Protein AF-A0A1C6L0N2-F1 (afdb_monomer)

Solvent-accessible surface area (backbone atoms only — not comparable to full-atom values): 33025 Å² total; per-residue (Å²): 142,83,91,79,88,84,89,84,90,85,88,84,82,87,85,82,86,83,82,90,74,96,74,87,86,80,88,76,83,77,80,76,78,51,76,64,58,53,49,36,64,63,46,32,67,46,79,46,72,71,39,56,69,71,44,62,62,58,53,50,31,63,72,56,72,72,53,87,56,42,58,47,24,30,28,43,35,42,29,24,66,23,53,81,25,61,49,58,66,52,48,78,44,28,48,52,22,28,34,43,32,41,30,50,20,35,36,29,51,52,40,61,59,51,40,71,34,41,53,23,28,32,40,33,40,38,40,25,57,42,28,39,41,42,57,32,50,35,62,32,39,53,22,29,35,44,32,53,24,65,17,85,52,38,38,34,42,41,59,62,38,47,50,55,26,45,55,20,29,34,43,34,43,30,18,72,48,26,34,34,57,54,58,50,60,56,46,28,42,48,22,32,35,43,34,41,32,42,17,48,35,27,45,47,51,69,66,50,44,57,35,50,76,44,25,67,52,33,28,35,44,31,44,21,43,17,55,34,25,47,51,66,50,74,38,43,40,45,54,32,26,34,42,32,42,26,45,20,53,33,31,51,50,55,41,60,37,59,29,30,72,43,26,30,32,43,31,45,19,42,20,57,32,28,52,45,47,58,30,54,54,52,34,42,60,23,28,32,40,31,48,27,60,36,61,31,48,24,49,47,50,42,52,47,61,31,48,49,24,26,36,43,34,37,27,33,85,28,52,73,58,64,67,51,25,55,47,55,33,44,42,26,28,37,42,36,37,46,44,35,74,52,94,73,57,79,77,66,62,54,61,48,79,67,30,69,38,57,32,83,44,47,45,41,39,38,41,27,40,36,48,64,75,44,77,44,86,78,77,60,50,74,43,78,54,81,68,93,80,79,88,72,81,59,50,67,53,66,78,44,47,78,38,81,89,81,42,24,40,36,24,67,66,67,95,56,59,56,55,70,49,46,40,36,38,44,51,73,42,68,43,49,74,25,72,71,24,37,37,40,39,38,43,36,38,38,39,35,47,58,83,70,82,67,83,72,76,64,57,28,47,35,42,27,47,53,38,74,60,41,46,44,41,74,60,40,84,40,82,45,50,53,66,38,69,50,68,38,41,50,48,56,36,93,66,34,37,60,55,35,30,30,49,74,86,42,78,73,39,65,60,59,59,53,68,52,67,55,33,82,60,68,46,42,38,40,38,37,48,39,78,57,85,52,77,64,60,54,50,53,57,43,32,43,71,34,44,35,50,42,42,53,49,59,40,82,67,34,39,39,37,38,47,49,69,56,89,78,65,78,40,53,20,36,38,33,26,49,17,73,44,95,88,49,75,40,71,97,59,61,75,42,67,48,95,37,40,85,66,45,66,50,74,48,66,73,94,76,51,72,75,41,49,39,32,33,40,39,30,39,34,32,74,57,95,88,42,82,46,49,27,36,68,22,49,76,16,58,47,51,36,74

Mean predicted aligned error: 17.79 Å

Sequence (642 aa):
MKKKNRFLVIGLCFCLTICTLSMSGMTFAAEQPDSQTMRAAAMSNVSIANATEGSLQALVDQKLGGLPDYKGITSLTVSGTLNETDFNFVCDNMTNLEYLDLTLTGVTGDLSKMSGLTALKRMNLWPTKVSGDLKSLAGLTEMEDLNLGGINDNITGDLSDLKGMTNLKKLVLESGQITGALSDVTNFSNLQSLVMDNTKLHGELSELADLDRTNPRLTSLNLGATQVRGELNDLKWSKVKELYLSSTQIEGELTNLDGFKALERLEVGTTGLRGDFSGLSAVPTLKILGLSYTELKGDLSELSSLDNLQSLYLSGDQILGNLNGLAGLKSLKAINIISINTTGNIEELDLFENLAGEFAGLQSLMLTVTLPPITFDGAAIAVKVPTKDSPAMQGNIYGGTYNDVNKEVVWAVPKRLSGNLSYQFKETINIGDKSGVELSCSVKQPYTVKPQPSPSPLGSIITASAGEHGSISPEGTVWAAYGSDKTFQFVPEDGYKVKDVVIDGESAGAISSYTFKTITKPHTIDVTFEPEETPEDRLIAGVEATTIKASSQAKKGKMIIRWKKSWGYKVDCFQIFRSTKKNSGFGKKPFFTTKSGTKNMYTNTKQLKKGTRYYYKIRGVRVIDGQTIYTKWSNKAYRIAR

pLDDT: mean 83.87, std 17.61, range [23.64, 98.88]

Foldseek 3Di:
DDDDYDDDDDDDDDDDDDDDDDDDDDDDDPDDDDPLRVLLLVPQEEEAEADAEDEPVVRRCVRSVNDLQLQSHQYYAHAHAYDEYECLVCLVHHLNHQYEHHEHYQYEEELLSNLSNLNHQEYHPHAYQYAYELLSCLSNQNHAYYAPANNAQRYAYELLSNLSNQNHQYDADAHQRYEYEPLSVLSNQNYAEYHHANYQHEYEVVSCLVVCVSHVNHAYYAHDNYAYEYELANRQPCRHAYYHHDNYAYAEELANNLSPNRHQEDAHAQYAYEEELQNCLSPLNYQYYHHAHYRAAYALLSCLSNLNHAEYHYEQNRHPDAPQSCARNQNHAEYAYEENEDPDDLVVLCSQVPNAHRNVRHAEYEYEYEYPEEEDADFKDKDADNDDDDPDFPWDQDAWDQDPVRNITMHTDDPDQWDKGKIWGWDWQAGHPDGGHIYIYIYIHTYGYPPDPDPPQDKEWEAEEEDPFWDKPPHGTDIDGAQAKDKIFIGGHPQKFWQWKAKQNHTPGRDGMDMDGRDDYYIYIYTYMDGDDDPLNVLLVQQAAKAKAKAWDADALKIKIFMDIDPDHAFFKKFKFKDLDPPDDRDPHGPDIDRGRVDGMDMDNPDADAQGKMKMKMWGWHAGPNDIHIYDIYDIYMDGHD

Structure (mmCIF, N/CA/C/O backbone):
data_AF-A0A1C6L0N2-F1
#
_entry.id   AF-A0A1C6L0N2-F1
#
loop_
_atom_site.group_PDB
_atom_site.id
_atom_site.type_symbol
_atom_site.label_atom_id
_atom_site.label_alt_id
_atom_site.label_comp_id
_atom_site.label_asym_id
_atom_site.label_entity_id
_atom_site.label_seq_id
_atom_site.pdbx_PDB_ins_code
_atom_site.Cartn_x
_atom_site.Cartn_y
_atom_site.Cartn_z
_atom_site.occupancy
_atom_site.B_iso_or_equiv
_atom_site.auth_seq_id
_atom_site.auth_comp_id
_atom_site.auth_asym_id
_atom_site.auth_atom_id
_atom_site.pdbx_PDB_model_num
ATOM 1 N N . MET A 1 1 ? -48.529 24.225 23.847 1.00 37.56 1 MET A N 1
ATOM 2 C CA . MET A 1 1 ? -48.290 23.569 25.151 1.00 37.56 1 MET A CA 1
ATOM 3 C C . MET A 1 1 ? -46.973 22.807 25.076 1.00 37.56 1 MET A C 1
ATOM 5 O O . MET A 1 1 ? -46.895 21.815 24.371 1.00 37.56 1 MET A O 1
ATOM 9 N N . LYS A 1 2 ? -45.917 23.342 25.702 1.00 29.52 2 LYS A N 1
ATOM 10 C CA . LYS A 1 2 ? -44.567 22.753 25.773 1.00 29.52 2 LYS A CA 1
ATOM 11 C C . LYS A 1 2 ? -44.369 22.195 27.186 1.00 29.52 2 LYS A C 1
ATOM 13 O O . LYS A 1 2 ? -44.611 22.936 28.136 1.00 29.52 2 LYS A O 1
ATOM 18 N N . LYS A 1 3 ? -43.902 20.951 27.337 1.00 27.94 3 LYS A N 1
ATOM 19 C CA . LYS A 1 3 ? -43.333 20.459 28.605 1.00 27.94 3 LYS A CA 1
ATOM 20 C C . LYS A 1 3 ? -41.815 20.643 28.588 1.00 27.94 3 LYS A C 1
ATOM 22 O O . LYS A 1 3 ? -41.166 20.431 27.569 1.00 27.94 3 LYS A O 1
ATOM 27 N N . LYS A 1 4 ? -41.304 21.109 29.726 1.00 33.16 4 LYS A N 1
ATOM 28 C CA . LYS A 1 4 ? -39.951 21.592 30.015 1.00 33.16 4 LYS A CA 1
ATOM 29 C C . LYS A 1 4 ? -39.453 20.873 31.281 1.00 33.16 4 LYS A C 1
ATOM 31 O O . LYS A 1 4 ? -40.230 20.732 32.215 1.00 33.16 4 LYS A O 1
ATOM 36 N N . ASN A 1 5 ? -38.148 20.594 31.300 1.00 30.11 5 ASN A N 1
ATOM 37 C CA . ASN A 1 5 ? -37.189 20.787 32.403 1.00 30.11 5 ASN A CA 1
ATOM 38 C C . ASN A 1 5 ? -37.152 19.909 33.683 1.00 30.11 5 ASN A C 1
ATOM 40 O O . ASN A 1 5 ? -38.031 19.984 34.527 1.00 30.11 5 ASN A O 1
ATOM 44 N N . ARG A 1 6 ? -35.938 19.343 33.861 1.00 29.33 6 ARG A N 1
ATOM 45 C CA . ARG A 1 6 ? -34.933 19.504 34.952 1.00 29.33 6 ARG A CA 1
ATOM 46 C C . ARG A 1 6 ? -34.997 18.677 36.257 1.00 29.33 6 ARG A C 1
ATOM 48 O O . ARG A 1 6 ? -35.923 18.777 37.045 1.00 29.33 6 ARG A O 1
ATOM 55 N N . PHE A 1 7 ? -33.861 17.994 36.466 1.00 26.69 7 PHE A N 1
ATOM 56 C CA . PHE A 1 7 ? -33.123 17.625 37.688 1.00 26.69 7 PHE A CA 1
ATOM 57 C C . PHE A 1 7 ? -33.399 18.417 38.982 1.00 26.69 7 PHE A C 1
ATOM 59 O O . PHE A 1 7 ? -33.419 19.647 38.942 1.00 26.69 7 PHE A O 1
ATOM 66 N N . LEU A 1 8 ? -33.353 17.713 40.129 1.00 23.64 8 LEU A N 1
ATOM 67 C CA . LEU A 1 8 ? -32.609 18.137 41.329 1.00 23.64 8 LEU A CA 1
ATOM 68 C C . LEU A 1 8 ? -32.278 16.940 42.254 1.00 23.64 8 LEU A C 1
ATOM 70 O O . LEU A 1 8 ? -33.114 16.076 42.499 1.00 23.64 8 LEU A O 1
ATOM 74 N N . VAL A 1 9 ? -31.036 16.938 42.738 1.00 26.42 9 VAL A N 1
ATOM 75 C CA . VAL A 1 9 ? -30.418 16.118 43.798 1.00 26.42 9 VAL A CA 1
ATOM 76 C C . VAL A 1 9 ? -30.933 16.548 45.183 1.00 26.42 9 VAL A C 1
ATOM 78 O O . VAL A 1 9 ? -31.244 17.721 45.334 1.00 26.42 9 VAL A O 1
ATOM 81 N N . ILE A 1 10 ? -30.972 15.644 46.176 1.00 25.94 10 ILE A N 1
ATOM 82 C CA . ILE A 1 10 ? -30.568 15.832 47.597 1.00 25.94 10 ILE A CA 1
ATOM 83 C C . ILE A 1 10 ? -30.764 14.489 48.324 1.00 25.94 10 ILE A C 1
ATOM 85 O O . ILE A 1 10 ? -31.857 13.928 48.326 1.00 25.94 10 ILE A O 1
ATOM 89 N N . GLY A 1 11 ? -29.695 13.980 48.940 1.00 25.27 11 GLY A N 1
ATOM 90 C CA . GLY A 1 11 ? -29.763 12.939 49.964 1.00 25.27 11 GLY A CA 1
ATOM 91 C C . GLY A 1 11 ? -29.776 13.540 51.368 1.00 25.27 11 GLY A C 1
ATOM 92 O O . GLY A 1 11 ? -29.353 14.680 51.536 1.00 25.27 11 GLY A O 1
ATOM 93 N N . LEU A 1 12 ? -30.218 12.765 52.365 1.00 25.91 12 LEU A N 1
ATOM 94 C CA . LEU A 1 12 ? -29.641 12.739 53.717 1.00 25.91 12 LEU A CA 1
ATOM 95 C C . LEU A 1 12 ? -30.307 11.680 54.613 1.00 25.91 12 LEU A C 1
ATOM 97 O O . LEU A 1 12 ? -31.524 11.535 54.637 1.00 25.91 12 LEU A O 1
ATOM 101 N N . CYS A 1 13 ? -29.436 11.048 55.406 1.00 24.31 13 CYS A N 1
ATOM 102 C CA . CYS A 1 13 ? -29.651 10.449 56.725 1.00 24.31 13 CYS A CA 1
ATOM 103 C C . CYS A 1 13 ? -30.489 9.169 56.853 1.00 24.31 13 CYS A C 1
ATOM 105 O O . CYS A 1 13 ? -31.692 9.198 57.103 1.00 24.31 13 CYS A O 1
ATOM 107 N N . PHE A 1 14 ? -29.778 8.037 56.893 1.00 27.47 14 PHE A N 1
ATOM 108 C CA . PHE A 1 14 ? -30.188 6.895 57.706 1.00 27.47 14 PHE A CA 1
ATOM 109 C C . PHE A 1 14 ? -29.949 7.205 59.191 1.00 27.47 14 PHE A C 1
ATOM 111 O O . PHE A 1 14 ? -28.858 7.590 59.607 1.00 27.47 14 PHE A O 1
ATOM 118 N N . CYS A 1 15 ? -31.023 7.060 59.959 1.00 25.67 15 CYS A N 1
ATOM 119 C CA . CYS A 1 15 ? -31.110 7.177 61.407 1.00 25.67 15 CYS A CA 1
ATOM 120 C C . CYS A 1 15 ? -30.478 5.941 62.072 1.00 25.67 15 CYS A C 1
ATOM 122 O O . CYS A 1 15 ? -30.804 4.821 61.679 1.00 25.67 15 CYS A O 1
ATOM 124 N N . LEU A 1 16 ? -29.657 6.121 63.113 1.00 28.58 16 LEU A N 1
ATOM 125 C CA . LEU A 1 16 ? -29.402 5.067 64.099 1.00 28.58 16 LEU A CA 1
ATOM 126 C C . LEU A 1 16 ? -29.891 5.546 65.468 1.00 28.58 16 LEU A C 1
ATOM 128 O O . LEU A 1 16 ? -29.353 6.475 66.066 1.00 28.58 16 LEU A O 1
ATOM 132 N N . THR A 1 17 ? -30.963 4.910 65.920 1.00 30.59 17 THR A N 1
ATOM 133 C CA . THR A 1 17 ? -31.632 5.108 67.203 1.00 30.59 17 THR A CA 1
ATOM 134 C C . THR A 1 17 ? -30.779 4.517 68.328 1.00 30.59 17 THR A C 1
ATOM 136 O O . THR A 1 17 ? -30.486 3.324 68.309 1.00 30.59 17 THR A O 1
ATOM 139 N N . ILE A 1 18 ? -30.413 5.314 69.335 1.00 29.23 18 ILE A N 1
ATOM 140 C CA . ILE A 1 18 ? -29.842 4.808 70.592 1.00 29.23 18 ILE A CA 1
ATOM 141 C C . ILE A 1 18 ? -30.995 4.585 71.577 1.00 29.23 18 ILE A C 1
ATOM 143 O O . ILE A 1 18 ? -31.604 5.538 72.061 1.00 29.23 18 ILE A O 1
ATOM 147 N N . CYS A 1 19 ? -31.296 3.317 71.866 1.00 27.06 19 CYS A N 1
ATOM 148 C CA . CYS A 1 19 ? -32.095 2.919 73.023 1.00 27.06 19 CYS A CA 1
ATOM 149 C C . CYS A 1 19 ? -31.268 3.102 74.301 1.00 27.06 19 CYS A C 1
ATOM 151 O O . CYS A 1 19 ? -30.163 2.576 74.420 1.00 27.06 19 CYS A O 1
ATOM 153 N N . THR A 1 20 ? -31.826 3.804 75.283 1.00 31.12 20 THR A N 1
ATOM 154 C CA . THR A 1 20 ? -31.321 3.845 76.653 1.00 31.12 20 THR A CA 1
ATOM 155 C C . THR A 1 20 ? -31.782 2.599 77.411 1.00 31.12 20 THR A C 1
ATOM 157 O O . THR A 1 20 ? -32.968 2.411 77.670 1.00 31.12 20 THR A O 1
ATOM 160 N N . LEU A 1 21 ? -30.833 1.752 77.810 1.00 28.77 21 LEU A N 1
ATOM 161 C CA . LEU A 1 21 ? -31.021 0.755 78.862 1.00 28.77 21 LEU A CA 1
ATOM 162 C C . LEU A 1 21 ? -29.804 0.804 79.786 1.00 28.77 21 LEU A C 1
ATOM 164 O O . LEU A 1 21 ? -28.667 0.581 79.383 1.00 28.77 21 LEU A O 1
ATOM 168 N N . SER A 1 22 ? -30.077 1.176 81.032 1.00 35.94 22 SER A N 1
ATOM 169 C CA . SER A 1 22 ? -29.141 1.226 82.146 1.00 35.94 22 SER A CA 1
ATOM 170 C C . SER A 1 22 ? -28.747 -0.196 82.544 1.00 35.94 22 SER A C 1
ATOM 172 O O . SER A 1 22 ? -29.562 -0.897 83.141 1.00 35.94 22 SER A O 1
ATOM 174 N N . MET A 1 23 ? -27.494 -0.584 82.304 1.00 29.52 23 MET A N 1
ATOM 175 C CA . MET A 1 23 ? -26.752 -1.461 83.210 1.00 29.52 23 MET A CA 1
ATOM 176 C C . MET A 1 23 ? -25.292 -1.007 83.286 1.00 29.52 23 MET A C 1
ATOM 178 O O . MET A 1 23 ? -24.632 -0.718 82.294 1.00 29.52 23 MET A O 1
ATOM 182 N N . SER A 1 24 ? -24.841 -0.893 84.524 1.00 38.25 24 SER A N 1
ATOM 183 C CA . SER A 1 24 ? -23.523 -0.500 84.996 1.00 38.25 24 SER A CA 1
ATOM 184 C C . SER A 1 24 ? -22.379 -1.348 84.432 1.00 38.25 24 SER A C 1
ATOM 186 O O . SER A 1 24 ? -22.415 -2.570 84.538 1.00 38.25 24 SER A O 1
ATOM 188 N N . GLY A 1 25 ? -21.317 -0.668 83.990 1.00 44.09 25 GLY A N 1
ATOM 189 C CA . GLY A 1 25 ? -19.946 -1.182 84.020 1.00 44.09 25 GLY A CA 1
ATOM 190 C C . GLY A 1 25 ? -19.496 -1.985 82.802 1.00 44.09 25 GLY A C 1
ATOM 191 O O . GLY A 1 25 ? -19.427 -3.200 82.882 1.00 44.09 25 GLY A O 1
ATOM 192 N N . MET A 1 26 ? -19.130 -1.289 81.720 1.00 32.16 26 MET A N 1
ATOM 193 C CA . MET A 1 26 ? -17.993 -1.579 80.823 1.00 32.16 26 MET A CA 1
ATOM 194 C C . MET A 1 26 ? -18.047 -0.582 79.656 1.00 32.16 26 MET A C 1
ATOM 196 O O . MET A 1 26 ? -18.832 -0.727 78.724 1.00 32.16 26 MET A O 1
ATOM 200 N N . THR A 1 27 ? -17.232 0.470 79.713 1.00 28.95 27 THR A N 1
ATOM 201 C CA . THR A 1 27 ? -17.005 1.366 78.574 1.00 28.95 27 THR A CA 1
ATOM 202 C C . THR A 1 27 ? -16.087 0.675 77.568 1.00 28.95 27 THR A C 1
ATOM 204 O O . THR A 1 27 ? -14.878 0.627 77.778 1.00 28.95 27 THR A O 1
ATOM 207 N N . PHE A 1 28 ? -16.645 0.164 76.470 1.00 33.00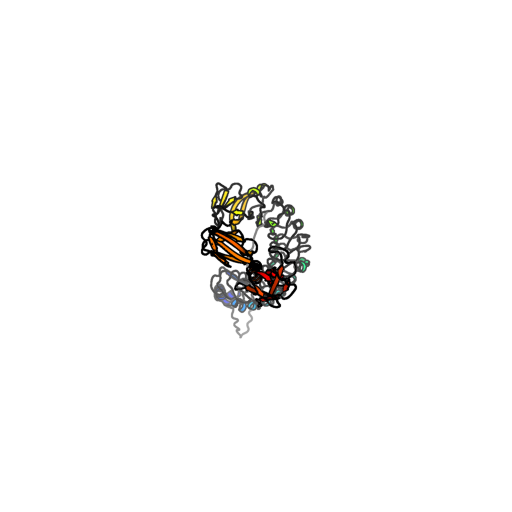 28 PHE A N 1
ATOM 208 C CA . PHE A 1 28 ? -15.897 0.025 75.220 1.00 33.00 28 PHE A CA 1
ATOM 209 C C . PHE A 1 28 ? -16.013 1.358 74.479 1.00 33.00 28 PHE A C 1
ATOM 211 O O . PHE A 1 28 ? -17.086 1.717 73.996 1.00 33.00 28 PHE A O 1
ATOM 218 N N . ALA A 1 29 ? -14.923 2.122 74.439 1.00 33.19 29 ALA A N 1
ATOM 219 C CA . ALA A 1 29 ? -14.821 3.274 73.559 1.00 33.19 29 ALA A CA 1
ATOM 220 C C . ALA A 1 29 ? -14.663 2.752 72.125 1.00 33.19 29 ALA A C 1
ATOM 222 O O . ALA A 1 29 ? -13.591 2.294 71.741 1.00 33.19 29 ALA A O 1
ATOM 223 N N . ALA A 1 30 ? -15.743 2.770 71.347 1.00 36.97 30 ALA A N 1
ATOM 224 C CA . ALA A 1 30 ? -15.627 2.744 69.898 1.00 36.97 30 ALA A CA 1
ATOM 225 C C . ALA A 1 30 ? -15.256 4.168 69.463 1.00 36.97 30 ALA A C 1
ATOM 227 O O . ALA A 1 30 ? -16.095 5.070 69.520 1.00 36.97 30 ALA A O 1
ATOM 228 N N . GLU A 1 31 ? -13.991 4.390 69.105 1.00 41.59 31 GLU A N 1
ATOM 229 C CA . GLU A 1 31 ? -13.564 5.639 68.474 1.00 41.59 31 GLU A CA 1
ATOM 230 C C . GLU A 1 31 ? -14.342 5.827 67.164 1.00 41.59 31 GLU A C 1
ATOM 232 O O . GLU A 1 31 ? -14.303 4.988 66.264 1.00 41.59 31 GLU A O 1
ATOM 237 N N . GLN A 1 32 ? -15.090 6.927 67.071 1.00 46.19 32 GLN A N 1
ATOM 238 C CA . GLN A 1 32 ? -15.618 7.410 65.798 1.00 46.19 32 GLN A CA 1
ATOM 239 C C . GLN A 1 32 ? -14.424 7.868 64.943 1.00 46.19 32 GLN A C 1
ATOM 241 O O . GLN A 1 32 ? -13.614 8.648 65.452 1.00 46.19 32 GLN A O 1
ATOM 246 N N . PRO A 1 33 ? -14.290 7.421 63.680 1.00 53.50 33 PRO A N 1
ATOM 247 C CA . PRO A 1 33 ? -13.191 7.856 62.824 1.00 53.50 33 PRO A CA 1
ATOM 248 C C . PRO A 1 33 ? -13.247 9.375 62.625 1.00 53.50 33 PRO A C 1
ATOM 250 O O . PRO A 1 33 ? -14.325 9.954 62.464 1.00 53.50 33 PRO A O 1
ATOM 253 N N . ASP A 1 34 ? -12.086 10.031 62.665 1.00 61.91 34 ASP A N 1
ATOM 254 C CA . ASP A 1 34 ? -12.009 11.487 62.554 1.00 61.91 34 ASP A CA 1
ATOM 255 C C . ASP A 1 34 ? -12.479 11.996 61.168 1.00 61.91 34 ASP A C 1
ATOM 257 O O . ASP A 1 34 ? -12.620 11.245 60.196 1.00 61.91 34 ASP A O 1
ATOM 261 N N . SER A 1 35 ? -12.736 13.305 61.050 1.00 58.03 35 SER A N 1
ATOM 262 C CA . SER A 1 35 ? -13.260 13.892 59.803 1.00 58.03 35 SER A CA 1
ATOM 263 C C . SER A 1 35 ? -12.303 13.789 58.603 1.00 58.03 35 SER A C 1
ATOM 265 O O . SER A 1 35 ? -12.752 13.893 57.461 1.00 58.03 35 SER A O 1
ATOM 267 N N . GLN A 1 36 ? -11.001 13.585 58.840 1.00 55.41 36 GLN A N 1
ATOM 268 C CA . GLN A 1 36 ? -10.015 13.346 57.786 1.00 55.41 36 GLN A CA 1
ATOM 269 C C . GLN A 1 36 ? -10.109 11.902 57.281 1.00 55.41 36 GLN A C 1
ATOM 271 O O . GLN A 1 36 ? -10.144 11.683 56.075 1.00 55.41 36 GLN A O 1
ATOM 276 N N . THR A 1 37 ? -10.282 10.941 58.182 1.00 53.31 37 THR A N 1
ATOM 277 C CA . THR A 1 37 ? -10.517 9.523 57.890 1.00 53.31 37 THR A CA 1
ATOM 278 C C . THR A 1 37 ? -11.832 9.335 57.126 1.00 53.31 37 THR A C 1
ATOM 280 O O . THR A 1 37 ? -11.879 8.614 56.133 1.00 53.31 37 THR A O 1
ATOM 283 N N . MET A 1 38 ? -12.889 10.070 57.496 1.00 54.41 38 MET A N 1
ATOM 284 C CA . MET A 1 38 ? -14.143 10.091 56.728 1.00 54.41 38 MET A CA 1
ATOM 285 C C . MET A 1 38 ? -14.017 10.782 55.360 1.00 54.41 38 MET A C 1
ATOM 287 O O . MET A 1 38 ? -14.732 10.416 54.432 1.00 54.41 38 MET A O 1
ATOM 291 N N . ARG A 1 39 ? -13.122 11.770 55.202 1.00 57.84 39 ARG A N 1
ATOM 292 C CA . ARG A 1 39 ? -12.832 12.407 53.902 1.00 57.84 39 ARG A CA 1
ATOM 293 C C . ARG A 1 39 ? -12.015 11.508 52.976 1.00 57.84 39 ARG A C 1
ATOM 295 O O . ARG A 1 39 ? -12.291 11.500 51.780 1.00 57.84 39 ARG A O 1
ATOM 302 N N . ALA A 1 40 ? -11.054 10.762 53.516 1.00 51.91 40 ALA A N 1
ATOM 303 C CA . ALA A 1 40 ? -10.266 9.789 52.765 1.00 51.91 40 ALA A CA 1
ATOM 304 C C . ALA A 1 40 ? -11.150 8.622 52.289 1.00 51.91 40 ALA A C 1
ATOM 306 O O . ALA A 1 40 ? -11.176 8.318 51.100 1.00 51.91 40 ALA A O 1
ATOM 307 N N . ALA A 1 41 ? -12.017 8.105 53.168 1.00 54.59 41 ALA A N 1
ATOM 308 C CA . ALA A 1 41 ? -13.033 7.110 52.816 1.00 54.59 41 ALA A CA 1
ATOM 309 C C . ALA A 1 41 ? -14.096 7.621 51.815 1.00 54.59 41 ALA A C 1
ATOM 311 O O . ALA A 1 41 ? -14.793 6.821 51.192 1.00 54.59 41 ALA A O 1
ATOM 312 N N . ALA A 1 42 ? -14.244 8.943 51.646 1.00 60.41 42 ALA A N 1
ATOM 313 C CA . ALA A 1 42 ? -15.212 9.550 50.728 1.00 60.41 42 ALA A CA 1
ATOM 314 C C . ALA A 1 42 ? -14.678 9.770 49.299 1.00 60.41 42 ALA A C 1
ATOM 316 O O . ALA A 1 42 ? -15.474 10.047 48.399 1.00 60.41 42 ALA A O 1
ATOM 317 N N . MET A 1 43 ? -13.364 9.667 49.058 1.00 72.38 43 MET A N 1
ATOM 318 C CA . MET A 1 43 ? -12.766 9.920 47.739 1.00 72.38 43 MET A CA 1
ATOM 319 C C . MET A 1 43 ? -12.534 8.625 46.954 1.00 72.38 43 MET A C 1
ATOM 321 O O . MET A 1 43 ? -11.404 8.229 46.695 1.00 72.38 43 MET A O 1
ATOM 325 N N . SER A 1 44 ? -13.624 7.994 46.511 1.00 84.56 44 SER A N 1
ATOM 326 C CA . SER A 1 44 ? -13.543 6.812 45.639 1.00 84.56 44 SER A CA 1
ATOM 327 C C . SER A 1 44 ? -13.021 7.134 44.232 1.00 84.56 44 SER A C 1
ATOM 329 O O . SER A 1 44 ? -12.492 6.259 43.555 1.00 84.56 44 SER A O 1
ATOM 331 N N . ASN A 1 45 ? -13.165 8.388 43.789 1.00 90.56 45 ASN A N 1
ATOM 332 C CA . ASN A 1 45 ? -12.805 8.837 42.446 1.00 90.56 45 ASN A CA 1
ATOM 333 C C . ASN A 1 45 ? -11.769 9.961 42.519 1.00 90.56 45 ASN A C 1
ATOM 335 O O . ASN A 1 45 ? -12.058 11.058 43.004 1.00 90.56 45 ASN A O 1
ATOM 339 N N . VAL A 1 46 ? -10.582 9.706 41.980 1.00 92.25 46 VAL A N 1
ATOM 340 C CA . VAL A 1 46 ? -9.453 10.634 41.955 1.00 92.25 46 VAL A CA 1
ATOM 341 C C . VAL A 1 46 ? -9.152 11.001 40.506 1.00 92.25 46 VAL A C 1
ATOM 343 O O . VAL A 1 46 ? -8.862 10.139 39.686 1.00 92.25 46 VAL A O 1
ATOM 346 N N . SER A 1 47 ? -9.220 12.294 40.179 1.00 93.12 47 SER A N 1
ATOM 347 C CA . SER A 1 47 ? -8.918 12.804 38.837 1.00 93.12 47 SER A CA 1
ATOM 348 C C . SER A 1 47 ? -7.932 13.969 38.890 1.00 93.12 47 SER A C 1
ATOM 350 O O . SER A 1 47 ? -8.125 14.946 39.633 1.00 93.12 47 SER A O 1
ATOM 352 N N . ILE A 1 48 ? -6.868 13.845 38.103 1.00 90.94 48 ILE A N 1
ATOM 353 C CA . ILE A 1 48 ? -5.741 14.766 37.994 1.00 90.94 48 ILE A CA 1
ATOM 354 C C . ILE A 1 48 ? -5.501 15.006 36.502 1.00 90.94 48 ILE A C 1
ATOM 356 O O . ILE A 1 48 ? -5.296 14.066 35.743 1.00 90.94 48 ILE A O 1
ATOM 360 N N . ALA A 1 49 ? -5.553 16.263 36.073 1.00 90.44 49 ALA A N 1
ATOM 361 C CA . ALA A 1 49 ? -5.378 16.644 34.675 1.00 90.44 49 ALA A CA 1
ATOM 362 C C . ALA A 1 49 ? -4.214 17.623 34.536 1.00 90.44 49 ALA A C 1
ATOM 364 O O . ALA A 1 49 ? -3.955 18.407 35.452 1.00 90.44 49 ALA A O 1
ATOM 365 N N . ASN A 1 50 ? -3.572 17.613 33.368 1.00 86.62 50 ASN A N 1
ATOM 366 C CA . ASN A 1 50 ? -2.408 18.441 33.043 1.00 86.62 50 ASN A CA 1
ATOM 367 C C . ASN A 1 50 ? -1.247 18.259 34.033 1.00 86.62 50 ASN A C 1
ATOM 369 O O . ASN A 1 50 ? -0.577 19.224 34.393 1.00 86.62 50 ASN A O 1
ATOM 373 N N . ALA A 1 51 ? -1.026 17.031 34.496 1.00 86.06 51 ALA A N 1
ATOM 374 C CA . ALA A 1 51 ? 0.098 16.713 35.357 1.00 86.06 51 ALA A CA 1
ATOM 375 C C . ALA A 1 51 ? 1.410 16.827 34.555 1.00 86.06 51 ALA A C 1
ATOM 377 O O . ALA A 1 51 ? 1.539 16.225 33.490 1.00 86.06 51 ALA A O 1
ATOM 378 N N . THR A 1 52 ? 2.362 17.634 35.029 1.00 83.12 52 THR A N 1
ATOM 379 C CA . THR A 1 52 ? 3.610 17.943 34.299 1.00 83.12 52 THR A CA 1
ATOM 380 C C . THR A 1 52 ? 4.865 17.407 34.978 1.00 83.12 52 THR A C 1
ATOM 382 O O . THR A 1 52 ? 5.862 17.153 34.311 1.00 83.12 52 THR A O 1
ATOM 385 N N . GLU A 1 53 ? 4.840 17.229 36.298 1.00 83.44 53 GLU A N 1
ATOM 386 C CA . GLU A 1 53 ? 5.981 16.764 37.087 1.00 83.44 53 GLU A CA 1
ATOM 387 C C . GLU A 1 53 ? 5.531 16.015 38.349 1.00 83.44 53 GLU A C 1
ATOM 389 O O . GLU A 1 53 ? 4.376 16.114 38.762 1.00 83.44 53 GLU A O 1
ATOM 394 N N . GLY A 1 54 ? 6.462 15.284 38.967 1.00 83.88 54 GLY A N 1
ATOM 395 C CA . GLY A 1 54 ? 6.217 14.482 40.167 1.00 83.88 54 GLY A CA 1
ATOM 396 C C . GLY A 1 54 ? 5.908 13.012 39.872 1.00 83.88 54 GLY A C 1
ATOM 397 O O . GLY A 1 54 ? 5.609 12.631 38.742 1.00 83.88 54 GLY A O 1
ATOM 398 N N . SER A 1 55 ? 6.015 12.172 40.905 1.00 89.06 55 SER A N 1
ATOM 399 C CA . SER A 1 55 ? 5.583 10.774 40.830 1.00 89.06 55 SER A CA 1
ATOM 400 C C . SER A 1 55 ? 4.059 10.673 40.898 1.00 89.06 55 SER A C 1
ATOM 402 O O . SER A 1 55 ? 3.397 11.556 41.452 1.00 89.06 55 SER A O 1
ATOM 404 N N . LEU A 1 56 ? 3.492 9.563 40.407 1.00 89.50 56 LEU A N 1
ATOM 405 C CA . LEU A 1 56 ? 2.057 9.285 40.572 1.00 89.50 56 LEU A CA 1
ATOM 406 C C . LEU A 1 56 ? 1.625 9.356 42.040 1.00 89.50 56 LEU A C 1
ATOM 408 O O . LEU A 1 56 ? 0.574 9.917 42.337 1.00 89.50 56 LEU A O 1
ATOM 412 N N . GLN A 1 57 ? 2.462 8.859 42.954 1.00 90.19 57 GLN A N 1
ATOM 413 C CA . GLN A 1 57 ? 2.214 8.964 44.389 1.00 90.19 57 GLN A CA 1
ATOM 414 C C . GLN A 1 57 ? 2.102 10.422 44.839 1.00 90.19 57 GLN A C 1
ATOM 416 O O . GLN A 1 57 ? 1.091 10.795 45.416 1.00 90.19 57 GLN A O 1
ATOM 421 N N . ALA A 1 58 ? 3.085 11.270 44.525 1.00 89.62 58 ALA A N 1
ATOM 422 C CA . ALA A 1 58 ? 3.074 12.665 44.967 1.00 89.62 58 ALA A CA 1
ATOM 423 C C . ALA A 1 58 ? 1.842 13.433 44.457 1.00 89.62 58 ALA A C 1
ATOM 425 O O . ALA A 1 58 ? 1.270 14.250 45.179 1.00 89.62 58 ALA A O 1
ATOM 426 N N . LEU A 1 59 ? 1.411 13.149 43.226 1.00 89.81 59 LEU A N 1
ATOM 427 C CA . LEU A 1 59 ? 0.217 13.745 42.626 1.00 89.81 59 LEU A CA 1
ATOM 428 C C . LEU A 1 59 ? -1.061 13.293 43.337 1.00 89.81 59 LEU A C 1
ATOM 430 O O . LEU A 1 59 ? -1.928 14.114 43.648 1.00 89.81 59 LEU A O 1
ATOM 434 N N . VAL A 1 60 ? -1.177 11.992 43.609 1.00 89.75 60 VAL A N 1
ATOM 435 C CA . VAL A 1 60 ? -2.313 11.425 44.341 1.00 89.75 60 VAL A CA 1
ATOM 436 C C . VAL A 1 60 ? -2.338 11.960 45.773 1.00 89.75 60 VAL A C 1
ATOM 438 O O . VAL A 1 60 ? -3.380 12.440 46.211 1.00 89.75 60 VAL A O 1
ATOM 441 N N . ASP A 1 61 ? -1.203 12.003 46.464 1.00 88.81 61 ASP A N 1
ATOM 442 C CA . ASP A 1 61 ? -1.082 12.524 47.830 1.00 88.81 61 ASP A CA 1
ATOM 443 C C . ASP A 1 61 ? -1.484 13.996 47.902 1.00 88.81 61 ASP A C 1
ATOM 445 O O . ASP A 1 61 ? -2.249 14.398 48.784 1.00 88.81 61 ASP A O 1
ATOM 449 N N . GLN A 1 62 ? -1.033 14.806 46.939 1.00 88.38 62 GLN A N 1
ATOM 450 C CA . GLN A 1 62 ? -1.441 16.204 46.824 1.00 88.38 62 GLN A CA 1
ATOM 451 C C . GLN A 1 62 ? -2.958 16.319 46.634 1.00 88.38 62 GLN A C 1
ATOM 453 O O . GLN A 1 62 ? -3.594 17.180 47.246 1.00 88.38 62 GLN A O 1
ATOM 458 N N . LYS A 1 63 ? -3.551 15.442 45.816 1.00 87.56 63 LYS A N 1
ATOM 459 C CA . LYS A 1 63 ? -4.994 15.430 45.562 1.00 87.56 63 LYS A CA 1
ATOM 460 C C . LYS A 1 63 ? -5.802 14.987 46.783 1.00 87.56 63 LYS A C 1
ATOM 462 O O . LYS A 1 63 ? -6.876 15.538 47.021 1.00 87.56 63 LYS A O 1
ATOM 467 N N . LEU A 1 64 ? -5.282 14.038 47.558 1.00 84.75 64 LEU A N 1
ATOM 468 C CA . LEU A 1 64 ? -5.891 13.530 48.789 1.00 84.75 64 LEU A CA 1
ATOM 469 C C . LEU A 1 64 ? -5.634 14.433 50.006 1.00 84.75 64 LEU A C 1
ATOM 471 O O . LEU A 1 64 ? -6.237 14.228 51.059 1.00 84.75 64 LEU A O 1
ATOM 475 N N . GLY A 1 65 ? -4.767 15.442 49.882 1.00 81.38 65 GLY A N 1
ATOM 476 C CA . GLY A 1 65 ? -4.394 16.323 50.988 1.00 81.38 65 GLY A CA 1
ATOM 477 C C . GLY A 1 65 ? -3.502 15.642 52.031 1.00 81.38 65 GLY A C 1
ATOM 478 O O . GLY A 1 65 ? -3.600 15.971 53.211 1.00 81.38 65 GLY A O 1
ATOM 479 N N . GLY A 1 66 ? -2.657 14.694 51.607 1.00 68.81 66 GLY A N 1
ATOM 480 C CA . GLY A 1 66 ? -1.700 13.983 52.463 1.00 68.81 66 GLY A CA 1
ATOM 481 C C . GLY A 1 66 ? -2.288 12.833 53.291 1.00 68.81 66 GLY A C 1
ATOM 482 O O . GLY A 1 66 ? -1.664 12.410 54.262 1.00 68.81 66 GLY A O 1
ATOM 483 N N . LEU A 1 67 ? -3.482 12.340 52.940 1.00 65.69 67 LEU A N 1
ATOM 484 C CA . LEU A 1 67 ? -4.142 11.214 53.609 1.00 65.69 67 LEU A CA 1
ATOM 485 C C . LEU A 1 67 ? -3.854 9.895 52.862 1.00 65.69 67 LEU A C 1
ATOM 487 O O . LEU A 1 67 ? -4.202 9.805 51.687 1.00 65.69 67 LEU A O 1
ATOM 491 N N . PRO A 1 68 ? -3.273 8.864 53.508 1.00 66.38 68 PRO A N 1
ATOM 492 C CA . PRO A 1 68 ? -2.774 7.666 52.823 1.00 66.38 68 PRO A CA 1
ATOM 493 C C . PRO A 1 68 ? -3.810 6.537 52.642 1.00 66.38 68 PRO A C 1
ATOM 495 O O . PRO A 1 68 ? -3.422 5.381 52.467 1.00 66.38 68 PRO A O 1
ATOM 498 N N . ASP A 1 69 ? -5.119 6.809 52.713 1.00 76.88 69 ASP A N 1
ATOM 499 C CA . ASP A 1 69 ? -6.126 5.761 52.473 1.00 76.88 69 ASP A CA 1
ATOM 500 C C . ASP A 1 69 ? -6.405 5.584 50.975 1.00 76.88 69 ASP A C 1
ATOM 502 O O . ASP A 1 69 ? -7.379 6.093 50.422 1.00 76.88 69 ASP A O 1
ATOM 506 N N . TYR A 1 70 ? -5.522 4.844 50.308 1.00 87.19 70 TYR A N 1
ATOM 507 C CA . TYR A 1 70 ? -5.663 4.505 48.891 1.00 87.19 70 TYR A CA 1
ATOM 508 C C . TYR A 1 70 ? -6.649 3.356 48.644 1.00 87.19 70 TYR A C 1
ATOM 510 O O . TYR A 1 70 ? -7.098 3.163 47.515 1.00 87.19 70 TYR A O 1
ATOM 518 N N . LYS A 1 71 ? -7.014 2.589 49.684 1.00 82.88 71 LYS A N 1
ATOM 519 C CA . LYS A 1 71 ? -7.844 1.380 49.541 1.00 82.88 71 LYS A CA 1
ATOM 520 C C . LYS A 1 71 ? -9.293 1.695 49.183 1.00 82.88 71 LYS A C 1
ATOM 522 O O . LYS A 1 71 ? -9.971 0.837 48.619 1.00 82.88 71 LYS A O 1
ATOM 527 N N . GLY A 1 72 ? -9.767 2.896 49.513 1.00 85.50 72 GLY A N 1
ATOM 528 C CA . GLY A 1 72 ? -11.093 3.381 49.131 1.00 85.50 72 GLY A CA 1
ATOM 529 C C . GLY A 1 72 ? -11.210 3.816 47.666 1.00 85.50 72 GLY A C 1
ATOM 530 O O . GLY A 1 72 ? -12.326 4.017 47.189 1.00 85.50 72 GLY A O 1
ATOM 531 N N . ILE A 1 73 ? -10.091 3.961 46.945 1.00 91.44 73 ILE A N 1
ATOM 532 C CA . ILE A 1 73 ? -10.080 4.445 45.561 1.00 91.44 73 ILE A CA 1
ATOM 533 C C . ILE A 1 73 ? -10.534 3.327 44.619 1.00 91.44 73 ILE A C 1
ATOM 535 O O . ILE A 1 73 ? -9.917 2.266 44.539 1.00 91.44 73 ILE A O 1
ATOM 539 N N . THR A 1 74 ? -11.596 3.597 43.864 1.00 94.62 74 THR A N 1
ATOM 540 C CA . THR A 1 74 ? -12.142 2.713 42.825 1.00 94.62 74 THR A CA 1
ATOM 541 C C . THR A 1 74 ? -11.973 3.293 41.421 1.00 94.62 74 THR A C 1
ATOM 543 O O . THR A 1 74 ? -12.075 2.564 40.436 1.00 94.62 74 THR A O 1
ATOM 546 N N . SER A 1 75 ? -11.661 4.585 41.298 1.00 96.19 75 SER A N 1
ATOM 547 C CA . SER A 1 75 ? -11.349 5.230 40.026 1.00 96.19 75 SER A CA 1
ATOM 548 C C . SER A 1 75 ? -10.167 6.182 40.160 1.00 96.19 75 SER A C 1
ATOM 550 O O . SER A 1 75 ? -10.187 7.092 40.990 1.00 96.19 75 SER A O 1
ATOM 552 N N . LEU A 1 76 ? -9.165 5.996 39.302 1.00 95.81 76 LEU A N 1
ATOM 553 C CA . LEU A 1 76 ? -8.016 6.880 39.164 1.00 95.81 76 LEU A CA 1
ATOM 554 C C . LEU A 1 76 ? -7.883 7.327 37.707 1.00 95.81 76 LEU A C 1
ATOM 556 O O . LEU A 1 76 ? -7.763 6.505 36.801 1.00 95.81 76 LEU A O 1
ATOM 560 N N . THR A 1 77 ? -7.854 8.639 37.499 1.00 95.44 77 THR A N 1
ATOM 561 C CA . THR A 1 77 ? -7.538 9.266 36.215 1.00 95.44 77 THR A CA 1
ATOM 562 C C . THR A 1 77 ? -6.397 10.252 36.395 1.00 95.44 77 THR A C 1
ATOM 564 O O . THR A 1 77 ? -6.520 11.205 37.167 1.00 95.44 77 THR A O 1
ATOM 567 N N . VAL A 1 78 ? -5.311 10.057 35.656 1.00 93.50 78 VAL A N 1
ATOM 568 C CA . VAL A 1 78 ? -4.172 10.972 35.600 1.00 93.50 78 VAL A CA 1
ATOM 569 C C . VAL A 1 78 ? -3.821 11.218 34.139 1.00 93.50 78 VAL A C 1
ATOM 571 O O . VAL A 1 78 ? -3.514 10.278 33.419 1.00 93.50 78 VAL A O 1
ATOM 574 N N . SER A 1 79 ? -3.842 12.477 33.706 1.00 91.31 79 SER A N 1
ATOM 575 C CA . SER A 1 79 ? -3.425 12.859 32.354 1.00 91.31 79 SER A CA 1
ATOM 576 C C . SER A 1 79 ? -2.498 14.068 32.349 1.00 91.31 79 SER A C 1
ATOM 578 O O . SER A 1 79 ? -2.562 14.926 33.234 1.00 91.31 79 SER A O 1
ATOM 580 N N . GLY A 1 80 ? -1.638 14.153 31.334 1.00 85.19 80 GLY A N 1
ATOM 581 C CA . GLY A 1 80 ? -0.677 15.243 31.147 1.00 85.19 80 GLY A CA 1
ATOM 582 C C . GLY A 1 80 ? 0.739 14.740 30.883 1.00 85.19 80 GLY A C 1
ATOM 583 O O . GLY A 1 80 ? 1.023 13.560 31.031 1.00 85.19 80 GLY A O 1
ATOM 584 N N . THR A 1 81 ? 1.642 15.643 30.508 1.00 82.56 81 THR A N 1
ATOM 585 C CA . THR A 1 81 ? 3.005 15.337 30.044 1.00 82.56 81 THR A CA 1
ATOM 586 C C . THR A 1 81 ? 3.968 15.000 31.185 1.00 82.56 81 THR A C 1
ATOM 588 O O . THR A 1 81 ? 5.007 15.643 31.336 1.00 82.56 81 THR A O 1
ATOM 591 N N . LEU A 1 82 ? 3.617 14.024 32.020 1.00 80.69 82 LEU A N 1
ATOM 592 C CA . LEU A 1 82 ? 4.474 13.582 33.112 1.00 80.69 82 LEU A CA 1
ATOM 593 C C . LEU A 1 82 ? 5.803 13.038 32.589 1.00 80.69 82 LEU A C 1
ATOM 595 O O . LEU A 1 82 ? 5.837 12.280 31.618 1.00 80.69 82 LEU A O 1
ATOM 599 N N . ASN A 1 83 ? 6.883 13.388 33.289 1.00 78.25 83 ASN A N 1
ATOM 600 C CA . ASN A 1 83 ? 8.165 12.698 33.163 1.00 78.25 83 ASN A CA 1
ATOM 601 C C . ASN A 1 83 ? 8.011 11.217 33.556 1.00 78.25 83 ASN A C 1
ATOM 603 O O . ASN A 1 83 ? 7.010 10.827 34.157 1.00 78.25 83 ASN A O 1
ATOM 607 N N . GLU A 1 84 ? 9.000 10.387 33.221 1.00 80.94 84 GLU A N 1
ATOM 608 C CA . GLU A 1 84 ? 8.935 8.950 33.508 1.00 80.94 84 GLU A CA 1
ATOM 609 C C . GLU A 1 84 ? 8.702 8.672 35.002 1.00 80.94 84 GLU A C 1
ATOM 611 O O . GLU A 1 84 ? 9.525 9.012 35.851 1.00 80.94 84 GLU A O 1
ATOM 616 N N . THR A 1 85 ? 7.563 8.050 35.307 1.00 84.81 85 THR A N 1
ATOM 617 C CA . THR A 1 85 ? 7.162 7.596 36.645 1.00 84.81 85 THR A CA 1
ATOM 618 C C . THR A 1 85 ? 6.587 6.197 36.512 1.00 84.81 85 THR A C 1
ATOM 620 O O . THR A 1 85 ? 5.820 5.937 35.588 1.00 84.81 85 THR A O 1
ATOM 623 N N . ASP A 1 86 ? 6.921 5.288 37.422 1.00 87.00 86 ASP A N 1
ATOM 624 C CA . ASP A 1 86 ? 6.300 3.965 37.400 1.00 87.00 86 ASP A CA 1
ATOM 625 C C . ASP A 1 86 ? 4.875 3.995 37.984 1.00 87.00 86 ASP A C 1
ATOM 627 O O . ASP A 1 86 ? 4.524 4.903 38.747 1.00 87.00 86 ASP A O 1
ATOM 631 N N . PHE A 1 87 ? 4.048 3.012 37.609 1.00 91.88 87 PHE A N 1
ATOM 632 C CA . PHE A 1 87 ? 2.703 2.816 38.168 1.00 91.88 87 PHE A CA 1
ATOM 633 C C . PHE A 1 87 ? 2.636 1.793 39.311 1.00 91.88 87 PHE A C 1
ATOM 635 O O . PHE A 1 87 ? 1.537 1.479 39.770 1.00 91.88 87 PHE A O 1
ATOM 642 N N . ASN A 1 88 ? 3.771 1.297 39.823 1.00 91.88 88 ASN A N 1
ATOM 643 C CA . ASN A 1 88 ? 3.780 0.249 40.854 1.00 91.88 88 ASN A CA 1
ATOM 644 C C . ASN A 1 88 ? 3.013 0.690 42.102 1.00 91.88 88 ASN A C 1
ATOM 646 O O . ASN A 1 88 ? 2.218 -0.074 42.637 1.00 91.88 88 ASN A O 1
ATOM 650 N N . PHE A 1 89 ? 3.175 1.957 42.500 1.00 90.88 89 PHE A N 1
ATOM 651 C CA . PHE A 1 89 ? 2.433 2.549 43.614 1.00 90.88 89 PHE A CA 1
ATOM 652 C C . PHE A 1 89 ? 0.912 2.352 43.492 1.00 90.88 89 PHE A C 1
ATOM 654 O O . PHE A 1 89 ? 0.261 2.028 44.487 1.00 90.88 89 PHE A O 1
ATOM 661 N N . VAL A 1 90 ? 0.351 2.520 42.288 1.00 92.44 90 VAL A N 1
ATOM 662 C CA . VAL A 1 90 ? -1.085 2.327 42.034 1.00 92.44 90 VAL A CA 1
ATOM 663 C C . VAL A 1 90 ? -1.451 0.863 42.265 1.00 92.44 90 VAL A C 1
ATOM 665 O O . VAL A 1 90 ? -2.367 0.575 43.033 1.00 92.44 90 VAL A O 1
ATOM 668 N N . CYS A 1 91 ? -0.701 -0.062 41.662 1.00 92.06 91 CYS A N 1
ATOM 669 C CA . CYS A 1 91 ? -0.940 -1.500 41.787 1.00 92.06 91 CYS A CA 1
ATOM 670 C C . CYS A 1 91 ? -0.812 -2.020 43.224 1.00 92.06 91 CYS A C 1
ATOM 672 O O . CYS A 1 91 ? -1.614 -2.851 43.644 1.00 92.06 91 CYS A O 1
ATOM 674 N N . ASP A 1 92 ? 0.159 -1.512 43.981 1.00 91.38 92 ASP A N 1
ATOM 675 C CA . ASP A 1 92 ? 0.457 -1.985 45.333 1.00 91.38 92 ASP A CA 1
ATOM 676 C C . ASP A 1 92 ? -0.565 -1.492 46.375 1.00 91.38 92 ASP A C 1
ATOM 678 O O . ASP A 1 92 ? -0.746 -2.128 47.415 1.00 91.38 92 ASP A O 1
ATOM 682 N N . ASN A 1 93 ? -1.241 -0.363 46.119 1.00 90.88 93 ASN A N 1
ATOM 683 C CA . ASN A 1 93 ? -2.056 0.321 47.131 1.00 90.88 93 ASN A CA 1
ATOM 684 C C . ASN A 1 93 ? -3.549 0.441 46.785 1.00 90.88 93 ASN A C 1
ATOM 686 O O . ASN A 1 93 ? -4.369 0.550 47.698 1.00 90.88 93 ASN A O 1
ATOM 690 N N . MET A 1 94 ? -3.923 0.406 45.502 1.00 92.38 94 MET A N 1
ATOM 691 C CA . MET A 1 94 ? -5.299 0.628 45.029 1.00 92.38 94 MET A CA 1
ATOM 692 C C . MET A 1 94 ? -5.931 -0.675 44.526 1.00 92.38 94 MET A C 1
ATOM 694 O O . MET A 1 94 ? -6.396 -0.770 43.397 1.00 92.38 94 MET A O 1
ATOM 698 N N . THR A 1 95 ? -5.954 -1.721 45.351 1.00 91.38 95 THR A N 1
ATOM 699 C CA . THR A 1 95 ? -6.393 -3.061 44.913 1.00 91.38 95 THR A CA 1
ATOM 700 C C . THR A 1 95 ? -7.892 -3.177 44.593 1.00 91.38 95 THR A C 1
ATOM 702 O O . THR A 1 95 ? -8.300 -4.143 43.955 1.00 91.38 95 THR A O 1
ATOM 705 N N . ASN A 1 96 ? -8.712 -2.198 44.995 1.00 92.25 96 ASN A N 1
ATOM 706 C CA . ASN A 1 96 ? -10.151 -2.125 44.692 1.00 92.25 96 ASN A CA 1
ATOM 707 C C . ASN A 1 96 ? -10.464 -1.310 43.422 1.00 92.25 96 ASN A C 1
ATOM 709 O O . ASN A 1 96 ? -11.616 -0.935 43.194 1.00 92.25 96 ASN A O 1
ATOM 713 N N . LEU A 1 97 ? -9.448 -0.984 42.620 1.00 96.25 97 LEU A N 1
ATOM 714 C CA . LEU A 1 97 ? -9.609 -0.143 41.444 1.00 96.25 97 LEU A CA 1
ATOM 715 C C . LEU A 1 97 ? -10.488 -0.826 40.388 1.00 96.25 97 LEU A C 1
ATOM 717 O O . LEU A 1 97 ? -10.206 -1.937 39.950 1.00 96.25 97 LEU A O 1
ATOM 721 N N . GLU A 1 98 ? -11.533 -0.128 39.949 1.00 97.75 98 GLU A N 1
ATOM 722 C CA . GLU A 1 98 ? -12.403 -0.530 38.841 1.00 97.75 98 GLU A CA 1
ATOM 723 C C . GLU A 1 98 ? -12.072 0.232 37.548 1.00 97.75 98 GLU A C 1
ATOM 725 O O . GLU A 1 98 ? -12.280 -0.287 36.450 1.00 97.75 98 GLU A O 1
ATOM 730 N N . TYR A 1 99 ? -11.549 1.458 37.664 1.00 98.06 99 TYR A N 1
ATOM 731 C CA . TYR A 1 99 ? -11.243 2.334 36.532 1.00 98.06 99 TYR A CA 1
ATOM 732 C C . TYR A 1 99 ? -9.845 2.936 36.669 1.00 98.06 99 TYR A C 1
ATOM 734 O O . TYR A 1 99 ? -9.589 3.697 37.604 1.00 98.06 99 TYR A O 1
ATOM 742 N N . LEU A 1 100 ? -8.975 2.651 35.703 1.00 97.38 100 LEU A N 1
ATOM 743 C CA . LEU A 1 100 ? -7.643 3.238 35.597 1.00 97.38 100 LEU A CA 1
ATOM 744 C C . LEU A 1 100 ? -7.482 3.940 34.251 1.00 97.38 100 LEU A C 1
ATOM 746 O O . LEU A 1 100 ? -7.582 3.309 33.203 1.00 97.38 100 LEU A O 1
ATOM 750 N N . ASP A 1 101 ? -7.186 5.231 34.273 1.00 96.25 101 ASP A N 1
ATOM 751 C CA . ASP A 1 101 ? -6.824 5.992 33.080 1.00 96.25 101 ASP A CA 1
ATOM 752 C C . ASP A 1 101 ? -5.536 6.774 33.358 1.00 96.25 101 ASP A C 1
ATOM 754 O O . ASP A 1 101 ? -5.508 7.636 34.235 1.00 96.25 101 ASP A O 1
ATOM 758 N N . LEU A 1 102 ? -4.465 6.438 32.639 1.00 93.50 102 LEU A N 1
ATOM 759 C CA . LEU A 1 102 ? -3.154 7.091 32.725 1.00 93.50 102 LEU A CA 1
ATOM 760 C C . LEU A 1 102 ? -2.780 7.751 31.389 1.00 93.50 102 LEU A C 1
ATOM 762 O O . LEU A 1 102 ? -1.607 7.788 31.007 1.00 93.50 102 LEU A O 1
ATOM 766 N N . THR A 1 103 ? -3.781 8.208 30.634 1.00 88.38 103 THR A N 1
ATOM 767 C CA . THR A 1 103 ? -3.605 8.672 29.255 1.00 88.38 103 THR A CA 1
ATOM 768 C C . THR A 1 103 ? -2.635 9.837 29.108 1.00 88.38 103 THR A C 1
ATOM 770 O O . THR A 1 103 ? -2.614 10.774 29.907 1.00 88.38 103 THR A O 1
ATOM 773 N N . LEU A 1 104 ? -1.880 9.822 28.006 1.00 80.69 104 LEU A N 1
ATOM 774 C CA . LEU A 1 104 ? -0.951 10.891 27.614 1.00 80.69 104 LEU A CA 1
ATOM 775 C C . LEU A 1 104 ? 0.147 11.179 28.650 1.00 80.69 104 LEU A C 1
ATOM 777 O O . LEU A 1 104 ? 0.664 12.294 28.669 1.00 80.69 104 LEU A O 1
ATOM 781 N N . THR A 1 105 ? 0.515 10.198 29.480 1.00 86.81 105 THR A N 1
ATOM 782 C CA . THR A 1 105 ? 1.560 10.325 30.510 1.00 86.81 105 THR A CA 1
ATOM 783 C C . THR A 1 105 ? 2.851 9.597 30.126 1.00 86.81 105 THR A C 1
ATOM 785 O O . THR A 1 105 ? 2.852 8.655 29.337 1.00 86.81 105 THR A O 1
ATOM 788 N N . GLY A 1 106 ? 3.983 9.982 30.725 1.00 86.81 106 GLY A N 1
ATOM 789 C CA . GLY A 1 106 ? 5.253 9.258 30.595 1.00 86.81 106 GLY A CA 1
ATOM 790 C C . GLY A 1 106 ? 5.346 7.979 31.432 1.00 86.81 106 GLY A C 1
ATOM 791 O O . GLY A 1 106 ? 6.459 7.524 31.688 1.00 86.81 106 GLY A O 1
ATOM 792 N N . VAL A 1 107 ? 4.223 7.424 31.901 1.00 90.19 107 VAL A N 1
ATOM 793 C CA . VAL A 1 107 ? 4.216 6.308 32.854 1.00 90.19 107 VAL A CA 1
ATOM 794 C C . VAL A 1 107 ? 4.926 5.072 32.291 1.00 90.19 107 VAL A C 1
ATOM 796 O O . VAL A 1 107 ? 4.678 4.673 31.153 1.00 90.19 107 VAL A O 1
ATOM 799 N N . THR A 1 108 ? 5.789 4.459 33.103 1.00 92.38 108 THR A N 1
ATOM 800 C CA . THR A 1 108 ? 6.527 3.216 32.817 1.00 92.38 108 THR A CA 1
ATOM 801 C C . THR A 1 108 ? 6.105 2.099 33.780 1.00 92.38 108 THR A C 1
ATOM 803 O O . THR A 1 108 ? 5.331 2.320 34.710 1.00 92.38 108 THR A O 1
ATOM 806 N N . GLY A 1 109 ? 6.612 0.884 33.581 1.00 91.88 109 GLY A N 1
ATOM 807 C CA . GLY A 1 109 ? 6.340 -0.271 34.443 1.00 91.88 109 GLY A CA 1
ATOM 808 C C . GLY A 1 109 ? 5.891 -1.480 33.634 1.00 91.88 109 GLY A C 1
ATOM 809 O O . GLY A 1 109 ? 5.720 -1.381 32.423 1.00 91.88 109 GLY A O 1
ATOM 810 N N . ASP A 1 110 ? 5.710 -2.614 34.303 1.00 94.94 110 ASP A N 1
ATOM 811 C CA . ASP A 1 110 ? 5.421 -3.893 33.651 1.00 94.94 110 ASP A CA 1
ATOM 812 C C . ASP A 1 110 ? 3.996 -4.387 33.949 1.00 94.94 110 ASP A C 1
ATOM 814 O O . ASP A 1 110 ? 3.583 -4.396 35.112 1.00 94.94 110 ASP A O 1
ATOM 818 N N . LEU A 1 111 ? 3.254 -4.832 32.924 1.00 95.38 111 LEU A N 1
ATOM 819 C CA . LEU A 1 111 ? 1.872 -5.329 33.043 1.00 95.38 111 LEU A CA 1
ATOM 820 C C . LEU A 1 111 ? 1.696 -6.420 34.113 1.00 95.38 111 LEU A C 1
ATOM 822 O O . LEU A 1 111 ? 0.618 -6.520 34.699 1.00 95.38 111 LEU A O 1
ATOM 826 N N . SER A 1 112 ? 2.733 -7.206 34.430 1.00 96.06 112 SER A N 1
ATOM 827 C CA . SER A 1 112 ? 2.704 -8.210 35.512 1.00 96.06 112 SER A CA 1
ATOM 828 C C . SER A 1 112 ? 2.276 -7.638 36.864 1.00 96.06 112 SER A C 1
ATOM 830 O O . SER A 1 112 ? 1.653 -8.337 37.669 1.00 96.06 112 SER A O 1
ATOM 832 N N . LYS A 1 113 ? 2.533 -6.349 37.100 1.00 95.81 113 LYS A N 1
ATOM 833 C CA . LYS A 1 113 ? 2.147 -5.629 38.318 1.00 95.81 113 LYS A CA 1
ATOM 834 C C . LYS A 1 113 ? 0.644 -5.413 38.436 1.00 95.81 113 LYS A C 1
ATOM 836 O O . LYS A 1 113 ? 0.131 -5.307 39.544 1.00 95.81 113 LYS A O 1
ATOM 841 N N . MET A 1 114 ? -0.076 -5.420 37.318 1.00 93.81 114 MET A N 1
ATOM 842 C CA . MET A 1 114 ? -1.525 -5.220 37.285 1.00 93.81 114 MET A CA 1
ATOM 843 C C . MET A 1 114 ? -2.314 -6.497 37.590 1.00 93.81 114 MET A C 1
ATOM 845 O O . MET A 1 114 ? -3.516 -6.415 37.822 1.00 93.81 114 MET A O 1
ATOM 849 N N . SER A 1 115 ? -1.663 -7.665 37.641 1.00 92.88 115 SER A N 1
ATOM 850 C CA . SER A 1 115 ? -2.320 -8.971 37.827 1.00 92.88 115 SER A CA 1
ATOM 851 C C . SER A 1 115 ? -3.193 -9.075 39.089 1.00 92.88 115 SER A C 1
ATOM 853 O O . SER A 1 115 ? -4.151 -9.847 39.108 1.00 92.88 115 SER A O 1
ATOM 855 N N . GLY A 1 116 ? -2.896 -8.288 40.130 1.00 91.75 116 GLY A N 1
ATOM 856 C CA . GLY A 1 116 ? -3.668 -8.236 41.377 1.00 91.75 116 GLY A CA 1
ATOM 857 C C . GLY A 1 116 ? -4.901 -7.323 41.351 1.00 91.75 116 GLY A C 1
ATOM 858 O O . GLY A 1 116 ? -5.698 -7.367 42.285 1.00 91.75 116 GLY A O 1
ATOM 859 N N . LEU A 1 117 ? -5.087 -6.507 40.309 1.00 95.69 117 LEU A N 1
ATOM 860 C CA . LEU A 1 117 ? -6.178 -5.530 40.205 1.00 95.69 117 LEU A CA 1
ATOM 861 C C . LEU A 1 117 ? -7.455 -6.156 39.620 1.00 95.69 117 LEU A C 1
ATOM 863 O O . LEU A 1 117 ? -8.046 -5.643 38.674 1.00 95.69 117 LEU A O 1
ATOM 867 N N . THR A 1 118 ? -7.892 -7.287 40.173 1.00 96.00 118 THR A N 1
ATOM 868 C CA . THR A 1 118 ? -8.947 -8.142 39.594 1.00 96.00 118 THR A CA 1
ATOM 869 C C . THR A 1 118 ? -10.335 -7.496 39.528 1.00 96.00 118 THR A C 1
ATOM 871 O O . THR A 1 118 ? -11.216 -8.030 38.862 1.00 96.00 118 THR A O 1
ATOM 874 N N . ALA A 1 119 ? -10.546 -6.366 40.210 1.00 96.81 119 ALA A N 1
ATOM 875 C CA . ALA A 1 119 ? -11.776 -5.574 40.135 1.00 96.81 119 ALA A CA 1
ATOM 876 C C . ALA A 1 119 ? -11.826 -4.628 38.917 1.00 96.81 119 ALA A C 1
ATOM 878 O O . ALA A 1 119 ? -12.861 -3.998 38.685 1.00 96.81 119 ALA A O 1
ATOM 879 N N . LEU A 1 120 ? -10.735 -4.516 38.144 1.00 98.06 120 LEU A N 1
ATOM 880 C CA . LEU A 1 120 ? -10.654 -3.609 37.002 1.00 98.06 120 LEU A CA 1
ATOM 881 C C . LEU A 1 120 ? -11.684 -3.953 35.928 1.00 98.06 120 LEU A C 1
ATOM 883 O O . LEU A 1 120 ? -11.718 -5.056 35.388 1.00 98.06 120 LEU A O 1
ATOM 887 N N . LYS A 1 121 ? -12.465 -2.934 35.574 1.00 98.62 121 LYS A N 1
ATOM 888 C CA . LYS A 1 121 ? -13.453 -2.944 34.495 1.00 98.62 121 LYS A CA 1
ATOM 889 C C . LYS A 1 121 ? -12.996 -2.107 33.316 1.00 98.62 121 LYS A C 1
ATOM 891 O O . LYS A 1 121 ? -13.378 -2.397 32.187 1.00 98.62 121 LYS A O 1
ATOM 896 N N . ARG A 1 122 ? -12.227 -1.039 33.547 1.00 98.69 122 ARG A N 1
ATOM 897 C CA . ARG A 1 122 ? -11.672 -0.230 32.456 1.00 98.69 122 ARG A CA 1
ATOM 898 C C . ARG A 1 122 ? -10.241 0.166 32.725 1.00 98.69 122 ARG A C 1
ATOM 900 O O . ARG A 1 122 ? -9.922 0.635 33.817 1.00 98.69 122 ARG A O 1
ATOM 907 N N . MET A 1 123 ? -9.420 0.035 31.697 1.00 97.56 123 MET A N 1
ATOM 908 C CA . MET A 1 123 ? -8.019 0.400 31.744 1.00 97.56 123 MET A CA 1
ATOM 909 C C . MET A 1 123 ? -7.606 1.095 30.453 1.00 97.56 123 MET A C 1
ATOM 911 O O . MET A 1 123 ? -7.746 0.534 29.369 1.00 97.56 123 MET A O 1
ATOM 915 N N . ASN A 1 124 ? -7.077 2.308 30.579 1.00 96.19 124 ASN A N 1
ATOM 916 C CA . ASN A 1 124 ? -6.610 3.108 29.460 1.00 96.19 124 ASN A CA 1
ATOM 917 C C . ASN A 1 124 ? -5.191 3.618 29.715 1.00 96.19 124 ASN A C 1
ATOM 919 O O . ASN A 1 124 ? -4.972 4.467 30.580 1.00 96.19 124 ASN A O 1
ATOM 923 N N . LEU A 1 125 ? -4.237 3.093 28.949 1.00 93.19 125 LEU A N 1
ATOM 924 C CA . LEU A 1 125 ? -2.811 3.410 29.054 1.00 93.19 125 LEU A CA 1
ATOM 925 C C . LEU A 1 125 ? -2.278 4.070 27.769 1.00 93.19 125 LEU A C 1
ATOM 927 O O . LEU A 1 125 ? -1.078 4.027 27.506 1.00 93.19 125 LEU A O 1
ATOM 931 N N . TRP A 1 126 ? -3.153 4.667 26.953 1.00 88.00 126 TRP A N 1
ATOM 932 C CA . TRP A 1 126 ? -2.778 5.297 25.682 1.00 88.00 126 TRP A CA 1
ATOM 933 C C . TRP A 1 126 ? -2.451 6.796 25.824 1.00 88.00 126 TRP A C 1
ATOM 935 O O . TRP A 1 126 ? -3.244 7.547 26.390 1.00 88.00 126 TRP A O 1
ATOM 945 N N . PRO A 1 127 ? -1.377 7.306 25.203 1.00 89.62 127 PRO A N 1
ATOM 946 C CA . PRO A 1 127 ? -0.078 6.669 25.030 1.00 89.62 127 PRO A CA 1
ATOM 947 C C . PRO A 1 127 ? 0.715 6.712 26.350 1.00 89.62 127 PRO A C 1
ATOM 949 O O . PRO A 1 127 ? 0.741 7.741 27.029 1.00 89.62 127 PRO A O 1
ATOM 952 N N . THR A 1 128 ? 1.381 5.607 26.691 1.00 91.06 128 THR A N 1
ATOM 953 C CA . THR A 1 128 ? 2.324 5.488 27.821 1.00 91.06 128 THR A CA 1
ATOM 954 C C . THR A 1 128 ? 3.560 4.683 27.397 1.00 91.06 128 THR A C 1
ATOM 956 O O . THR A 1 128 ? 3.699 4.293 26.238 1.00 91.06 128 THR A O 1
ATOM 959 N N . LYS A 1 129 ? 4.488 4.443 28.329 1.00 91.69 129 LYS A N 1
ATOM 960 C CA . LYS A 1 129 ? 5.702 3.631 28.142 1.00 91.69 129 LYS A CA 1
ATOM 961 C C . LYS A 1 129 ? 5.651 2.315 28.929 1.00 91.69 129 LYS A C 1
ATOM 963 O O . LYS A 1 129 ? 6.696 1.730 29.209 1.00 91.69 129 LYS A O 1
ATOM 968 N N . VAL A 1 130 ? 4.459 1.871 29.320 1.00 92.50 130 VAL A N 1
ATOM 969 C CA . VAL A 1 130 ? 4.259 0.578 29.987 1.00 92.50 130 VAL A CA 1
ATOM 970 C C . VAL A 1 130 ? 4.737 -0.553 29.074 1.00 92.50 130 VAL A C 1
ATOM 972 O O . VAL A 1 130 ? 4.617 -0.466 27.861 1.00 92.50 130 VAL A O 1
ATOM 975 N N . SER A 1 131 ? 5.322 -1.602 29.633 1.00 94.44 131 SER A N 1
ATOM 976 C CA . SER A 1 131 ? 5.780 -2.778 28.894 1.00 94.44 131 SER A CA 1
ATOM 977 C C . SER A 1 131 ? 5.162 -4.051 29.454 1.00 94.44 131 SER A C 1
ATOM 979 O O . SER A 1 131 ? 4.521 -4.036 30.504 1.00 94.44 131 SER A O 1
ATOM 981 N N . GLY A 1 132 ? 5.393 -5.171 28.781 1.00 95.44 132 GLY A N 1
ATOM 982 C CA . GLY A 1 132 ? 5.103 -6.495 29.319 1.00 95.44 132 GLY A CA 1
ATOM 983 C C . GLY A 1 132 ? 4.149 -7.292 28.446 1.00 95.44 132 GLY A C 1
ATOM 984 O O . GLY A 1 132 ? 3.800 -6.898 27.335 1.00 95.44 132 GLY A O 1
ATOM 985 N N . ASP A 1 133 ? 3.750 -8.444 28.966 1.00 97.12 133 ASP A N 1
ATOM 986 C CA . ASP A 1 133 ? 3.035 -9.456 28.196 1.00 97.12 133 ASP A CA 1
ATOM 987 C C . ASP A 1 133 ? 1.537 -9.493 28.535 1.00 97.12 133 ASP A C 1
ATOM 989 O O . ASP A 1 133 ? 1.178 -9.460 29.720 1.00 97.12 133 ASP A O 1
ATOM 993 N N . LEU A 1 134 ? 0.671 -9.607 27.518 1.00 97.31 134 LEU A N 1
ATOM 994 C CA . LEU A 1 134 ? -0.790 -9.711 27.656 1.00 97.31 134 LEU A CA 1
ATOM 995 C C . LEU A 1 134 ? -1.225 -10.822 28.618 1.00 97.31 134 LEU A C 1
ATOM 997 O O . LEU A 1 134 ? -2.201 -10.645 29.351 1.00 97.31 134 LEU A O 1
ATOM 1001 N N . LYS A 1 135 ? -0.476 -11.926 28.704 1.00 97.69 135 LYS A N 1
ATOM 1002 C CA . LYS A 1 135 ? -0.731 -13.018 29.653 1.00 97.69 135 LYS A CA 1
ATOM 1003 C C . LYS A 1 135 ? -0.783 -12.564 31.106 1.00 97.69 135 LYS A C 1
ATOM 1005 O O . LYS A 1 135 ? -1.489 -13.161 31.919 1.00 97.69 135 LYS A O 1
ATOM 1010 N N . SER A 1 136 ? -0.082 -11.484 31.437 1.00 97.44 136 SER A N 1
ATOM 1011 C CA . SER A 1 136 ? -0.118 -10.864 32.764 1.00 97.44 136 SER A CA 1
ATOM 1012 C C . SER A 1 136 ? -1.510 -10.372 33.161 1.00 97.44 136 SER A C 1
ATOM 1014 O O . SER A 1 136 ? -1.814 -10.274 34.349 1.00 97.44 136 SER A O 1
ATOM 1016 N N . LEU A 1 137 ? -2.360 -10.076 32.175 1.00 97.50 137 LEU A N 1
ATOM 1017 C CA . LEU A 1 137 ? -3.706 -9.546 32.364 1.00 97.50 137 LEU A CA 1
ATOM 1018 C C . LEU A 1 137 ? -4.787 -10.634 32.343 1.00 97.50 137 LEU A C 1
ATOM 1020 O O . LEU A 1 137 ? -5.956 -10.322 32.554 1.00 97.50 137 LEU A O 1
ATOM 1024 N N . ALA A 1 138 ? -4.431 -11.907 32.138 1.00 96.69 138 ALA A N 1
ATOM 1025 C CA . ALA A 1 138 ? -5.391 -13.005 31.978 1.00 96.69 138 ALA A CA 1
ATOM 1026 C C . ALA A 1 138 ? -6.375 -13.161 33.159 1.00 96.69 138 ALA A C 1
ATOM 1028 O O . ALA A 1 138 ? -7.476 -13.682 32.985 1.00 96.69 138 ALA A O 1
ATOM 1029 N N . GLY A 1 139 ? -5.989 -12.708 34.360 1.00 96.44 139 GLY A N 1
ATOM 1030 C CA . GLY A 1 139 ? -6.822 -12.732 35.567 1.00 96.44 139 GLY A CA 1
ATOM 1031 C C . GLY A 1 139 ? -7.819 -11.574 35.708 1.00 96.44 139 GLY A C 1
ATOM 1032 O O . GLY A 1 139 ? -8.640 -11.607 36.621 1.00 96.44 139 GLY A O 1
ATOM 1033 N N . LEU A 1 140 ? -7.779 -10.557 34.838 1.00 97.62 140 LEU A N 1
ATOM 1034 C CA . LEU A 1 140 ? -8.652 -9.377 34.914 1.00 97.62 140 LEU A CA 1
ATOM 1035 C C . LEU A 1 140 ? -9.998 -9.634 34.214 1.00 97.62 140 LEU A C 1
ATOM 1037 O O . LEU A 1 140 ? -10.346 -8.995 33.224 1.00 97.62 140 LEU A O 1
ATOM 1041 N N . THR A 1 141 ? -10.755 -10.614 34.702 1.00 97.00 141 THR A N 1
ATOM 1042 C CA . THR A 1 141 ? -11.963 -11.139 34.033 1.00 97.00 141 THR A CA 1
ATOM 1043 C C . THR A 1 141 ? -13.165 -10.187 34.043 1.00 97.00 141 THR A C 1
ATOM 1045 O O . THR A 1 141 ? -14.099 -10.363 33.261 1.00 97.00 141 THR A O 1
ATOM 1048 N N . GLU A 1 142 ? -13.146 -9.159 34.894 1.00 98.06 142 GLU A N 1
ATOM 1049 C CA . GLU A 1 142 ? -14.182 -8.115 34.965 1.00 98.06 142 GLU A CA 1
ATOM 1050 C C . GLU A 1 142 ? -14.014 -7.018 33.896 1.00 98.06 142 GLU A C 1
ATOM 1052 O O . GLU A 1 142 ? -14.845 -6.113 33.801 1.00 98.06 142 GLU A O 1
ATOM 1057 N N . MET A 1 143 ? -12.964 -7.098 33.069 1.00 98.44 143 MET A N 1
ATOM 1058 C CA . MET A 1 143 ? -12.638 -6.080 32.074 1.00 98.44 143 MET A CA 1
ATOM 1059 C C . MET A 1 143 ? -13.756 -5.895 31.034 1.00 98.44 143 MET A C 1
ATOM 1061 O O . MET A 1 143 ? -14.215 -6.839 30.390 1.00 98.44 143 MET A O 1
ATOM 1065 N N . GLU A 1 144 ? -14.152 -4.640 30.832 1.00 98.62 144 GLU A N 1
ATOM 1066 C CA . GLU A 1 144 ? -15.124 -4.183 29.839 1.00 98.62 144 GLU A CA 1
ATOM 1067 C C . GLU A 1 144 ? -14.486 -3.303 28.749 1.00 98.62 144 GLU A C 1
ATOM 1069 O O . GLU A 1 144 ? -14.931 -3.340 27.602 1.00 98.62 144 GLU A O 1
ATOM 1074 N N . ASP A 1 145 ? -13.483 -2.488 29.088 1.00 98.75 145 ASP A N 1
ATOM 1075 C CA . ASP A 1 145 ? -12.790 -1.583 28.157 1.00 98.75 145 ASP A CA 1
ATOM 1076 C C . ASP A 1 145 ? -11.283 -1.624 28.416 1.00 98.75 145 ASP A C 1
ATOM 1078 O O . ASP A 1 145 ? -10.816 -1.181 29.467 1.00 98.75 145 ASP A O 1
ATOM 1082 N N . LEU A 1 146 ? -10.534 -2.172 27.464 1.00 98.12 146 LEU A N 1
ATOM 1083 C CA . LEU A 1 146 ? -9.084 -2.274 27.536 1.00 98.12 146 LEU A CA 1
ATOM 1084 C C . LEU A 1 146 ? -8.454 -1.503 26.380 1.00 98.12 146 LEU A C 1
ATOM 1086 O O . LEU A 1 146 ? -8.629 -1.870 25.218 1.00 98.12 146 LEU A O 1
ATOM 1090 N N . ASN A 1 147 ? -7.682 -0.469 26.707 1.00 97.12 147 ASN A N 1
ATOM 1091 C CA . ASN A 1 147 ? -6.901 0.292 25.745 1.00 97.12 147 ASN A CA 1
ATOM 1092 C C . ASN A 1 147 ? -5.413 0.290 26.106 1.00 97.12 147 ASN A C 1
ATOM 1094 O O . ASN A 1 147 ? -4.985 0.967 27.046 1.00 97.12 147 ASN A O 1
ATOM 1098 N N . LEU A 1 148 ? -4.645 -0.458 25.313 1.00 94.44 148 LEU A N 1
ATOM 1099 C CA . LEU A 1 148 ? -3.186 -0.558 25.359 1.00 94.44 148 LEU A CA 1
ATOM 1100 C C . LEU A 1 148 ? -2.544 -0.097 24.037 1.00 94.44 148 LEU A C 1
ATOM 1102 O O . LEU A 1 148 ? -1.431 -0.510 23.718 1.00 94.44 148 LEU A O 1
ATOM 1106 N N . GLY A 1 149 ? -3.250 0.707 23.234 1.00 90.19 149 GLY A N 1
ATOM 1107 C CA . GLY A 1 149 ? -2.710 1.208 21.970 1.00 90.19 149 GLY A CA 1
ATOM 1108 C C . GLY A 1 149 ? -1.596 2.242 22.163 1.00 90.19 149 GLY A C 1
ATOM 1109 O O . GLY A 1 149 ? -1.450 2.813 23.247 1.00 90.19 149 GLY A O 1
ATOM 1110 N N . GLY A 1 150 ? -0.867 2.579 21.096 1.00 82.94 150 GLY A N 1
ATOM 1111 C CA . GLY A 1 150 ? 0.126 3.661 21.105 1.00 82.94 150 GLY A CA 1
ATOM 1112 C C . GLY A 1 150 ? 1.300 3.481 22.080 1.00 82.94 150 GLY A C 1
ATOM 1113 O O . GLY A 1 150 ? 1.985 4.457 22.389 1.00 82.94 150 GLY A O 1
ATOM 1114 N N . ILE A 1 151 ? 1.544 2.263 22.579 1.00 77.06 151 ILE A N 1
ATOM 1115 C CA . ILE A 1 151 ? 2.610 1.944 23.544 1.00 77.06 151 ILE A CA 1
ATOM 1116 C C . ILE A 1 151 ? 3.865 1.394 22.822 1.00 77.06 151 ILE A C 1
ATOM 1118 O O . ILE A 1 151 ? 4.384 0.342 23.183 1.00 77.06 151 ILE A O 1
ATOM 1122 N N . ASN A 1 152 ? 4.344 2.098 21.783 1.00 71.31 152 ASN A N 1
ATOM 1123 C CA . ASN A 1 152 ? 5.638 1.923 21.079 1.00 71.31 152 ASN A CA 1
ATOM 1124 C C . ASN A 1 152 ? 6.228 0.489 21.035 1.00 71.31 152 ASN A C 1
ATOM 1126 O O . ASN A 1 152 ? 7.391 0.299 21.385 1.00 71.31 152 ASN A O 1
ATOM 1130 N N . ASP A 1 153 ? 5.456 -0.521 20.626 1.00 83.19 153 ASP A N 1
ATOM 1131 C CA . ASP A 1 153 ? 5.889 -1.930 20.551 1.00 83.19 153 ASP A CA 1
ATOM 1132 C C . ASP A 1 153 ? 6.374 -2.570 21.876 1.00 83.19 153 ASP A C 1
ATOM 1134 O O . ASP A 1 153 ? 6.982 -3.642 21.869 1.00 83.19 153 ASP A O 1
ATOM 1138 N N . ASN A 1 154 ? 6.087 -1.955 23.028 1.00 89.75 154 ASN A N 1
ATOM 1139 C CA . ASN A 1 154 ? 6.509 -2.440 24.348 1.00 89.75 154 ASN A CA 1
ATOM 1140 C C . ASN A 1 154 ? 5.613 -3.561 24.906 1.00 89.75 154 ASN A C 1
ATOM 1142 O O . ASN A 1 154 ? 5.991 -4.220 25.881 1.00 89.75 154 ASN A O 1
ATOM 1146 N N . ILE A 1 155 ? 4.423 -3.753 24.327 1.00 94.44 155 ILE A N 1
ATOM 1147 C CA . ILE A 1 155 ? 3.474 -4.803 24.717 1.00 94.44 155 ILE A CA 1
ATOM 1148 C C . ILE A 1 155 ? 3.624 -6.009 23.792 1.00 94.44 155 ILE A C 1
ATOM 1150 O O . ILE A 1 155 ? 3.535 -5.870 22.570 1.00 94.44 155 ILE A O 1
ATOM 1154 N N . THR A 1 156 ? 3.807 -7.187 24.385 1.00 96.06 156 THR A N 1
ATOM 1155 C CA . THR A 1 156 ? 3.898 -8.489 23.705 1.00 96.06 156 THR A CA 1
ATOM 1156 C C . THR A 1 156 ? 2.744 -9.400 24.111 1.00 96.06 156 THR A C 1
ATOM 1158 O O . THR A 1 156 ? 1.967 -9.070 25.004 1.00 96.06 156 THR A O 1
ATOM 1161 N N . GLY A 1 157 ? 2.650 -10.571 23.485 1.00 96.81 157 GLY A N 1
ATOM 1162 C CA . GLY A 1 157 ? 1.721 -11.632 23.876 1.00 96.81 157 GLY A CA 1
ATOM 1163 C C . GLY A 1 157 ? 0.778 -12.020 22.747 1.00 96.81 157 GLY A C 1
ATOM 1164 O O . GLY A 1 157 ? 0.925 -11.574 21.601 1.00 96.81 157 GLY A O 1
ATOM 1165 N N . ASP A 1 158 ? -0.184 -12.871 23.071 1.00 98.25 158 ASP A N 1
ATOM 1166 C CA . ASP A 1 158 ? -1.154 -13.401 22.121 1.00 98.25 158 ASP A CA 1
ATOM 1167 C C . ASP A 1 158 ? -2.577 -12.954 22.490 1.00 98.25 158 ASP A C 1
ATOM 1169 O O . ASP A 1 158 ? -2.932 -12.882 23.666 1.00 98.25 158 ASP A O 1
ATOM 1173 N N . LEU A 1 159 ? -3.423 -12.650 21.500 1.00 98.19 159 LEU A N 1
ATOM 1174 C CA . LEU A 1 159 ? -4.823 -12.273 21.739 1.00 98.19 159 LEU A CA 1
ATOM 1175 C C . LEU A 1 159 ? -5.573 -13.320 22.589 1.00 98.19 159 LEU A C 1
ATOM 1177 O O . LEU A 1 159 ? -6.410 -12.963 23.424 1.00 98.19 159 LEU A O 1
ATOM 1181 N N . SER A 1 160 ? -5.251 -14.605 22.421 1.00 98.12 160 SER A N 1
ATOM 1182 C CA . SER A 1 160 ? -5.849 -15.708 23.177 1.00 98.12 160 SER A CA 1
ATOM 1183 C C . SER A 1 160 ? -5.518 -15.683 24.675 1.00 98.12 160 SER A C 1
ATOM 1185 O O . SER A 1 160 ? -6.270 -16.257 25.473 1.00 98.12 160 SER A O 1
ATOM 1187 N N . ASP A 1 161 ? -4.466 -14.972 25.099 1.00 98.31 161 ASP A N 1
ATOM 1188 C CA . ASP A 1 161 ? -4.149 -14.776 26.517 1.00 98.31 161 ASP A CA 1
ATOM 1189 C C . ASP A 1 161 ? -5.260 -14.005 27.249 1.00 98.31 161 ASP A C 1
ATOM 1191 O O . ASP A 1 161 ? -5.470 -14.187 28.451 1.00 98.31 161 ASP A O 1
ATOM 1195 N N . LEU A 1 162 ? -6.032 -13.194 26.517 1.00 98.00 162 LEU A N 1
ATOM 1196 C CA . LEU A 1 162 ? -7.132 -12.393 27.053 1.00 98.00 162 LEU A CA 1
ATOM 1197 C C . LEU A 1 162 ? -8.486 -13.119 27.039 1.00 98.00 162 LEU A C 1
ATOM 1199 O O . LEU A 1 162 ? -9.485 -12.539 27.457 1.00 98.00 162 LEU A O 1
ATOM 1203 N N . LYS A 1 163 ? -8.559 -14.390 26.618 1.00 97.50 163 LYS A N 1
ATOM 1204 C CA . LYS A 1 163 ? -9.826 -15.140 26.436 1.00 97.50 163 LYS A CA 1
ATOM 1205 C C . LYS A 1 163 ? -10.767 -15.171 27.651 1.00 97.50 163 LYS A C 1
ATOM 1207 O O . LYS A 1 163 ? -11.953 -15.441 27.496 1.00 97.50 163 LYS A O 1
ATOM 1212 N N . GLY A 1 164 ? -10.249 -14.937 28.861 1.00 97.00 164 GLY A N 1
ATOM 1213 C CA . GLY A 1 164 ? -11.042 -14.855 30.094 1.00 97.00 164 GLY A CA 1
ATOM 1214 C C . GLY A 1 164 ? -11.869 -13.568 30.230 1.00 97.00 164 GLY A C 1
ATOM 1215 O O . GLY A 1 164 ? -12.791 -13.526 31.040 1.00 97.00 164 GLY A O 1
ATOM 1216 N N . MET A 1 165 ? -11.581 -12.530 29.439 1.00 97.44 165 MET A N 1
ATOM 1217 C CA . MET A 1 165 ? -12.267 -11.232 29.462 1.00 97.44 165 MET A CA 1
ATOM 1218 C C . MET A 1 165 ? -13.586 -11.277 28.676 1.00 97.44 165 MET A C 1
ATOM 1220 O O . MET A 1 165 ? -13.802 -10.541 27.717 1.00 97.44 165 MET A O 1
ATOM 1224 N N . THR A 1 166 ? -14.512 -12.154 29.058 1.00 95.44 166 THR A N 1
ATOM 1225 C CA . THR A 1 166 ? -15.767 -12.367 28.310 1.00 95.44 166 THR A CA 1
ATOM 1226 C C . THR A 1 166 ? -16.741 -11.179 28.374 1.00 95.44 166 THR A C 1
ATOM 1228 O O . THR A 1 166 ? -17.699 -11.113 27.599 1.00 95.44 166 THR A O 1
ATOM 1231 N N . ASN A 1 167 ? -16.509 -10.234 29.291 1.00 97.06 167 ASN A N 1
ATOM 1232 C CA . ASN A 1 167 ? -17.291 -9.002 29.460 1.00 97.06 167 ASN A CA 1
ATOM 1233 C C . ASN A 1 167 ? -16.810 -7.843 28.572 1.00 97.06 167 ASN A C 1
ATOM 1235 O O . ASN A 1 167 ? -17.431 -6.776 28.569 1.00 97.06 167 ASN A O 1
ATOM 1239 N N . LEU A 1 168 ? -15.737 -8.055 27.806 1.00 98.38 168 LEU A N 1
ATOM 1240 C CA . LEU A 1 168 ? -15.090 -7.022 27.014 1.00 98.38 168 LEU A CA 1
ATOM 1241 C C . LEU A 1 168 ? -16.041 -6.463 25.949 1.00 98.38 168 LEU A C 1
ATOM 1243 O O . LEU A 1 168 ? -16.598 -7.189 25.125 1.00 98.38 168 LEU A O 1
ATOM 1247 N N . LYS A 1 169 ? -16.229 -5.144 25.986 1.00 98.69 169 LYS A N 1
ATOM 1248 C CA . LYS A 1 169 ? -17.038 -4.348 25.052 1.00 98.69 169 LYS A CA 1
ATOM 1249 C C . LYS A 1 169 ? -16.143 -3.604 24.071 1.00 98.69 169 LYS A C 1
ATOM 1251 O O . LYS A 1 169 ? -16.529 -3.424 22.918 1.00 98.69 169 LYS A O 1
ATOM 1256 N N . LYS A 1 170 ? -14.963 -3.177 24.516 1.00 98.81 170 LYS A N 1
ATOM 1257 C CA . LYS A 1 170 ? -13.984 -2.479 23.690 1.00 98.81 170 LYS A CA 1
ATOM 1258 C C . LYS A 1 170 ? -12.588 -3.023 23.960 1.00 98.81 170 LYS A C 1
ATOM 1260 O O . LYS A 1 170 ? -12.188 -3.148 25.115 1.00 98.81 170 LYS A O 1
ATOM 1265 N N . LEU A 1 171 ? -11.874 -3.326 22.884 1.00 98.56 171 LEU A N 1
ATOM 1266 C CA . LEU A 1 171 ? -10.479 -3.740 22.922 1.00 98.56 171 LEU A CA 1
ATOM 1267 C C . LEU A 1 171 ? -9.688 -2.913 21.918 1.00 98.56 171 LEU A C 1
ATOM 1269 O O . LEU A 1 171 ? -10.045 -2.878 20.741 1.00 98.56 171 LEU A O 1
ATOM 1273 N N . VAL A 1 172 ? -8.635 -2.258 22.394 1.00 98.06 172 VAL A N 1
ATOM 1274 C CA . VAL A 1 172 ? -7.678 -1.523 21.570 1.00 98.06 172 VAL A CA 1
ATOM 1275 C C . VAL A 1 172 ? -6.278 -2.023 21.893 1.00 98.06 172 VAL A C 1
ATOM 1277 O O . VAL A 1 172 ? -5.774 -1.792 22.995 1.00 98.06 172 VAL A O 1
ATOM 1280 N N . LEU A 1 173 ? -5.668 -2.702 20.927 1.00 96.00 173 LEU A N 1
ATOM 1281 C CA . LEU A 1 173 ? -4.296 -3.186 20.959 1.00 96.00 173 LEU A CA 1
ATOM 1282 C C . LEU A 1 173 ? -3.587 -2.706 19.689 1.00 96.00 173 LEU A C 1
ATOM 1284 O O . LEU A 1 173 ? -4.039 -2.985 18.586 1.00 96.00 173 LEU A O 1
ATOM 1288 N N . GLU A 1 174 ? -2.470 -2.006 19.854 1.00 91.12 174 GLU A N 1
ATOM 1289 C CA . GLU A 1 174 ? -1.666 -1.471 18.750 1.00 91.12 174 GLU A CA 1
ATOM 1290 C C . GLU A 1 174 ? -0.191 -1.680 19.121 1.00 91.12 174 GLU A C 1
ATOM 1292 O O . GLU A 1 174 ? 0.359 -0.969 19.965 1.00 91.12 174 GLU A O 1
ATOM 1297 N N . SER A 1 175 ? 0.417 -2.742 18.589 1.00 87.12 175 SER A N 1
ATOM 1298 C CA . SER A 1 175 ? 1.823 -3.108 18.817 1.00 87.12 175 SER A CA 1
ATOM 1299 C C . SER A 1 175 ? 2.249 -4.174 17.815 1.00 87.12 175 SER A C 1
ATOM 1301 O O . SER A 1 175 ? 1.654 -5.256 17.747 1.00 87.12 175 SER A O 1
ATOM 1303 N N . GLY A 1 176 ? 3.367 -3.936 17.129 1.00 87.81 176 GLY A N 1
ATOM 1304 C CA . GLY A 1 176 ? 3.961 -4.873 16.180 1.00 87.81 176 GLY A CA 1
ATOM 1305 C C . GLY A 1 176 ? 4.482 -6.166 16.821 1.00 87.81 176 GLY A C 1
ATOM 1306 O O . GLY A 1 176 ? 4.989 -7.041 16.115 1.00 87.81 176 GLY A O 1
ATOM 1307 N N . GLN A 1 177 ? 4.393 -6.321 18.146 1.00 94.00 177 GLN A N 1
ATOM 1308 C CA . GLN A 1 177 ? 4.772 -7.545 18.861 1.00 94.00 177 GLN A CA 1
ATOM 1309 C C . GLN A 1 177 ? 3.584 -8.394 19.325 1.00 94.00 177 GLN A C 1
ATOM 1311 O O . GLN A 1 177 ? 3.804 -9.531 19.742 1.00 94.00 177 GLN A O 1
ATOM 1316 N N . ILE A 1 178 ? 2.351 -7.893 19.225 1.00 96.44 178 ILE A N 1
ATOM 1317 C CA . ILE A 1 178 ? 1.152 -8.663 19.576 1.00 96.44 178 ILE A CA 1
ATOM 1318 C C . ILE A 1 178 ? 0.824 -9.637 18.444 1.00 96.44 178 ILE A C 1
ATOM 1320 O O . ILE A 1 178 ? 0.782 -9.252 17.276 1.00 96.44 178 ILE A O 1
ATOM 1324 N N . THR A 1 179 ? 0.594 -10.897 18.802 1.00 97.56 179 THR A N 1
ATOM 1325 C CA . THR A 1 179 ? 0.213 -12.000 17.903 1.00 97.56 179 THR A CA 1
ATOM 1326 C C . THR A 1 179 ? -1.202 -12.502 18.224 1.00 97.56 179 THR A C 1
ATOM 1328 O O . THR A 1 179 ? -1.858 -11.978 19.124 1.00 97.56 179 THR A O 1
ATOM 1331 N N . GLY A 1 180 ? -1.703 -13.479 17.472 1.00 97.88 180 GLY A N 1
ATOM 1332 C CA . GLY A 1 180 ? -3.001 -14.114 17.722 1.00 97.88 180 GLY A CA 1
ATOM 1333 C C . GLY A 1 180 ? -3.666 -14.594 16.441 1.00 97.88 180 GLY A C 1
ATOM 1334 O O . GLY A 1 180 ? -3.355 -14.087 15.356 1.00 97.88 180 GLY A O 1
ATOM 1335 N N . ALA A 1 181 ? -4.583 -15.551 16.570 1.00 98.56 181 ALA A N 1
ATOM 1336 C CA . ALA A 1 181 ? -5.419 -15.992 15.463 1.00 98.56 181 ALA A CA 1
ATOM 1337 C C . ALA A 1 181 ? -6.682 -15.124 15.371 1.00 98.56 181 ALA A C 1
ATOM 1339 O O . ALA A 1 181 ? -7.275 -14.750 16.385 1.00 98.56 181 ALA A O 1
ATOM 1340 N N . LEU A 1 182 ? -7.144 -14.830 14.156 1.00 98.31 182 LEU A N 1
ATOM 1341 C CA . LEU A 1 182 ? -8.368 -14.062 13.938 1.00 98.31 182 LEU A CA 1
ATOM 1342 C C . LEU A 1 182 ? -9.587 -14.751 14.575 1.00 98.31 182 LEU A C 1
ATOM 1344 O O . LEU A 1 182 ? -10.445 -14.077 15.149 1.00 98.31 182 LEU A O 1
ATOM 1348 N N . SER A 1 183 ? -9.628 -16.087 14.574 1.00 97.81 183 SER A N 1
ATOM 1349 C CA . SER A 1 183 ? -10.649 -16.870 15.277 1.00 97.81 183 SER A CA 1
ATOM 1350 C C . SER A 1 183 ? -10.778 -16.555 16.775 1.00 97.81 183 SER A C 1
ATOM 1352 O O . SER A 1 183 ? -11.859 -16.735 17.342 1.00 97.81 183 SER A O 1
ATOM 1354 N N . ASP A 1 184 ? -9.727 -16.054 17.437 1.00 97.94 184 ASP A N 1
ATOM 1355 C CA . ASP A 1 184 ? -9.763 -15.739 18.873 1.00 97.94 184 ASP A CA 1
ATOM 1356 C C . ASP A 1 184 ? -10.689 -14.564 19.209 1.00 97.94 184 ASP A C 1
ATOM 1358 O O . ASP A 1 184 ? -11.123 -14.431 20.355 1.00 97.94 184 ASP A O 1
ATOM 1362 N N . VAL A 1 185 ? -11.085 -13.758 18.217 1.00 97.19 185 VAL A N 1
ATOM 1363 C CA . VAL A 1 185 ? -12.107 -12.707 18.374 1.00 97.19 185 VAL A CA 1
ATOM 1364 C C . VAL A 1 185 ? -13.440 -13.285 18.872 1.00 97.19 185 VAL A C 1
ATOM 1366 O O . VAL A 1 185 ? -14.194 -12.619 19.591 1.00 97.19 185 VAL A O 1
ATOM 1369 N N . THR A 1 186 ? -13.717 -14.555 18.562 1.00 95.31 186 THR A N 1
ATOM 1370 C CA . THR A 1 186 ? -14.938 -15.250 18.995 1.00 95.31 186 THR A CA 1
ATOM 1371 C C . THR A 1 186 ? -14.998 -15.498 20.507 1.00 95.31 186 THR A C 1
ATOM 1373 O O . THR A 1 186 ? -16.087 -15.723 21.039 1.00 95.31 186 THR A O 1
ATOM 1376 N N . ASN A 1 187 ? -13.876 -15.375 21.230 1.00 95.69 187 ASN A N 1
ATOM 1377 C CA . ASN A 1 187 ? -13.851 -15.447 22.695 1.00 95.69 187 ASN A CA 1
ATOM 1378 C C . ASN A 1 187 ? -14.577 -14.251 23.352 1.00 95.69 187 ASN A C 1
ATOM 1380 O O . ASN A 1 187 ? -15.063 -14.353 24.480 1.00 95.69 187 ASN A O 1
ATOM 1384 N N . PHE A 1 188 ? -14.705 -13.120 22.647 1.00 96.62 188 PHE A N 1
ATOM 1385 C CA . PHE A 1 188 ? -15.214 -11.854 23.188 1.00 96.62 188 PHE A CA 1
ATOM 1386 C C . PHE A 1 188 ? -16.660 -11.570 22.750 1.00 96.62 188 PHE A C 1
ATOM 1388 O O . PHE A 1 188 ? -16.949 -10.609 22.038 1.00 96.62 188 PHE A O 1
ATOM 1395 N N . SER A 1 189 ? -17.610 -12.400 23.181 1.00 94.81 189 SER A N 1
ATOM 1396 C CA . SER A 1 189 ? -19.008 -12.345 22.699 1.00 94.81 189 SER A CA 1
ATOM 1397 C C . SER A 1 189 ? -19.759 -11.013 22.918 1.00 94.81 189 SER A C 1
ATOM 1399 O O . SER A 1 189 ? -20.747 -10.738 22.232 1.00 94.81 189 SER A O 1
ATOM 1401 N N . ASN A 1 190 ? -19.297 -10.157 23.839 1.00 96.88 190 ASN A N 1
ATOM 1402 C CA . ASN A 1 190 ? -19.895 -8.846 24.133 1.00 96.88 190 ASN A CA 1
ATOM 1403 C C . ASN A 1 190 ? -19.244 -7.667 23.393 1.00 96.88 190 ASN A C 1
ATOM 1405 O O . ASN A 1 190 ? -19.663 -6.519 23.595 1.00 96.88 190 ASN A O 1
ATOM 1409 N N . LEU A 1 191 ? -18.256 -7.942 22.540 1.00 98.19 191 LEU A N 1
ATOM 1410 C CA . LEU A 1 191 ? -17.450 -6.925 21.883 1.00 98.19 191 LEU A CA 1
ATOM 1411 C C . LEU A 1 191 ? -18.301 -6.046 20.961 1.00 98.19 191 LEU A C 1
ATOM 1413 O O . LEU A 1 191 ? -19.141 -6.526 20.202 1.00 98.19 191 LEU A O 1
ATOM 1417 N N . GLN A 1 192 ? -18.079 -4.739 21.054 1.00 98.56 192 GLN A N 1
ATOM 1418 C CA . GLN A 1 192 ? -18.749 -3.692 20.279 1.00 98.56 192 GLN A CA 1
ATOM 1419 C C . GLN A 1 192 ? -17.779 -2.998 19.326 1.00 98.56 192 GLN A C 1
ATOM 1421 O O . GLN A 1 192 ? -18.174 -2.603 18.225 1.00 98.56 192 GLN A O 1
ATOM 1426 N N . SER A 1 193 ? -16.519 -2.877 19.751 1.00 98.75 193 SER A N 1
ATOM 1427 C CA . SER A 1 193 ? -15.423 -2.293 18.988 1.00 98.75 193 SER A CA 1
ATOM 1428 C C . SER A 1 193 ? -14.138 -3.083 19.232 1.00 98.75 193 SER A C 1
ATOM 1430 O O . SER A 1 193 ? -13.756 -3.308 20.383 1.00 98.75 193 SER A O 1
ATOM 1432 N N . LEU A 1 194 ? -13.496 -3.496 18.141 1.00 98.56 194 LEU A N 1
ATOM 1433 C CA . LEU A 1 194 ? -12.180 -4.124 18.135 1.00 98.56 194 LEU A CA 1
ATOM 1434 C C . LEU A 1 194 ? -11.224 -3.282 17.299 1.00 98.56 194 LEU A C 1
ATOM 1436 O O . LEU A 1 194 ? -11.504 -3.017 16.130 1.00 98.56 194 LEU A O 1
ATOM 1440 N N . VAL A 1 195 ? -10.099 -2.906 17.890 1.00 98.44 195 VAL A N 1
ATOM 1441 C CA . VAL A 1 195 ? -8.999 -2.224 17.216 1.00 98.44 195 VAL A CA 1
ATOM 1442 C C . VAL A 1 195 ? -7.732 -3.026 17.483 1.00 98.44 195 VAL A C 1
ATOM 1444 O O . VAL A 1 195 ? -7.305 -3.143 18.628 1.00 98.44 195 VAL A O 1
ATOM 1447 N N . MET A 1 196 ? -7.201 -3.636 16.429 1.00 97.06 196 MET A N 1
ATOM 1448 C CA . MET A 1 196 ? -6.017 -4.503 16.436 1.00 97.06 196 MET A CA 1
ATOM 1449 C C . MET A 1 196 ? -5.012 -4.051 15.370 1.00 97.06 196 MET A C 1
ATOM 1451 O O . MET A 1 196 ? -4.258 -4.878 14.846 1.00 97.06 196 MET A O 1
ATOM 1455 N N . ASP A 1 197 ? -5.061 -2.782 14.958 1.00 95.69 197 ASP A N 1
ATOM 1456 C CA . ASP A 1 1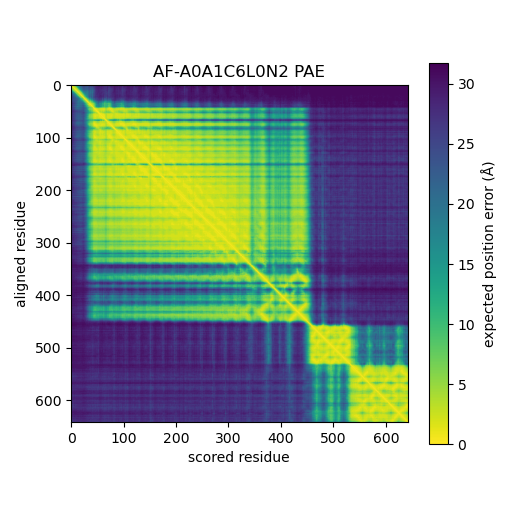97 ? -4.227 -2.311 13.866 1.00 95.69 197 ASP A CA 1
ATOM 1457 C C . ASP A 1 197 ? -2.744 -2.307 14.234 1.00 95.69 197 ASP A C 1
ATOM 1459 O O . ASP A 1 197 ? -2.365 -2.194 15.399 1.00 95.69 197 ASP A O 1
ATOM 1463 N N . ASN A 1 198 ? -1.898 -2.484 13.219 1.00 95.06 198 ASN A N 1
ATOM 1464 C CA . ASN A 1 198 ? -0.447 -2.559 13.385 1.00 95.06 198 ASN A CA 1
ATOM 1465 C C . ASN A 1 198 ? -0.011 -3.673 14.366 1.00 95.06 198 ASN A C 1
ATOM 1467 O O . ASN A 1 198 ? 0.878 -3.485 15.197 1.00 95.06 198 ASN A O 1
ATOM 1471 N N . THR A 1 199 ? -0.647 -4.847 14.276 1.00 97.00 199 THR A N 1
ATOM 1472 C CA . THR A 1 199 ? -0.289 -6.064 15.029 1.00 97.00 199 THR A CA 1
ATOM 1473 C C . THR A 1 199 ? 0.068 -7.220 14.089 1.00 97.00 199 THR A C 1
ATOM 1475 O O . THR A 1 199 ? -0.104 -7.148 12.874 1.00 97.00 199 THR A O 1
ATOM 1478 N N . LYS A 1 200 ? 0.549 -8.340 14.637 1.00 97.19 200 LYS A N 1
ATOM 1479 C CA . LYS A 1 200 ? 0.785 -9.597 13.902 1.00 97.19 200 LYS A CA 1
ATOM 1480 C C . LYS A 1 200 ? -0.420 -10.546 13.973 1.00 97.19 200 LYS A C 1
ATOM 1482 O O . LYS A 1 200 ? -0.245 -11.766 13.905 1.00 97.19 200 LYS A O 1
ATOM 1487 N N . LEU A 1 201 ? -1.632 -10.009 14.139 1.00 98.38 201 LEU A N 1
ATOM 1488 C CA . LEU A 1 201 ? -2.859 -10.794 14.016 1.00 98.38 201 LEU A CA 1
ATOM 1489 C C . LEU A 1 201 ? -2.906 -11.431 12.620 1.00 98.38 201 LEU A C 1
ATOM 1491 O O . LEU A 1 201 ? -2.681 -10.750 11.618 1.00 98.38 201 LEU A O 1
ATOM 1495 N N . HIS A 1 202 ? -3.166 -12.732 12.559 1.00 98.50 202 HIS A N 1
ATOM 1496 C CA . HIS A 1 202 ? -3.192 -13.513 11.323 1.00 98.50 202 HIS A CA 1
ATOM 1497 C C . HIS A 1 202 ? -4.437 -14.400 11.278 1.00 98.50 202 HIS A C 1
ATOM 1499 O O . HIS A 1 202 ? -5.077 -14.631 12.299 1.00 98.50 202 HIS A O 1
ATOM 1505 N N . GLY A 1 203 ? -4.776 -14.909 10.097 1.00 98.44 203 GLY A N 1
ATOM 1506 C CA . GLY A 1 203 ? -5.950 -15.758 9.887 1.00 98.44 203 GLY A CA 1
ATOM 1507 C C . GLY A 1 203 ? -6.769 -15.312 8.683 1.00 98.44 203 GLY A C 1
ATOM 1508 O O . GLY A 1 203 ? -6.500 -14.271 8.078 1.00 98.44 203 GLY A O 1
ATOM 1509 N N . GLU A 1 204 ? -7.751 -16.127 8.326 1.00 98.31 204 GLU A N 1
ATOM 1510 C CA . GLU A 1 204 ? -8.655 -15.895 7.198 1.00 98.31 204 GLU A CA 1
ATOM 1511 C C . GLU A 1 204 ? -9.933 -15.189 7.652 1.00 98.31 204 GLU A C 1
ATOM 1513 O O . GLU A 1 204 ? -10.536 -15.601 8.642 1.00 98.31 204 GLU A O 1
ATOM 1518 N N . LEU A 1 205 ? -10.452 -14.224 6.882 1.00 98.12 205 LEU A N 1
ATOM 1519 C CA . LEU A 1 205 ? -11.762 -13.616 7.186 1.00 98.12 205 LEU A CA 1
ATOM 1520 C C . LEU A 1 205 ? -12.896 -14.645 7.326 1.00 98.12 205 LEU A C 1
ATOM 1522 O O . LEU A 1 205 ? -13.833 -14.436 8.100 1.00 98.12 205 LEU A O 1
ATOM 1526 N N . SER A 1 206 ? -12.799 -15.772 6.613 1.00 96.75 206 SER A N 1
ATOM 1527 C CA . SER A 1 206 ? -13.769 -16.871 6.681 1.00 96.75 206 SER A CA 1
ATOM 1528 C C . SER A 1 206 ? -13.850 -17.543 8.059 1.00 96.75 206 SER A C 1
ATOM 1530 O O . SER A 1 206 ? -14.892 -18.106 8.396 1.00 96.75 206 SER A O 1
ATOM 1532 N N . GLU A 1 207 ? -12.822 -17.418 8.906 1.00 97.44 207 GLU A N 1
ATOM 1533 C CA . GLU A 1 207 ? -12.869 -17.852 10.312 1.00 97.44 207 GLU A CA 1
ATOM 1534 C C . GLU A 1 207 ? -13.933 -17.084 11.112 1.00 97.44 207 GLU A C 1
ATOM 1536 O O . GLU A 1 207 ? -14.463 -17.594 12.099 1.00 97.44 207 GLU A O 1
ATOM 1541 N N . LEU A 1 208 ? -14.294 -15.880 10.655 1.00 96.62 208 LEU A N 1
ATOM 1542 C CA . LEU A 1 208 ? -15.355 -15.046 11.213 1.00 96.62 208 LEU A CA 1
ATOM 1543 C C . LEU A 1 208 ? -16.628 -15.057 10.351 1.00 96.62 208 LEU A C 1
ATOM 1545 O O . LEU A 1 208 ? -17.436 -14.136 10.440 1.00 96.62 208 LEU A O 1
ATOM 1549 N N . ALA A 1 209 ? -16.876 -16.082 9.529 1.00 95.12 209 ALA A N 1
ATOM 1550 C CA . ALA A 1 209 ? -18.099 -16.152 8.713 1.00 95.12 209 ALA A CA 1
ATOM 1551 C C . ALA A 1 209 ? -19.400 -16.064 9.550 1.00 95.12 209 ALA A C 1
ATOM 1553 O O . ALA A 1 209 ? -20.401 -15.507 9.099 1.00 95.12 209 ALA A O 1
ATOM 1554 N N . ASP A 1 210 ? -19.355 -16.550 10.795 1.00 94.56 210 ASP A N 1
ATOM 1555 C CA . ASP A 1 210 ? -20.453 -16.568 11.772 1.00 94.56 210 ASP A CA 1
ATOM 1556 C C . ASP A 1 210 ? -20.446 -15.361 12.741 1.00 94.56 210 ASP A C 1
ATOM 1558 O O . ASP A 1 210 ? -21.065 -15.422 13.809 1.00 94.56 210 ASP A O 1
ATOM 1562 N N . LEU A 1 211 ? -19.760 -14.261 12.404 1.00 95.94 211 LEU A N 1
ATOM 1563 C CA . LEU A 1 211 ? -19.518 -13.127 13.313 1.00 95.94 211 LEU A CA 1
ATOM 1564 C C . LEU A 1 211 ? -20.788 -12.567 13.968 1.00 95.94 211 LEU A C 1
ATOM 1566 O O . LEU A 1 211 ? -20.794 -12.275 15.160 1.00 95.94 211 LEU A O 1
ATOM 1570 N N . ASP A 1 212 ? -21.890 -12.471 13.225 1.00 95.62 212 ASP A N 1
ATOM 1571 C CA . ASP A 1 212 ? -23.174 -11.994 13.754 1.00 95.62 212 ASP A CA 1
ATOM 1572 C C . ASP A 1 212 ? -23.733 -12.892 14.875 1.00 95.62 212 ASP A C 1
ATOM 1574 O O . ASP A 1 212 ? -24.503 -12.429 15.719 1.00 95.62 212 ASP A O 1
ATOM 1578 N N . ARG A 1 213 ? -23.364 -14.180 14.891 1.00 95.81 213 ARG A N 1
ATOM 1579 C CA . ARG A 1 213 ? -23.742 -15.142 15.932 1.00 95.81 213 ARG A CA 1
ATOM 1580 C C . ARG A 1 213 ? -22.764 -15.110 17.103 1.00 95.81 213 ARG A C 1
ATOM 1582 O O . ARG A 1 213 ? -23.208 -15.198 18.246 1.00 95.81 213 ARG A O 1
ATOM 1589 N N . THR A 1 214 ? -21.459 -15.030 16.838 1.00 95.62 214 THR A N 1
ATOM 1590 C CA . THR A 1 214 ? -20.421 -15.077 17.884 1.00 95.62 214 THR A CA 1
ATOM 1591 C C . THR A 1 214 ? -20.250 -13.739 18.599 1.00 95.62 214 THR A C 1
ATOM 1593 O O . THR A 1 214 ? -20.064 -13.717 19.812 1.00 95.62 214 THR A O 1
ATOM 1596 N N . ASN A 1 215 ? -20.375 -12.624 17.876 1.00 96.38 215 ASN A N 1
ATOM 1597 C CA . ASN A 1 215 ? -20.179 -11.259 18.362 1.00 96.38 215 ASN A CA 1
ATOM 1598 C C . ASN A 1 215 ? -21.338 -10.352 17.881 1.00 96.38 215 ASN A C 1
ATOM 1600 O O . ASN A 1 215 ? -21.121 -9.388 17.145 1.00 96.38 215 ASN A O 1
ATOM 1604 N N . PRO A 1 216 ? -22.589 -10.598 18.324 1.00 96.56 216 PRO A N 1
ATOM 1605 C CA . PRO A 1 216 ? -23.802 -9.940 17.805 1.00 96.56 216 PRO A CA 1
ATOM 1606 C C . PRO A 1 216 ? -23.877 -8.422 18.042 1.00 96.56 216 PRO A C 1
ATOM 1608 O O . PRO A 1 216 ? -24.825 -7.765 17.606 1.00 96.56 216 PRO A O 1
ATOM 1611 N N . ARG A 1 217 ? -22.925 -7.864 18.796 1.00 97.56 217 ARG A N 1
ATOM 1612 C CA . ARG A 1 217 ? -22.843 -6.443 19.147 1.00 97.56 217 ARG A CA 1
ATOM 1613 C C . ARG A 1 217 ? -21.697 -5.718 18.441 1.00 97.56 217 ARG A C 1
ATOM 1615 O O . ARG A 1 217 ? -21.594 -4.506 18.618 1.00 97.56 217 ARG A O 1
ATOM 1622 N N . LEU A 1 218 ? -20.867 -6.420 17.665 1.00 98.44 218 LEU A N 1
ATOM 1623 C CA . LEU A 1 218 ? -19.683 -5.842 17.040 1.00 98.44 218 LEU A CA 1
ATOM 1624 C C . LEU A 1 218 ? -20.093 -4.928 15.885 1.00 98.44 218 LEU A C 1
ATOM 1626 O O . LEU A 1 218 ? -20.736 -5.352 14.928 1.00 98.44 218 LEU A O 1
ATOM 1630 N N . THR A 1 219 ? -19.731 -3.652 16.000 1.00 98.69 219 THR A N 1
ATOM 1631 C CA . THR A 1 219 ? -20.100 -2.613 15.024 1.00 98.69 219 THR A CA 1
ATOM 1632 C C . THR A 1 219 ? -18.895 -1.938 14.386 1.00 98.69 219 THR A C 1
ATOM 1634 O O . THR A 1 219 ? -19.025 -1.405 13.288 1.00 98.69 219 THR A O 1
ATOM 1637 N N . SER A 1 220 ? -17.733 -1.975 15.035 1.00 98.75 220 SER A N 1
ATOM 1638 C CA . SER A 1 220 ? -16.488 -1.410 14.518 1.00 98.75 220 SER A CA 1
ATOM 1639 C C . SER A 1 220 ? -15.379 -2.451 14.624 1.00 98.75 220 SER A C 1
ATOM 1641 O O . SER A 1 220 ? -15.136 -2.989 15.709 1.00 98.75 220 SER A O 1
ATOM 1643 N N . LEU A 1 221 ? -14.755 -2.759 13.490 1.00 98.62 221 LEU A N 1
ATOM 1644 C CA . LEU A 1 221 ? -13.696 -3.751 13.357 1.00 98.62 221 LEU A CA 1
ATOM 1645 C C . LEU A 1 221 ? -12.531 -3.130 12.582 1.00 98.62 221 LEU A C 1
ATOM 1647 O O . LEU A 1 221 ? -12.628 -2.910 11.374 1.00 98.62 221 LEU A O 1
ATOM 1651 N N . ASN A 1 222 ? -11.439 -2.837 13.284 1.00 98.69 222 ASN A N 1
ATOM 1652 C CA . ASN A 1 222 ? -10.203 -2.345 12.690 1.00 98.69 222 ASN A CA 1
ATOM 1653 C C . ASN A 1 222 ? -9.095 -3.394 12.816 1.00 98.69 222 ASN A C 1
ATOM 1655 O O . ASN A 1 222 ? -8.622 -3.673 13.916 1.00 98.69 222 ASN A O 1
ATOM 1659 N N . LEU A 1 223 ? -8.701 -3.954 11.672 1.00 98.38 223 LEU A N 1
ATOM 1660 C CA . LEU A 1 223 ? -7.633 -4.941 11.513 1.00 98.38 223 LEU A CA 1
ATOM 1661 C C . LEU A 1 223 ? -6.553 -4.429 10.541 1.00 98.38 223 LEU A C 1
ATOM 1663 O O . LEU A 1 223 ? -5.843 -5.231 9.934 1.00 98.38 223 LEU A O 1
ATOM 1667 N N . GLY A 1 224 ? -6.463 -3.113 10.324 1.00 98.06 224 GLY A N 1
ATOM 1668 C CA . GLY A 1 224 ? -5.514 -2.530 9.377 1.00 98.06 224 GLY A CA 1
ATOM 1669 C C . GLY A 1 224 ? -4.057 -2.828 9.745 1.00 98.06 224 GLY A C 1
ATOM 1670 O O . GLY A 1 224 ? -3.722 -2.983 10.912 1.00 98.06 224 GLY A O 1
ATOM 1671 N N . ALA A 1 225 ? -3.164 -2.910 8.760 1.00 97.56 225 ALA A N 1
ATOM 1672 C CA . ALA A 1 225 ? -1.745 -3.213 8.989 1.00 97.56 225 ALA A CA 1
ATOM 1673 C C . ALA A 1 225 ? -1.500 -4.512 9.796 1.00 97.56 225 ALA A C 1
ATOM 1675 O O . ALA A 1 225 ? -0.567 -4.585 10.594 1.00 97.56 225 ALA A O 1
ATOM 1676 N N . THR A 1 226 ? -2.338 -5.534 9.590 1.00 98.38 226 THR A N 1
ATOM 1677 C CA . THR A 1 226 ? -2.166 -6.887 10.150 1.00 98.38 226 THR A CA 1
ATOM 1678 C C . THR A 1 226 ? -1.825 -7.913 9.062 1.00 98.38 226 THR A C 1
ATOM 1680 O O . THR A 1 226 ? -1.694 -7.580 7.884 1.00 98.38 226 THR A O 1
ATOM 1683 N N . GLN A 1 227 ? -1.676 -9.185 9.442 1.00 98.25 227 GLN A N 1
ATOM 1684 C CA . GLN A 1 227 ? -1.428 -10.311 8.530 1.00 98.25 227 GLN A CA 1
ATOM 1685 C C . GLN A 1 227 ? -2.715 -11.076 8.177 1.00 98.25 227 GLN A C 1
ATOM 1687 O O . GLN A 1 227 ? -2.657 -12.214 7.712 1.00 98.25 227 GLN A O 1
ATOM 1692 N N . VAL A 1 228 ? -3.879 -10.475 8.433 1.00 98.56 228 VAL A N 1
ATOM 1693 C CA . VAL A 1 228 ? -5.182 -11.036 8.073 1.00 98.56 228 VAL A CA 1
ATOM 1694 C C . VAL A 1 228 ? -5.324 -11.091 6.552 1.00 98.56 228 VAL A C 1
ATOM 1696 O O . VAL A 1 228 ? -4.915 -10.163 5.849 1.00 98.56 228 VAL A O 1
ATOM 1699 N N . ARG A 1 229 ? -5.894 -12.189 6.052 1.00 98.50 229 ARG A N 1
ATOM 1700 C CA . ARG A 1 229 ? -6.027 -12.492 4.623 1.00 98.50 229 ARG A CA 1
ATOM 1701 C C . ARG A 1 229 ? -7.404 -13.072 4.283 1.00 98.50 229 ARG A C 1
ATOM 1703 O O . ARG A 1 229 ? -8.269 -13.197 5.155 1.00 98.50 229 ARG A O 1
ATOM 1710 N N . GLY A 1 230 ? -7.596 -13.395 3.010 1.00 97.75 230 GLY A N 1
ATOM 1711 C CA . GLY A 1 230 ? -8.837 -13.944 2.472 1.00 97.75 230 GLY A CA 1
ATOM 1712 C C . GLY A 1 230 ? -9.665 -12.897 1.731 1.00 97.75 230 GLY A C 1
ATOM 1713 O O . GLY A 1 230 ? -9.182 -11.810 1.413 1.00 97.75 230 GLY A O 1
ATOM 1714 N N . GLU A 1 231 ? -10.919 -13.239 1.449 1.00 97.56 231 GLU A N 1
ATOM 1715 C CA . GLU A 1 231 ? -11.812 -12.444 0.602 1.00 97.56 231 GLU A CA 1
ATOM 1716 C C . GLU A 1 231 ? -12.998 -11.881 1.395 1.00 97.56 231 GLU A C 1
ATOM 1718 O O . GLU A 1 231 ? -13.414 -12.444 2.410 1.00 97.56 231 GLU A O 1
ATOM 1723 N N . LEU A 1 232 ? -13.571 -10.776 0.907 1.00 96.12 232 LEU A N 1
ATOM 1724 C CA . LEU A 1 232 ? -14.791 -10.183 1.472 1.00 96.12 232 LEU A CA 1
ATOM 1725 C C . LEU A 1 232 ? -16.081 -10.890 1.023 1.00 96.12 232 LEU A C 1
ATOM 1727 O O . LEU A 1 232 ? -17.133 -10.694 1.635 1.00 96.12 232 LEU A O 1
ATOM 1731 N N . ASN A 1 233 ? -15.999 -11.679 -0.048 1.00 89.94 233 ASN A N 1
ATOM 1732 C CA . ASN A 1 233 ? -17.136 -12.322 -0.696 1.00 89.94 233 ASN A CA 1
ATOM 1733 C C . ASN A 1 233 ? -17.902 -13.230 0.282 1.00 89.94 233 ASN A C 1
ATOM 1735 O O . ASN A 1 233 ? -17.308 -13.953 1.081 1.00 89.94 233 ASN A O 1
ATOM 1739 N N . ASP A 1 234 ? -19.235 -13.194 0.209 1.00 89.75 234 ASP A N 1
ATOM 1740 C CA . ASP A 1 234 ? -20.160 -14.065 0.953 1.00 89.75 234 ASP A CA 1
ATOM 1741 C C . ASP A 1 234 ? -20.131 -13.941 2.498 1.00 89.75 234 ASP A C 1
ATOM 1743 O O . ASP A 1 234 ? -20.852 -14.668 3.197 1.00 89.75 234 ASP A O 1
ATOM 1747 N N . LEU A 1 235 ? -19.360 -12.998 3.060 1.00 95.94 235 LEU A N 1
ATOM 1748 C CA . LEU A 1 235 ? -19.330 -12.722 4.501 1.00 95.94 235 LEU A CA 1
ATOM 1749 C C . LEU A 1 235 ? -20.643 -12.091 4.980 1.00 95.94 235 LEU A C 1
ATOM 1751 O O . LEU A 1 235 ? -21.181 -11.169 4.372 1.00 95.94 235 LEU A O 1
ATOM 1755 N N . LYS A 1 236 ? -21.152 -12.555 6.128 1.00 95.12 236 LYS A N 1
ATOM 1756 C CA . LYS A 1 236 ? -22.462 -12.157 6.679 1.00 95.12 236 LYS A CA 1
ATOM 1757 C C . LYS A 1 236 ? -22.332 -11.305 7.933 1.00 95.12 236 LYS A C 1
ATOM 1759 O O . LYS A 1 236 ? -22.829 -11.663 8.997 1.00 95.12 236 LYS A O 1
ATOM 1764 N N . TRP A 1 237 ? -21.648 -10.175 7.812 1.00 97.25 237 TRP A N 1
ATOM 1765 C CA . TRP A 1 237 ? -21.399 -9.261 8.928 1.00 97.25 237 TRP A CA 1
ATOM 1766 C C . TRP A 1 237 ? -22.443 -8.140 8.967 1.00 97.25 237 TRP A C 1
ATOM 1768 O O . TRP A 1 237 ? -22.133 -6.963 8.770 1.00 97.25 237 TRP A O 1
ATOM 1778 N N . SER A 1 238 ? -23.711 -8.489 9.206 1.00 97.44 238 SER A N 1
ATOM 1779 C CA . SER A 1 238 ? -24.830 -7.545 9.057 1.00 97.44 238 SER A CA 1
ATOM 1780 C C . SER A 1 238 ? -24.856 -6.437 10.112 1.00 97.44 238 SER A C 1
ATOM 1782 O O . SER A 1 238 ? -25.595 -5.462 9.951 1.00 97.44 238 SER A O 1
ATOM 1784 N N . LYS A 1 239 ? -24.091 -6.582 11.203 1.00 98.31 239 LYS A N 1
ATOM 1785 C CA . LYS A 1 239 ? -23.986 -5.586 12.285 1.00 98.31 239 LYS A CA 1
ATOM 1786 C C . LYS A 1 239 ? -22.804 -4.633 12.148 1.00 98.31 239 LYS A C 1
ATOM 1788 O O . LYS A 1 239 ? -22.842 -3.560 12.755 1.00 98.31 239 LYS A O 1
ATOM 1793 N N . VAL A 1 240 ? -21.794 -4.991 11.355 1.00 98.62 240 VAL A N 1
ATOM 1794 C CA . VAL A 1 240 ? -20.585 -4.181 11.187 1.00 98.62 240 VAL A CA 1
ATOM 1795 C C . VAL A 1 240 ? -20.922 -2.913 10.405 1.00 98.62 240 VAL A C 1
ATOM 1797 O O . VAL A 1 240 ? -21.487 -2.961 9.315 1.00 98.62 240 VAL A O 1
ATOM 1800 N N . LYS A 1 241 ? -20.576 -1.769 10.995 1.00 98.81 241 LYS A N 1
ATOM 1801 C CA . LYS A 1 241 ? -20.753 -0.433 10.422 1.00 98.81 241 LYS A CA 1
ATOM 1802 C C . LYS A 1 241 ? -19.453 0.147 9.905 1.00 98.81 241 LYS A C 1
ATOM 1804 O O . LYS A 1 241 ? -19.461 0.847 8.899 1.00 98.81 241 LYS A O 1
ATOM 1809 N N . GLU A 1 242 ? -18.359 -0.122 10.601 1.00 98.88 242 GLU A N 1
ATOM 1810 C CA . GLU A 1 242 ? -17.038 0.371 10.243 1.00 98.88 242 GLU A CA 1
ATOM 1811 C C . GLU A 1 242 ? -16.078 -0.804 10.119 1.00 98.88 242 GLU A C 1
ATOM 1813 O O . GLU A 1 242 ? -15.882 -1.551 11.081 1.00 98.88 242 GLU A O 1
ATOM 1818 N N . LEU A 1 243 ? -15.499 -0.952 8.931 1.00 98.81 243 LEU A N 1
ATOM 1819 C CA . LEU A 1 243 ? -14.541 -1.998 8.618 1.00 98.81 243 LEU A CA 1
ATOM 1820 C C . LEU A 1 243 ? -13.263 -1.373 8.061 1.00 98.81 243 LEU A C 1
ATOM 1822 O O . LEU A 1 243 ? -13.285 -0.727 7.011 1.00 98.81 243 LEU A O 1
ATOM 1826 N N . TYR A 1 244 ? -12.159 -1.584 8.772 1.00 98.81 244 TYR A N 1
ATOM 1827 C CA . TYR A 1 244 ? -10.834 -1.125 8.375 1.00 98.81 244 TYR A CA 1
ATOM 1828 C C . TYR A 1 244 ? -9.929 -2.341 8.178 1.00 98.81 244 TYR A C 1
ATOM 1830 O O . TYR A 1 244 ? -9.647 -3.083 9.117 1.00 98.81 244 TYR A O 1
ATOM 1838 N N . LEU A 1 245 ? -9.495 -2.542 6.940 1.00 98.62 245 LEU A N 1
ATOM 1839 C CA . LEU A 1 245 ? -8.651 -3.642 6.477 1.00 98.62 245 LEU A CA 1
ATOM 1840 C C . LEU A 1 245 ? -7.479 -3.123 5.632 1.00 98.62 245 LEU A C 1
ATOM 1842 O O . LEU A 1 245 ? -6.821 -3.900 4.948 1.00 98.62 245 LEU A O 1
ATOM 1846 N N . SER A 1 246 ? -7.218 -1.815 5.629 1.00 98.25 246 SER A N 1
ATOM 1847 C CA . SER A 1 246 ? -6.123 -1.255 4.841 1.00 98.25 246 SER A CA 1
ATOM 1848 C C . SER A 1 246 ? -4.769 -1.853 5.244 1.00 98.25 246 SER A C 1
ATOM 1850 O O . SER A 1 246 ? -4.525 -2.088 6.426 1.00 98.25 246 SER A O 1
ATOM 1852 N N . SER A 1 247 ? -3.866 -2.058 4.284 1.00 98.12 247 SER A N 1
ATOM 1853 C CA . SER A 1 247 ? -2.530 -2.638 4.502 1.00 98.12 247 SER A CA 1
ATOM 1854 C C . SER A 1 247 ? -2.553 -4.057 5.090 1.00 98.12 247 SER A C 1
ATOM 1856 O O . SER A 1 247 ? -1.728 -4.395 5.935 1.00 98.12 247 SER A O 1
ATOM 1858 N N . THR A 1 248 ? -3.505 -4.883 4.664 1.00 98.62 248 THR A N 1
ATOM 1859 C CA . THR A 1 248 ? -3.602 -6.311 5.016 1.00 98.62 248 THR A CA 1
ATOM 1860 C C . THR A 1 248 ? -3.338 -7.190 3.788 1.00 98.62 248 THR A C 1
ATOM 1862 O O . THR A 1 248 ? -3.026 -6.692 2.707 1.00 98.62 248 THR A O 1
ATOM 1865 N N . GLN A 1 249 ? -3.467 -8.510 3.932 1.00 98.25 249 GLN A N 1
ATOM 1866 C CA . GLN A 1 249 ? -3.328 -9.484 2.843 1.00 98.25 249 GLN A CA 1
ATOM 1867 C C . GLN A 1 249 ? -4.688 -9.869 2.234 1.00 98.25 249 GLN A C 1
ATOM 1869 O O . GLN A 1 249 ? -4.848 -10.973 1.717 1.00 98.25 249 GLN A O 1
ATOM 1874 N N . ILE A 1 250 ? -5.686 -8.987 2.334 1.00 98.06 250 ILE A N 1
ATOM 1875 C CA . ILE A 1 250 ? -6.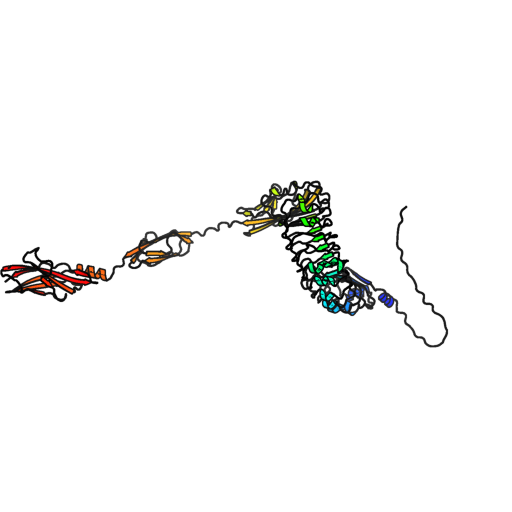991 -9.191 1.699 1.00 98.06 250 ILE A CA 1
ATOM 1876 C C . ILE A 1 250 ? -6.833 -9.184 0.180 1.00 98.06 250 ILE A C 1
ATOM 1878 O O . ILE A 1 250 ? -6.118 -8.353 -0.380 1.00 98.06 250 ILE A O 1
ATOM 1882 N N . GLU A 1 251 ? -7.509 -10.116 -0.475 1.00 97.56 251 GLU A N 1
ATOM 1883 C CA . GLU A 1 251 ? -7.476 -10.310 -1.920 1.00 97.56 251 GLU A CA 1
ATOM 1884 C C . GLU A 1 251 ? -8.876 -10.618 -2.467 1.00 97.56 251 GLU A C 1
ATOM 1886 O O . GLU A 1 251 ? -9.877 -10.539 -1.751 1.00 97.56 251 GLU A O 1
ATOM 1891 N N . GLY A 1 252 ? -8.951 -10.944 -3.757 1.00 96.50 252 GLY A N 1
ATOM 1892 C CA . GLY A 1 252 ? -10.207 -11.270 -4.427 1.00 96.50 252 GLY A CA 1
ATOM 1893 C C . GLY A 1 252 ? -10.857 -10.058 -5.084 1.00 96.50 252 GLY A C 1
ATOM 1894 O O . GLY A 1 252 ? -10.222 -9.026 -5.296 1.00 96.50 252 GLY A O 1
ATOM 1895 N N . GLU A 1 253 ? -12.119 -10.216 -5.458 1.00 96.31 253 GLU A N 1
ATOM 1896 C CA . GLU A 1 253 ? -12.921 -9.181 -6.116 1.00 96.31 253 GLU A CA 1
ATOM 1897 C C . GLU A 1 253 ? -13.972 -8.616 -5.158 1.00 96.31 253 GLU A C 1
ATOM 1899 O O . GLU A 1 253 ? -14.309 -9.242 -4.155 1.00 96.31 253 GLU A O 1
ATOM 1904 N N . LEU A 1 254 ? -14.507 -7.432 -5.461 1.00 94.62 254 LEU A N 1
ATOM 1905 C CA . LEU A 1 254 ? -15.646 -6.874 -4.734 1.00 94.62 254 LEU A CA 1
ATOM 1906 C C . LEU A 1 254 ? -16.944 -7.454 -5.303 1.00 94.62 254 LEU A C 1
ATOM 1908 O O . LEU A 1 254 ? -17.607 -6.814 -6.112 1.00 94.62 254 LEU A O 1
ATOM 1912 N N . THR A 1 255 ? -17.318 -8.663 -4.881 1.00 94.50 255 THR A N 1
ATOM 1913 C CA . THR A 1 255 ? -18.568 -9.327 -5.295 1.00 94.50 255 THR A CA 1
ATOM 1914 C C . THR A 1 255 ? -19.371 -9.801 -4.082 1.00 94.50 255 THR A C 1
ATOM 1916 O O . THR A 1 255 ? -18.855 -9.861 -2.973 1.00 94.50 255 THR A O 1
ATOM 1919 N N . ASN A 1 256 ? -20.668 -10.085 -4.253 1.00 93.44 256 ASN A N 1
ATOM 1920 C CA . ASN A 1 256 ? -21.528 -10.644 -3.193 1.00 93.44 256 ASN A CA 1
ATOM 1921 C C . ASN A 1 256 ? -21.392 -9.957 -1.814 1.00 93.44 256 ASN A C 1
ATOM 1923 O O . ASN A 1 256 ? -21.311 -10.608 -0.773 1.00 93.44 256 ASN A O 1
ATOM 1927 N N . LEU A 1 257 ? -21.364 -8.620 -1.794 1.00 96.69 257 LEU A N 1
ATOM 1928 C CA . LEU A 1 257 ? -21.229 -7.835 -0.559 1.00 96.69 257 LEU A CA 1
ATOM 1929 C C . LEU A 1 257 ? -22.567 -7.639 0.172 1.00 96.69 257 LEU A C 1
ATOM 1931 O O . LEU A 1 257 ? -22.687 -6.815 1.079 1.00 96.69 257 LEU A O 1
ATOM 1935 N N . ASP A 1 258 ? -23.609 -8.380 -0.201 1.00 95.00 258 ASP A N 1
ATOM 1936 C CA . ASP A 1 258 ? -24.948 -8.187 0.332 1.00 95.00 258 ASP A CA 1
ATOM 1937 C C . ASP A 1 258 ? -25.056 -8.591 1.810 1.00 95.00 258 ASP A C 1
ATOM 1939 O O . ASP A 1 258 ? -25.979 -8.145 2.482 1.00 95.00 258 ASP A O 1
ATOM 1943 N N . GLY A 1 259 ? -24.116 -9.344 2.381 1.00 96.25 259 GLY A N 1
ATOM 1944 C CA . GLY A 1 259 ? -24.095 -9.610 3.823 1.00 96.25 259 GLY A CA 1
ATOM 1945 C C . GLY A 1 259 ? -23.835 -8.374 4.704 1.00 96.25 259 GLY A C 1
ATOM 1946 O O . GLY A 1 259 ? -24.251 -8.352 5.865 1.00 96.25 259 GLY A O 1
ATOM 1947 N N . PHE A 1 260 ? -23.244 -7.306 4.159 1.00 97.81 260 PHE A N 1
ATOM 1948 C CA . PHE A 1 260 ? -22.833 -6.091 4.877 1.00 97.81 260 PHE A CA 1
ATOM 1949 C C . PHE A 1 260 ? -23.956 -5.042 5.007 1.00 97.81 260 PHE A C 1
ATOM 1951 O O . PHE A 1 260 ? -23.836 -3.892 4.587 1.00 97.81 260 PHE A O 1
ATOM 1958 N N . LYS A 1 261 ? -25.085 -5.424 5.614 1.00 96.69 261 LYS A N 1
ATOM 1959 C CA . LYS A 1 261 ? -26.325 -4.613 5.622 1.00 96.69 261 LYS A CA 1
ATOM 1960 C C . LYS A 1 261 ? -26.254 -3.269 6.363 1.00 96.69 261 LYS A C 1
ATOM 1962 O O . LYS A 1 261 ? -27.132 -2.434 6.154 1.00 96.69 261 LYS A O 1
ATOM 1967 N N . ALA A 1 262 ? -25.284 -3.079 7.254 1.00 98.12 262 ALA A N 1
ATOM 1968 C CA . ALA A 1 262 ? -25.146 -1.870 8.069 1.00 98.12 262 ALA A CA 1
ATOM 1969 C C . ALA A 1 262 ? -23.865 -1.078 7.768 1.00 98.12 262 ALA A C 1
ATOM 1971 O O . ALA A 1 262 ? -23.565 -0.138 8.500 1.00 98.12 262 ALA A O 1
ATOM 1972 N N . LEU A 1 263 ? -23.111 -1.452 6.729 1.00 98.62 263 LEU A N 1
ATOM 1973 C CA . LEU A 1 263 ? -21.774 -0.924 6.483 1.00 98.62 263 LEU A CA 1
ATOM 1974 C C . LEU A 1 263 ? -21.831 0.543 6.040 1.00 98.62 263 LEU A C 1
ATOM 1976 O O . LEU A 1 263 ? -22.372 0.878 4.989 1.00 98.62 263 LEU A O 1
ATOM 1980 N N . GLU A 1 264 ? -21.270 1.423 6.861 1.00 98.69 264 GLU A N 1
ATOM 1981 C CA . GLU A 1 264 ? -21.206 2.869 6.638 1.00 98.69 264 GLU A CA 1
ATOM 1982 C C . GLU A 1 264 ? -19.787 3.319 6.255 1.00 98.69 264 GLU A C 1
ATOM 1984 O O . GLU A 1 264 ? -19.631 4.337 5.579 1.00 98.69 264 GLU A O 1
ATOM 1989 N N . ARG A 1 265 ? -18.752 2.573 6.656 1.00 98.81 265 ARG A N 1
ATOM 1990 C CA . ARG A 1 265 ? -17.357 2.832 6.292 1.00 98.81 265 ARG A CA 1
ATOM 1991 C C . ARG A 1 265 ? -16.643 1.547 5.896 1.00 98.81 265 ARG A C 1
ATOM 1993 O O . ARG A 1 265 ? -16.634 0.594 6.674 1.00 98.81 265 ARG A O 1
ATOM 2000 N N . LEU A 1 266 ? -15.972 1.591 4.749 1.00 98.69 266 LEU A N 1
ATOM 2001 C CA . LEU A 1 266 ? -15.067 0.551 4.275 1.00 98.69 266 LEU A CA 1
ATOM 2002 C C . LEU A 1 266 ? -13.722 1.167 3.881 1.00 98.69 266 LEU A C 1
ATOM 2004 O O . LEU A 1 266 ? -13.672 2.010 2.990 1.00 98.69 266 LEU A O 1
ATOM 2008 N N . GLU A 1 267 ? -12.644 0.737 4.528 1.00 98.56 267 GLU A N 1
ATOM 2009 C CA . GLU A 1 267 ? -11.267 1.147 4.223 1.00 98.56 267 GLU A CA 1
ATOM 2010 C C . GLU A 1 267 ? -10.449 -0.115 3.924 1.00 98.56 267 GLU A C 1
ATOM 2012 O O . GLU A 1 267 ? -10.170 -0.898 4.828 1.00 98.56 267 GLU A O 1
ATOM 2017 N N . VAL A 1 268 ? -10.101 -0.345 2.659 1.00 97.62 268 VAL A N 1
ATOM 2018 C CA . VAL A 1 268 ? -9.411 -1.559 2.170 1.00 97.62 268 VAL A CA 1
ATOM 2019 C C . VAL A 1 268 ? -8.205 -1.206 1.293 1.00 97.62 268 VAL A C 1
ATOM 2021 O O . VAL A 1 268 ? -7.804 -1.974 0.421 1.00 97.62 268 VAL A O 1
ATOM 2024 N N . GLY A 1 269 ? -7.637 -0.014 1.484 1.00 95.62 269 GLY A N 1
ATOM 2025 C CA . GLY A 1 269 ? -6.508 0.455 0.685 1.00 95.62 269 GLY A CA 1
ATOM 2026 C C . GLY A 1 269 ? -5.230 -0.352 0.930 1.00 95.62 269 GLY A C 1
ATOM 2027 O O . GLY A 1 269 ? -5.058 -0.929 1.997 1.00 95.62 269 GLY A O 1
ATOM 2028 N N . THR A 1 270 ? -4.303 -0.380 -0.026 1.00 96.38 270 THR A N 1
ATOM 2029 C CA . THR A 1 270 ? -3.063 -1.180 0.075 1.00 96.38 270 THR A CA 1
ATOM 2030 C C . THR A 1 270 ? -3.363 -2.669 0.325 1.00 96.38 270 THR A C 1
ATOM 2032 O O . THR A 1 270 ? -2.870 -3.263 1.281 1.00 96.38 270 THR A O 1
ATOM 2035 N N . THR A 1 271 ? -4.219 -3.265 -0.505 1.00 97.81 271 THR A N 1
ATOM 2036 C CA . THR A 1 271 ? -4.579 -4.696 -0.468 1.00 97.81 271 THR A CA 1
ATOM 2037 C C . THR A 1 271 ? -4.517 -5.297 -1.876 1.00 97.81 271 THR A C 1
ATOM 2039 O O . THR A 1 271 ? -4.427 -4.566 -2.863 1.00 97.81 271 THR A O 1
ATOM 2042 N N . GLY A 1 272 ? -4.584 -6.626 -1.984 1.00 96.94 272 GLY A N 1
ATOM 2043 C CA . GLY A 1 272 ? -4.602 -7.369 -3.251 1.00 96.94 272 GLY A CA 1
ATOM 2044 C C . GLY A 1 272 ? -5.984 -7.456 -3.913 1.00 96.94 272 GLY A C 1
ATOM 2045 O O . GLY A 1 272 ? -6.223 -8.366 -4.709 1.00 96.94 272 GLY A O 1
ATOM 2046 N N . LEU A 1 273 ? -6.922 -6.568 -3.556 1.00 96.94 273 LEU A N 1
ATOM 2047 C CA . LEU A 1 273 ? -8.239 -6.508 -4.192 1.00 96.94 273 LEU A CA 1
ATOM 2048 C C . LEU A 1 273 ? -8.104 -6.131 -5.670 1.00 96.94 273 LEU A C 1
ATOM 2050 O O . LEU A 1 273 ? -7.445 -5.147 -5.997 1.00 96.94 273 LEU A O 1
ATOM 2054 N N . ARG A 1 274 ? -8.772 -6.887 -6.541 1.00 95.75 274 ARG A N 1
ATOM 2055 C CA . ARG A 1 274 ? -8.768 -6.768 -8.009 1.00 95.75 274 ARG A CA 1
ATOM 2056 C C . ARG A 1 274 ? -10.204 -6.746 -8.548 1.00 95.75 274 ARG A C 1
ATOM 2058 O O . ARG A 1 274 ? -11.151 -6.867 -7.780 1.00 95.75 274 ARG A O 1
ATOM 2065 N N . GLY A 1 275 ? -10.373 -6.619 -9.863 1.00 94.81 275 GLY A N 1
ATOM 2066 C CA . GLY A 1 275 ? -11.701 -6.531 -10.490 1.00 94.81 275 GLY A CA 1
ATOM 2067 C C . GLY A 1 275 ? -12.216 -5.093 -10.540 1.00 94.81 275 GLY A C 1
ATOM 2068 O O . GLY A 1 275 ? -11.404 -4.175 -10.613 1.00 94.81 275 GLY A O 1
ATOM 2069 N N . ASP A 1 276 ? -13.531 -4.895 -10.513 1.00 93.88 276 ASP A N 1
ATOM 2070 C CA . ASP A 1 276 ? -14.185 -3.587 -10.669 1.00 93.88 276 ASP A CA 1
ATOM 2071 C C . ASP A 1 276 ? -14.941 -3.135 -9.396 1.00 93.88 276 ASP A C 1
ATOM 2073 O O . ASP A 1 276 ? -14.772 -3.703 -8.313 1.00 93.88 276 ASP A O 1
ATOM 2077 N N . PHE A 1 277 ? -15.730 -2.062 -9.490 1.00 93.00 277 PHE A N 1
ATOM 2078 C CA . PHE A 1 277 ? -16.474 -1.483 -8.368 1.00 93.00 277 PHE A CA 1
ATOM 2079 C C . PHE A 1 277 ? -17.928 -1.977 -8.287 1.00 93.00 277 PHE A C 1
ATOM 2081 O O . PHE A 1 277 ? -18.650 -1.600 -7.359 1.00 93.00 277 PHE A O 1
ATOM 2088 N N . SER A 1 278 ? -18.380 -2.813 -9.226 1.00 93.81 278 SER A N 1
ATOM 2089 C CA . SER A 1 278 ? -19.797 -3.132 -9.440 1.00 93.81 278 SER A CA 1
ATOM 2090 C C . SER A 1 278 ? -20.485 -3.758 -8.222 1.00 93.81 278 SER A C 1
ATOM 2092 O O . SER A 1 278 ? -21.647 -3.442 -7.929 1.00 93.81 278 SER A O 1
ATOM 2094 N N . GLY A 1 279 ? -19.782 -4.586 -7.442 1.00 95.44 279 GLY A N 1
ATOM 2095 C CA . GLY A 1 279 ? -20.350 -5.203 -6.242 1.00 95.44 279 GLY A CA 1
ATOM 2096 C C . GLY A 1 279 ? -20.594 -4.237 -5.083 1.00 95.44 279 GLY A C 1
ATOM 2097 O O . GLY A 1 279 ? -21.356 -4.571 -4.174 1.00 95.44 279 GLY A O 1
ATOM 2098 N N . LEU A 1 280 ? -20.050 -3.014 -5.120 1.00 96.00 280 LEU A N 1
ATOM 2099 C CA . LEU A 1 280 ? -20.362 -1.983 -4.122 1.00 96.00 280 LEU A CA 1
ATOM 2100 C C . LEU A 1 280 ? -21.828 -1.537 -4.186 1.00 96.00 280 LEU A C 1
ATOM 2102 O O . LEU A 1 280 ? -22.363 -1.054 -3.189 1.00 96.00 280 LEU A O 1
ATOM 2106 N N . SER A 1 281 ? -22.522 -1.781 -5.301 1.00 94.62 281 SER A N 1
ATOM 2107 C CA . SER A 1 281 ? -23.971 -1.566 -5.403 1.00 94.62 281 SER A CA 1
ATOM 2108 C C . SER A 1 281 ? -24.789 -2.348 -4.364 1.00 94.62 281 SER A C 1
ATOM 2110 O O . SER A 1 281 ? -25.898 -1.938 -4.014 1.00 94.62 281 SER A O 1
ATOM 2112 N N . ALA A 1 282 ? -24.235 -3.429 -3.801 1.00 96.44 282 ALA A N 1
ATOM 2113 C CA . ALA A 1 282 ? -24.860 -4.205 -2.733 1.00 96.44 282 ALA A CA 1
ATOM 2114 C C . ALA A 1 282 ? -24.813 -3.524 -1.346 1.00 96.44 282 ALA A C 1
ATOM 2116 O O . ALA A 1 282 ? -25.529 -3.954 -0.437 1.00 96.44 282 ALA A O 1
ATOM 2117 N N . VAL A 1 283 ? -24.018 -2.456 -1.179 1.00 96.81 283 VAL A N 1
ATOM 2118 C CA . VAL A 1 283 ? -23.817 -1.723 0.088 1.00 96.81 283 VAL A CA 1
ATOM 2119 C C . VAL A 1 283 ? -24.110 -0.213 -0.045 1.00 96.81 283 VAL A C 1
ATOM 2121 O O . VAL A 1 283 ? -23.259 0.629 0.248 1.00 96.81 283 VAL A O 1
ATOM 2124 N N . PRO A 1 284 ? -25.348 0.188 -0.409 1.00 95.19 284 PRO A N 1
ATOM 2125 C CA . PRO A 1 284 ? -25.720 1.598 -0.618 1.00 95.19 284 PRO A CA 1
ATOM 2126 C C . PRO A 1 284 ? -25.725 2.448 0.670 1.00 95.19 284 PRO A C 1
ATOM 2128 O O . PRO A 1 284 ? -25.965 3.658 0.641 1.00 95.19 284 PRO A O 1
ATOM 2131 N N . THR A 1 285 ? -25.490 1.823 1.826 1.00 97.06 285 THR A N 1
ATOM 2132 C CA . THR A 1 285 ? -25.362 2.476 3.135 1.00 97.06 285 THR A CA 1
ATOM 2133 C C . THR A 1 285 ? -24.019 3.176 3.331 1.00 97.06 285 THR A C 1
ATOM 2135 O O . THR A 1 285 ? -23.893 3.966 4.271 1.00 97.06 285 THR A O 1
ATOM 2138 N N . LEU A 1 286 ? -23.032 2.910 2.464 1.00 98.00 286 LEU A N 1
ATOM 2139 C CA . LEU A 1 286 ? -21.696 3.484 2.565 1.00 98.00 286 LEU A CA 1
ATOM 2140 C C . LEU A 1 286 ? -21.733 5.014 2.572 1.00 98.00 286 LEU A C 1
ATOM 2142 O O . LEU A 1 286 ? -22.331 5.665 1.719 1.00 98.00 286 LEU A O 1
ATOM 2146 N N . LYS A 1 287 ? -21.027 5.578 3.549 1.00 97.00 287 LYS A N 1
ATOM 2147 C CA . LYS A 1 287 ? -20.735 7.005 3.697 1.00 97.00 287 LYS A CA 1
ATOM 2148 C C . LYS A 1 287 ? -19.269 7.288 3.421 1.00 97.00 287 LYS A C 1
ATOM 2150 O O . LYS A 1 287 ? -18.946 8.384 2.973 1.00 97.00 287 LYS A O 1
ATOM 2155 N N . ILE A 1 288 ? -18.381 6.342 3.714 1.00 97.56 288 ILE A N 1
ATOM 2156 C CA . ILE A 1 288 ? -16.944 6.512 3.525 1.00 97.56 288 ILE A CA 1
ATOM 2157 C C . ILE A 1 288 ? -16.364 5.265 2.872 1.00 97.56 288 ILE A C 1
ATOM 2159 O O . ILE A 1 288 ? -16.566 4.155 3.362 1.00 97.56 288 ILE A O 1
ATOM 2163 N N . LEU A 1 289 ? -15.654 5.467 1.768 1.00 97.81 289 LEU A N 1
ATOM 2164 C CA . LEU A 1 289 ? -15.054 4.401 0.983 1.00 97.81 289 LEU A CA 1
ATOM 2165 C C . LEU A 1 289 ? -13.599 4.746 0.677 1.00 97.81 289 LEU A C 1
ATOM 2167 O O . LEU A 1 289 ? -13.328 5.738 0.000 1.00 97.81 289 LEU A O 1
ATOM 2171 N N . GLY A 1 290 ? -12.677 3.925 1.167 1.00 96.81 290 GLY A N 1
ATOM 2172 C CA . GLY A 1 290 ? -11.257 4.023 0.875 1.00 96.81 290 GLY A CA 1
ATOM 2173 C C . GLY A 1 290 ? -10.748 2.778 0.172 1.00 96.81 290 GLY A C 1
ATOM 2174 O O . GLY A 1 290 ? -10.716 1.695 0.751 1.00 96.81 290 GLY A O 1
ATOM 2175 N N . LEU A 1 291 ? -10.342 2.951 -1.081 1.00 95.31 291 LEU A N 1
ATOM 2176 C CA . LEU A 1 291 ? -9.843 1.888 -1.946 1.00 95.31 291 LEU A CA 1
ATOM 2177 C C . LEU A 1 291 ? -8.416 2.156 -2.430 1.00 95.31 291 LEU A C 1
ATOM 2179 O O . LEU A 1 291 ? -7.899 1.333 -3.161 1.00 95.31 291 LEU A O 1
ATOM 2183 N N . SER A 1 292 ? -7.766 3.274 -2.087 1.00 93.06 292 SER A N 1
ATOM 2184 C CA . SER A 1 292 ? -6.458 3.646 -2.656 1.00 93.06 292 SER A CA 1
ATOM 2185 C C . SER A 1 292 ? -5.412 2.523 -2.594 1.00 93.06 292 SER A C 1
ATOM 2187 O O . SER A 1 292 ? -5.278 1.856 -1.573 1.00 93.06 292 SER A O 1
ATOM 2189 N N . TYR A 1 293 ? -4.599 2.386 -3.643 1.00 92.56 293 TYR A N 1
ATOM 2190 C CA . TYR A 1 293 ? -3.508 1.406 -3.730 1.00 92.56 293 TYR A CA 1
ATOM 2191 C C . TYR A 1 293 ? -3.957 -0.066 -3.697 1.00 92.56 293 TYR A C 1
ATOM 2193 O O . TYR A 1 293 ? -3.282 -0.898 -3.098 1.00 92.56 293 TYR A O 1
ATOM 2201 N N . THR A 1 294 ? -5.077 -0.401 -4.338 1.00 95.06 294 THR A N 1
ATOM 2202 C CA . THR A 1 294 ? -5.398 -1.798 -4.691 1.00 95.06 294 THR A CA 1
ATOM 2203 C C . THR A 1 294 ? -5.199 -2.047 -6.185 1.00 95.06 294 THR A C 1
ATOM 2205 O O . THR A 1 294 ? -4.855 -1.134 -6.938 1.00 95.06 294 THR A O 1
ATOM 2208 N N . GLU A 1 295 ? -5.439 -3.278 -6.629 1.00 94.31 295 GLU A N 1
ATOM 2209 C CA . GLU A 1 295 ? -5.405 -3.690 -8.036 1.00 94.31 295 GLU A CA 1
ATOM 2210 C C . GLU A 1 295 ? -6.768 -3.548 -8.743 1.00 94.31 295 GLU A C 1
ATOM 2212 O O . GLU A 1 295 ? -6.919 -3.983 -9.888 1.00 94.31 295 GLU A O 1
ATOM 2217 N N . LEU A 1 296 ? -7.765 -2.950 -8.076 1.00 92.56 296 LEU A N 1
ATOM 2218 C CA . LEU A 1 296 ? -9.079 -2.658 -8.653 1.00 92.56 296 LEU A CA 1
ATOM 2219 C C . LEU A 1 296 ? -8.941 -1.748 -9.872 1.00 92.56 296 LEU A C 1
ATOM 2221 O O . LEU A 1 296 ? -8.164 -0.799 -9.858 1.00 92.56 296 LEU A O 1
ATOM 2225 N N . LYS A 1 297 ? -9.724 -2.025 -10.908 1.00 90.12 297 LYS A N 1
ATOM 2226 C CA . LYS A 1 297 ? -9.834 -1.261 -12.146 1.00 90.12 297 LYS A CA 1
ATOM 2227 C C . LYS A 1 297 ? -11.293 -1.270 -12.586 1.00 90.12 297 LYS A C 1
ATOM 2229 O O . LYS A 1 297 ? -11.776 -2.287 -13.071 1.00 90.12 297 LYS A O 1
ATOM 2234 N N . GLY A 1 298 ? -11.976 -0.141 -12.443 1.00 84.75 298 GLY A N 1
ATOM 2235 C CA . GLY A 1 298 ? -13.397 -0.027 -12.780 1.00 84.75 298 GLY A CA 1
ATOM 2236 C C . GLY A 1 298 ? -13.779 1.353 -13.299 1.00 84.75 298 GLY A C 1
ATOM 2237 O O . GLY A 1 298 ? -12.981 2.299 -13.264 1.00 84.75 298 GLY A O 1
ATOM 2238 N N . ASP A 1 299 ? -15.007 1.468 -13.798 1.00 85.19 299 ASP A N 1
ATOM 2239 C CA . ASP A 1 299 ? -15.606 2.750 -14.169 1.00 85.19 299 ASP A CA 1
ATOM 2240 C C . ASP A 1 299 ? -16.279 3.381 -12.938 1.00 85.19 299 ASP A C 1
ATOM 2242 O O . ASP A 1 299 ? -17.041 2.733 -12.226 1.00 85.19 299 ASP A O 1
ATOM 2246 N N . LEU A 1 300 ? -16.037 4.670 -12.674 1.00 84.94 300 LEU A N 1
ATOM 2247 C CA . LEU A 1 300 ? -16.632 5.356 -11.519 1.00 84.94 300 LEU A CA 1
ATOM 2248 C C . LEU A 1 300 ? -18.166 5.425 -11.574 1.00 84.94 300 LEU A C 1
ATOM 2250 O O . LEU A 1 300 ? -18.792 5.621 -10.536 1.00 84.94 300 LEU A O 1
ATOM 2254 N N . SER A 1 301 ? -18.781 5.247 -12.747 1.00 84.38 301 SER A N 1
ATOM 2255 C CA . SER A 1 301 ? -20.240 5.172 -12.894 1.00 84.38 301 SER A CA 1
ATOM 2256 C C . SER A 1 301 ? -20.848 3.967 -12.171 1.00 84.38 301 SER A C 1
ATOM 2258 O O . SER A 1 301 ? -22.018 4.009 -11.784 1.00 84.38 301 SER A O 1
ATOM 2260 N N . GLU A 1 302 ? -20.057 2.932 -11.887 1.00 90.94 302 GLU A N 1
ATOM 2261 C CA . GLU A 1 302 ? -20.453 1.789 -11.057 1.00 90.94 302 GLU A CA 1
ATOM 2262 C C . GLU A 1 302 ? -20.711 2.190 -9.594 1.00 90.94 302 GLU A C 1
ATOM 2264 O O . GLU A 1 302 ? -21.443 1.505 -8.883 1.00 90.94 302 GLU A O 1
ATOM 2269 N N . LEU A 1 303 ? -20.181 3.336 -9.145 1.00 90.75 303 LEU A N 1
ATOM 2270 C CA . LEU A 1 303 ? -20.436 3.876 -7.807 1.00 90.75 303 LEU A CA 1
ATOM 2271 C C . LEU A 1 303 ? -21.762 4.642 -7.717 1.00 90.75 303 LEU A C 1
ATOM 2273 O O . LEU A 1 303 ? -22.153 5.031 -6.619 1.00 90.75 303 LEU A O 1
ATOM 2277 N N . SER A 1 304 ? -22.463 4.862 -8.834 1.00 86.88 304 SER A N 1
ATOM 2278 C CA . SER A 1 304 ? -23.646 5.736 -8.917 1.00 86.88 304 SER A CA 1
ATOM 2279 C C . SER A 1 304 ? -24.791 5.371 -7.966 1.00 86.88 304 SER A C 1
ATOM 2281 O O . SER A 1 304 ? -25.594 6.236 -7.635 1.00 86.88 304 SER A O 1
ATOM 2283 N N . SER A 1 305 ? -24.863 4.128 -7.482 1.00 89.31 305 SER A N 1
ATOM 2284 C CA . SER A 1 305 ? -25.859 3.691 -6.493 1.00 89.31 305 SER A CA 1
ATOM 2285 C C . SER A 1 305 ? -25.545 4.097 -5.045 1.00 89.31 305 SER A C 1
ATOM 2287 O O . SER A 1 305 ? -26.353 3.848 -4.149 1.00 89.31 305 SER A O 1
ATOM 2289 N N . LEU A 1 306 ? -24.367 4.663 -4.768 1.00 92.94 306 LEU A N 1
ATOM 2290 C CA . LEU A 1 306 ? -23.915 5.014 -3.418 1.00 92.94 306 LEU A CA 1
ATOM 2291 C C . LEU A 1 306 ? -24.356 6.434 -3.013 1.00 92.94 306 LEU A C 1
ATOM 2293 O O . LEU A 1 306 ? -23.537 7.274 -2.646 1.00 92.94 306 LEU A O 1
ATOM 2297 N N . ASP A 1 307 ? -25.662 6.708 -3.026 1.00 88.56 307 ASP A N 1
ATOM 2298 C CA . ASP A 1 307 ? -26.238 8.046 -2.776 1.00 88.56 307 ASP A CA 1
ATOM 2299 C C . ASP A 1 307 ? -25.848 8.670 -1.421 1.00 88.56 307 ASP A C 1
ATOM 2301 O O . ASP A 1 307 ? -25.893 9.893 -1.252 1.00 88.56 307 ASP A O 1
ATOM 2305 N N . ASN A 1 308 ? -25.481 7.841 -0.438 1.00 92.38 308 ASN A N 1
ATOM 2306 C CA . ASN A 1 308 ? -25.069 8.261 0.904 1.00 92.38 308 ASN A CA 1
ATOM 2307 C C . ASN A 1 308 ? -23.568 8.554 1.024 1.00 92.38 308 ASN A C 1
ATOM 2309 O O . ASN A 1 308 ? -23.134 8.995 2.096 1.00 92.38 308 ASN A O 1
ATOM 2313 N N . LEU A 1 309 ? -22.787 8.311 -0.033 1.00 94.19 309 LEU A N 1
ATOM 2314 C CA . LEU A 1 309 ? -21.337 8.433 -0.006 1.00 94.19 309 LEU A CA 1
ATOM 2315 C C . LEU A 1 309 ? -20.934 9.895 0.198 1.00 94.19 309 LEU A C 1
ATOM 2317 O O . LEU A 1 309 ? -21.354 10.781 -0.536 1.00 94.19 309 LEU A O 1
ATOM 2321 N N . GLN A 1 310 ? -20.125 10.139 1.224 1.00 92.31 310 GLN A N 1
ATOM 2322 C CA . GLN A 1 310 ? -19.658 11.457 1.657 1.00 92.31 310 GLN A CA 1
ATOM 2323 C C . GLN A 1 310 ? -18.161 11.635 1.426 1.00 92.31 310 GLN A C 1
ATOM 2325 O O . GLN A 1 310 ? -17.740 12.739 1.082 1.00 92.31 310 GLN A O 1
ATOM 2330 N N . SER A 1 311 ? -17.376 10.571 1.597 1.00 92.06 311 SER A N 1
ATOM 2331 C CA . SER A 1 311 ? -15.930 10.600 1.385 1.00 92.06 311 SER A CA 1
ATOM 2332 C C . SER A 1 311 ? -15.479 9.427 0.528 1.00 92.06 311 SER A C 1
ATOM 2334 O O . SER A 1 311 ? -15.822 8.281 0.822 1.00 92.06 311 SER A O 1
ATOM 2336 N N . LEU A 1 312 ? -14.683 9.724 -0.497 1.00 92.25 312 LEU A N 1
ATOM 2337 C CA . LEU A 1 312 ? -14.117 8.737 -1.412 1.00 92.25 312 LEU A CA 1
ATOM 2338 C C . LEU A 1 312 ? -12.598 8.908 -1.505 1.00 92.25 312 LEU A C 1
ATOM 2340 O O . LEU A 1 312 ? -12.120 9.993 -1.845 1.00 92.25 312 LEU A O 1
ATOM 2344 N N . TYR A 1 313 ? -11.855 7.837 -1.223 1.00 91.50 313 TYR A N 1
ATOM 2345 C CA . TYR A 1 313 ? -10.400 7.771 -1.354 1.00 91.50 313 TYR A CA 1
ATOM 2346 C C . TYR A 1 313 ? -10.027 6.717 -2.397 1.00 91.50 313 TYR A C 1
ATOM 2348 O O . TYR A 1 313 ? -10.342 5.539 -2.239 1.00 91.50 313 TYR A O 1
ATOM 2356 N N . LEU A 1 314 ? -9.359 7.141 -3.465 1.00 88.81 314 LEU A N 1
ATOM 2357 C CA . LEU A 1 314 ? -8.949 6.296 -4.588 1.00 88.81 314 LEU A CA 1
ATOM 2358 C C . LEU A 1 314 ? -7.485 6.548 -4.935 1.00 88.81 314 LEU A C 1
ATOM 2360 O O . LEU A 1 314 ? -6.893 7.540 -4.506 1.00 88.81 314 LEU A O 1
ATOM 2364 N N . SER A 1 315 ? -6.883 5.654 -5.709 1.00 85.19 315 SER A N 1
ATOM 2365 C CA . SER A 1 315 ? -5.660 5.943 -6.457 1.00 85.19 315 SER A CA 1
ATOM 2366 C C . SER A 1 315 ? -5.954 6.000 -7.952 1.00 85.19 315 SER A C 1
ATOM 2368 O O . SER A 1 315 ? -6.821 5.277 -8.435 1.00 85.19 315 SER A O 1
ATOM 2370 N N . GLY A 1 316 ? -5.245 6.846 -8.700 1.00 72.31 316 GLY A N 1
ATOM 2371 C CA . GLY A 1 316 ? -5.554 7.076 -10.115 1.00 72.31 316 GLY A CA 1
ATOM 2372 C C . GLY A 1 316 ? -5.348 5.852 -11.007 1.00 72.31 316 GLY A C 1
ATOM 2373 O O . GLY A 1 316 ? -6.062 5.714 -11.993 1.00 72.31 316 GLY A O 1
ATOM 2374 N N . ASP A 1 317 ? -4.477 4.916 -10.622 1.00 77.75 317 ASP A N 1
ATOM 2375 C CA . ASP A 1 317 ? -4.271 3.656 -11.355 1.00 77.75 317 ASP A CA 1
ATOM 2376 C C . ASP A 1 317 ? -5.502 2.718 -11.332 1.00 77.75 317 ASP A C 1
ATOM 2378 O O . ASP A 1 317 ? -5.521 1.716 -12.049 1.00 77.75 317 ASP A O 1
ATOM 2382 N N . GLN A 1 318 ? -6.530 3.041 -10.534 1.00 81.69 318 GLN A N 1
ATOM 2383 C CA . GLN A 1 318 ? -7.749 2.237 -10.373 1.00 81.69 318 GLN A CA 1
ATOM 2384 C C . GLN A 1 318 ? -8.921 2.676 -11.253 1.00 81.69 318 GLN A C 1
ATOM 2386 O O . GLN A 1 318 ? -9.963 2.022 -11.287 1.00 81.69 318 GLN A O 1
ATOM 2391 N N . ILE A 1 319 ? -8.789 3.811 -11.936 1.00 79.06 319 ILE A N 1
ATOM 2392 C CA . ILE A 1 319 ? -9.886 4.436 -12.673 1.00 79.06 319 ILE A CA 1
ATOM 2393 C C . ILE A 1 319 ? -9.721 4.086 -14.161 1.00 79.06 319 ILE A C 1
ATOM 2395 O O . ILE A 1 319 ? -8.755 4.514 -14.787 1.00 79.06 319 ILE A O 1
ATOM 2399 N N . LEU A 1 320 ? -10.652 3.316 -14.742 1.00 69.75 320 LEU A N 1
ATOM 2400 C CA . LEU A 1 320 ? -10.653 2.966 -16.179 1.00 69.75 320 LEU A CA 1
ATOM 2401 C C . LEU A 1 320 ? -11.346 4.011 -17.075 1.00 69.75 320 LEU A C 1
ATOM 2403 O O . LEU A 1 320 ? -11.344 3.872 -18.298 1.00 69.75 320 LEU A O 1
ATOM 2407 N N . GLY A 1 321 ? -11.929 5.052 -16.478 1.00 64.38 321 GLY A N 1
ATOM 2408 C CA . GLY A 1 321 ? -12.655 6.122 -17.162 1.00 64.38 321 GLY A CA 1
ATOM 2409 C C . GLY A 1 321 ? -12.212 7.522 -16.729 1.00 64.38 321 GLY A C 1
ATOM 2410 O O . GLY A 1 321 ? -11.083 7.740 -16.299 1.00 64.38 321 GLY A O 1
ATOM 2411 N N . ASN A 1 322 ? -13.117 8.491 -16.845 1.00 69.31 322 ASN A N 1
ATOM 2412 C CA . ASN A 1 322 ? -12.923 9.843 -16.317 1.00 69.31 322 ASN A CA 1
ATOM 2413 C C . ASN A 1 322 ? -13.718 10.031 -15.012 1.00 69.31 322 ASN A C 1
ATOM 2415 O O . ASN A 1 322 ? -14.378 9.117 -14.519 1.00 69.31 322 ASN A O 1
ATOM 2419 N N . LEU A 1 323 ? -13.677 11.237 -14.445 1.00 74.38 323 LEU A N 1
ATOM 2420 C CA . LEU A 1 323 ? -14.378 11.545 -13.198 1.00 74.38 323 LEU A CA 1
ATOM 2421 C C . LEU A 1 323 ? -15.906 11.668 -13.358 1.00 74.38 323 LEU A C 1
ATOM 2423 O O . LEU A 1 323 ? -16.604 11.759 -12.350 1.00 74.38 323 LEU A O 1
ATOM 2427 N N . ASN A 1 324 ? -16.454 11.643 -14.581 1.00 70.94 324 ASN A N 1
ATOM 2428 C CA . ASN A 1 324 ? -17.882 11.880 -14.836 1.00 70.94 324 ASN A CA 1
ATOM 2429 C C . ASN A 1 324 ? -18.791 10.832 -14.201 1.00 70.94 324 ASN A C 1
ATOM 2431 O O . ASN A 1 324 ? -19.937 11.148 -13.906 1.00 70.94 324 ASN A O 1
ATOM 2435 N N . GLY A 1 325 ? -18.291 9.627 -13.922 1.00 72.56 325 GLY A N 1
ATOM 2436 C CA . GLY A 1 325 ? -19.037 8.613 -13.173 1.00 72.56 325 GLY A CA 1
ATOM 2437 C C . GLY A 1 325 ? -19.428 9.039 -11.750 1.00 72.56 325 GLY A C 1
ATOM 2438 O O . GLY A 1 325 ? -20.347 8.474 -11.168 1.00 72.56 325 GLY A O 1
ATOM 2439 N N . LEU A 1 326 ? -18.786 10.079 -11.207 1.00 76.94 326 LEU A N 1
ATOM 2440 C CA . LEU A 1 326 ? -19.134 10.677 -9.915 1.00 76.94 326 LEU A CA 1
ATOM 2441 C C . LEU A 1 326 ? -20.356 11.607 -10.000 1.00 76.94 326 LEU A C 1
ATOM 2443 O O . LEU A 1 326 ? -20.900 12.001 -8.963 1.00 76.94 326 LEU A O 1
ATOM 2447 N N . ALA A 1 327 ? -20.783 11.982 -11.212 1.00 70.31 327 ALA A N 1
ATOM 2448 C CA . ALA A 1 327 ? -21.959 12.811 -11.430 1.00 70.31 327 ALA A CA 1
ATOM 2449 C C . ALA A 1 327 ? -23.211 12.065 -10.947 1.00 70.31 327 ALA A C 1
ATOM 2451 O O . ALA A 1 327 ? -23.655 11.097 -11.558 1.00 70.31 327 ALA A O 1
ATOM 2452 N N . GLY A 1 328 ? -23.778 12.521 -9.828 1.00 70.56 328 GLY A N 1
ATOM 2453 C CA . GLY A 1 328 ? -24.949 11.899 -9.199 1.00 70.56 328 GLY A CA 1
ATOM 2454 C C . GLY A 1 328 ? -24.754 11.521 -7.732 1.00 70.56 328 GLY A C 1
ATOM 2455 O O . GLY A 1 328 ? -25.745 11.325 -7.037 1.00 70.56 328 GLY A O 1
ATOM 2456 N N . LEU A 1 329 ? -23.520 11.514 -7.217 1.00 83.06 329 LEU A N 1
ATOM 2457 C CA . LEU A 1 329 ? -23.240 11.280 -5.795 1.00 83.06 329 LEU A CA 1
ATOM 2458 C C . LEU A 1 329 ? -23.551 12.527 -4.949 1.00 83.06 329 LEU A C 1
ATOM 2460 O O . LEU A 1 329 ? -22.663 13.254 -4.505 1.00 83.06 329 LEU A O 1
ATOM 2464 N N . LYS A 1 330 ? -24.841 12.791 -4.718 1.00 80.81 330 LYS A N 1
ATOM 2465 C CA . LYS A 1 330 ? -25.348 14.050 -4.129 1.00 80.81 330 LYS A CA 1
ATOM 2466 C C . LYS A 1 330 ? -24.849 14.335 -2.711 1.00 80.81 330 LYS A C 1
ATOM 2468 O O . LYS A 1 330 ? -24.791 15.496 -2.301 1.00 80.81 330 LYS A O 1
ATOM 2473 N N . SER A 1 331 ? -24.509 13.291 -1.954 1.00 87.06 331 SER A N 1
ATOM 2474 C CA . SER A 1 331 ? -24.005 13.413 -0.580 1.00 87.06 331 SER A CA 1
ATOM 2475 C C . SER A 1 331 ? -22.494 13.626 -0.494 1.00 87.06 331 SER A C 1
ATOM 2477 O O . SER A 1 331 ? -21.990 13.830 0.613 1.00 87.06 331 SER A O 1
ATOM 2479 N N . LEU A 1 332 ? -21.777 13.586 -1.622 1.00 86.31 332 LEU A N 1
ATOM 2480 C CA . LEU A 1 332 ? -20.319 13.600 -1.655 1.00 86.31 332 LEU A CA 1
ATOM 2481 C C . LEU A 1 332 ? -19.789 14.957 -1.186 1.00 86.31 332 LEU A C 1
ATOM 2483 O O . LEU A 1 332 ? -20.189 16.006 -1.687 1.00 86.31 332 LEU A O 1
ATOM 2487 N N . LYS A 1 333 ? -18.905 14.932 -0.187 1.00 85.88 333 LYS A N 1
ATOM 2488 C CA . LYS A 1 333 ? -18.324 16.115 0.467 1.00 85.88 333 LYS A CA 1
ATOM 2489 C C . LYS A 1 333 ? -16.831 16.245 0.227 1.00 85.88 333 LYS A C 1
ATOM 2491 O O . LYS A 1 333 ? -16.338 17.365 0.110 1.00 85.88 333 LYS A O 1
ATOM 2496 N N . ALA A 1 334 ? -16.129 15.118 0.186 1.00 83.00 334 ALA A N 1
ATOM 2497 C CA . ALA A 1 334 ? -14.684 15.072 0.056 1.00 83.00 334 ALA A CA 1
ATOM 2498 C C . ALA A 1 334 ? -14.262 13.958 -0.901 1.00 83.00 334 ALA A C 1
ATOM 2500 O O . ALA A 1 334 ? -14.730 12.822 -0.802 1.00 83.00 334 ALA A O 1
ATOM 2501 N N . ILE A 1 335 ? -13.339 14.283 -1.800 1.00 83.88 335 ILE A N 1
ATOM 2502 C CA . ILE A 1 335 ? -12.740 13.322 -2.725 1.00 83.88 335 ILE A CA 1
ATOM 2503 C C . ILE A 1 335 ? -11.226 13.444 -2.616 1.00 83.88 335 ILE A C 1
ATOM 2505 O O . ILE A 1 335 ? -10.675 14.544 -2.679 1.00 83.88 335 ILE A O 1
ATOM 2509 N N . ASN A 1 336 ? -10.552 12.310 -2.465 1.00 83.94 336 ASN A N 1
ATOM 2510 C CA . ASN A 1 336 ? -9.102 12.229 -2.493 1.00 83.94 336 ASN A CA 1
ATOM 2511 C C . ASN A 1 336 ? -8.670 11.187 -3.525 1.00 83.94 336 ASN A C 1
ATOM 2513 O O . ASN A 1 336 ? -8.928 9.998 -3.352 1.00 83.94 336 ASN A O 1
ATOM 2517 N N . ILE A 1 337 ? -8.011 11.635 -4.590 1.00 81.81 337 ILE A N 1
ATOM 2518 C CA . ILE A 1 337 ? -7.453 10.753 -5.614 1.00 81.81 337 ILE A CA 1
ATOM 2519 C C . ILE A 1 337 ? -5.939 10.883 -5.578 1.00 81.81 337 ILE A C 1
ATOM 2521 O O . ILE A 1 337 ? -5.358 11.925 -5.902 1.00 81.81 337 ILE A O 1
ATOM 2525 N N . ILE A 1 338 ? -5.286 9.794 -5.193 1.00 78.50 338 ILE A N 1
ATOM 2526 C CA . ILE A 1 338 ? -3.838 9.744 -5.090 1.00 78.50 338 ILE A CA 1
ATOM 2527 C C . ILE A 1 338 ? -3.245 9.250 -6.407 1.00 78.50 338 ILE A C 1
ATOM 2529 O O . ILE A 1 338 ? -3.507 8.136 -6.839 1.00 78.50 338 ILE A O 1
ATOM 2533 N N . SER A 1 339 ? -2.382 10.063 -7.010 1.00 71.06 339 SER A N 1
ATOM 2534 C CA . SER A 1 339 ? -1.623 9.741 -8.220 1.00 71.06 339 SER A CA 1
ATOM 2535 C C . SER A 1 339 ? -2.509 9.448 -9.430 1.00 71.06 339 SER A C 1
ATOM 2537 O O . SER A 1 339 ? -2.730 8.295 -9.776 1.00 71.06 339 SER A O 1
ATOM 2539 N N . ILE A 1 340 ? -2.965 10.493 -10.117 1.00 69.00 340 ILE A N 1
ATOM 2540 C CA . ILE A 1 340 ? -3.438 10.382 -11.498 1.00 69.00 340 ILE A CA 1
ATOM 2541 C C . ILE A 1 340 ? -2.225 10.372 -12.435 1.00 69.00 340 ILE A C 1
ATOM 2543 O O . ILE A 1 340 ? -1.366 11.259 -12.364 1.00 69.00 340 ILE A O 1
ATOM 2547 N N . ASN A 1 341 ? -2.124 9.347 -13.277 1.00 60.69 341 ASN A N 1
ATOM 2548 C CA . ASN A 1 341 ? -1.096 9.260 -14.306 1.00 60.69 341 ASN A CA 1
ATOM 2549 C C . ASN A 1 341 ? -1.680 9.801 -15.613 1.00 60.69 341 ASN A C 1
ATOM 2551 O O . ASN A 1 341 ? -2.435 9.120 -16.301 1.00 60.69 341 ASN A O 1
ATOM 2555 N N . THR A 1 342 ? -1.394 11.060 -15.931 1.00 55.50 342 THR A N 1
ATOM 2556 C CA . THR A 1 342 ? -1.894 11.690 -17.159 1.00 55.50 342 THR A CA 1
ATOM 2557 C C . THR A 1 342 ? -1.098 11.161 -18.351 1.00 55.50 342 THR A C 1
ATOM 2559 O O . THR A 1 342 ? 0.121 11.342 -18.395 1.00 55.50 342 THR A O 1
ATOM 2562 N N . THR A 1 343 ? -1.753 10.518 -19.321 1.00 47.50 343 THR A N 1
ATOM 2563 C CA . THR A 1 343 ? -1.094 9.827 -20.448 1.00 47.50 343 THR A CA 1
ATOM 2564 C C . THR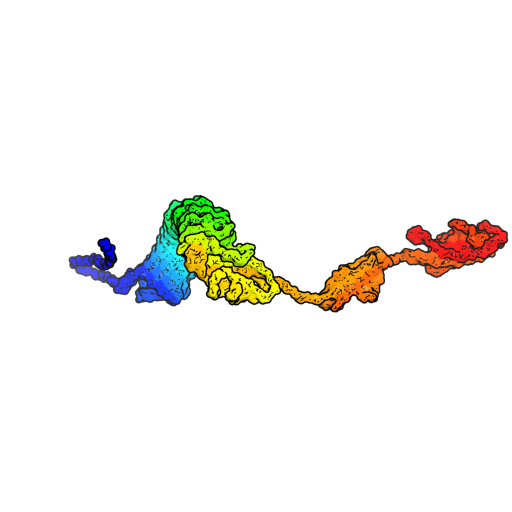 A 1 343 ? -0.508 10.741 -21.524 1.00 47.50 343 THR A C 1
ATOM 2566 O O . THR A 1 343 ? 0.116 10.244 -22.459 1.00 47.50 343 THR A O 1
ATOM 2569 N N . GLY A 1 344 ? -0.599 12.060 -21.365 1.00 44.16 344 GLY A N 1
ATOM 2570 C CA . GLY A 1 344 ? 0.230 12.993 -22.118 1.00 44.16 344 GLY A CA 1
ATOM 2571 C C . GLY A 1 344 ? -0.531 14.110 -22.803 1.00 44.16 344 GLY A C 1
ATOM 2572 O O . GLY A 1 344 ? -0.505 14.193 -24.018 1.00 44.16 344 GLY A O 1
ATOM 2573 N N . ASN A 1 345 ? -1.074 15.045 -22.032 1.00 39.91 345 ASN A N 1
ATOM 2574 C CA . ASN A 1 345 ? -0.953 16.474 -22.311 1.00 39.91 345 ASN A CA 1
ATOM 2575 C C . ASN A 1 345 ? -1.301 17.239 -21.027 1.00 39.91 345 ASN A C 1
ATOM 2577 O O . ASN A 1 345 ? -2.212 16.846 -20.305 1.00 39.91 345 ASN A O 1
ATOM 2581 N N . ILE A 1 346 ? -0.609 18.343 -20.733 1.00 39.97 346 ILE A N 1
ATOM 2582 C CA . ILE A 1 346 ? -0.958 19.197 -19.578 1.00 39.97 346 ILE A CA 1
ATOM 2583 C C . ILE A 1 346 ? -2.326 19.883 -19.808 1.00 39.97 346 ILE A C 1
ATOM 2585 O O . ILE A 1 346 ? -2.970 20.331 -18.868 1.00 39.97 346 ILE A O 1
ATOM 2589 N N . GLU A 1 347 ? -2.798 19.907 -21.057 1.00 41.97 347 GLU A N 1
ATOM 2590 C CA . GLU A 1 347 ? -4.120 20.407 -21.459 1.00 41.97 347 GLU A CA 1
ATOM 2591 C C . GLU A 1 347 ? -5.271 19.425 -21.148 1.00 41.97 347 GLU A C 1
ATOM 2593 O O . GLU A 1 347 ? -6.422 19.832 -21.147 1.00 41.97 347 GLU A O 1
ATOM 2598 N N . GLU A 1 348 ? -4.996 18.157 -20.808 1.00 42.28 348 GLU A N 1
ATOM 2599 C CA . GLU A 1 348 ? -6.031 17.188 -20.381 1.00 42.28 348 GLU A CA 1
ATOM 2600 C C . GLU A 1 348 ? -6.492 17.391 -18.925 1.00 42.28 348 GLU A C 1
ATOM 2602 O O . GLU A 1 348 ? -7.309 16.629 -18.409 1.00 42.28 348 GLU A O 1
ATOM 2607 N N . LEU A 1 349 ? -5.986 18.423 -18.244 1.00 47.62 349 LEU A N 1
ATOM 2608 C CA . LEU A 1 349 ? -6.379 18.761 -16.874 1.00 47.62 349 LEU A CA 1
ATOM 2609 C C . LEU A 1 349 ? -7.733 19.489 -16.785 1.00 47.62 349 LEU A C 1
ATOM 2611 O O . LEU A 1 349 ? -8.186 19.788 -15.681 1.00 47.62 349 LEU A O 1
ATOM 2615 N N . ASP A 1 350 ? -8.462 19.581 -17.903 1.00 53.53 350 ASP A N 1
ATOM 2616 C CA . ASP A 1 350 ? -9.912 19.826 -17.981 1.00 53.53 350 ASP A CA 1
ATOM 2617 C C . ASP A 1 350 ? -10.758 18.661 -17.404 1.00 53.53 350 ASP A C 1
ATOM 2619 O O . ASP A 1 350 ? -11.916 18.440 -17.773 1.00 53.53 350 ASP A O 1
ATOM 2623 N N . LEU A 1 351 ? -10.196 17.905 -16.454 1.00 53.22 351 LEU A N 1
ATOM 2624 C CA . LEU A 1 351 ? -10.827 16.793 -15.736 1.00 53.22 351 LEU A CA 1
ATOM 2625 C C . LEU A 1 351 ? -12.158 17.201 -15.099 1.00 53.22 351 LEU A C 1
ATOM 2627 O O . LEU A 1 351 ? -13.055 16.373 -14.958 1.00 53.22 351 LEU A O 1
ATOM 2631 N N . PHE A 1 352 ? -12.269 18.476 -14.716 1.00 55.78 352 PHE A N 1
ATOM 2632 C CA . PHE A 1 352 ? -13.425 19.037 -14.023 1.00 55.78 352 PHE A CA 1
ATOM 2633 C C . PHE A 1 352 ? -14.355 19.825 -14.942 1.00 55.78 352 PHE A C 1
ATOM 2635 O O . PHE A 1 352 ? -15.523 19.995 -14.605 1.00 55.78 352 PHE A O 1
ATOM 2642 N N . GLU A 1 353 ? -13.875 20.280 -16.105 1.00 52.09 353 GLU A N 1
ATOM 2643 C CA . GLU A 1 353 ? -14.693 21.061 -17.044 1.00 52.09 353 GLU A CA 1
ATOM 2644 C C . GLU A 1 353 ? -15.819 20.222 -17.657 1.00 52.09 353 GLU A C 1
ATOM 2646 O O . GLU A 1 353 ? -16.874 20.750 -18.005 1.00 52.09 353 GLU A O 1
ATOM 2651 N N . ASN A 1 354 ? -15.619 18.903 -17.717 1.00 49.62 354 ASN A N 1
ATOM 2652 C CA . ASN A 1 354 ? -16.591 17.940 -18.228 1.00 49.62 354 ASN A CA 1
ATOM 2653 C C . ASN A 1 354 ? -17.478 17.310 -17.135 1.00 49.62 354 ASN A C 1
ATOM 2655 O O . ASN A 1 354 ? -18.388 16.544 -17.462 1.00 49.62 354 ASN A O 1
ATOM 2659 N N . LEU A 1 355 ? -17.256 17.646 -15.856 1.00 56.22 355 LEU A N 1
ATOM 2660 C CA . LEU A 1 355 ? -18.099 17.202 -14.744 1.00 56.22 355 LEU A CA 1
ATOM 2661 C C . LEU A 1 355 ? -19.394 18.019 -14.708 1.00 56.22 355 LEU A C 1
ATOM 2663 O O . LEU A 1 355 ? -19.502 19.024 -14.010 1.00 56.22 355 LEU A O 1
ATOM 2667 N N . ALA A 1 356 ? -20.401 17.572 -15.450 1.00 54.94 356 ALA A N 1
ATOM 2668 C CA . ALA A 1 356 ? -21.766 18.068 -15.321 1.00 54.94 356 ALA A CA 1
ATOM 2669 C C . ALA A 1 356 ? -22.509 17.253 -14.245 1.00 54.94 356 ALA A C 1
ATOM 2671 O O . ALA A 1 356 ? -22.685 16.049 -14.406 1.00 54.94 356 ALA A O 1
ATOM 2672 N N . GLY A 1 357 ? -22.948 17.876 -13.144 1.00 60.12 357 GLY A N 1
ATOM 2673 C CA . GLY A 1 357 ? -23.681 17.175 -12.079 1.00 60.12 357 GLY A CA 1
ATOM 2674 C C . GLY A 1 357 ? -24.057 18.056 -10.884 1.00 60.12 357 GLY A C 1
ATOM 2675 O O . GLY A 1 357 ? -23.538 19.162 -10.755 1.00 60.12 357 GLY A O 1
ATOM 2676 N N . GLU A 1 358 ? -24.964 17.550 -10.036 1.00 60.97 358 GLU A N 1
ATOM 2677 C CA . GLU A 1 358 ? -25.374 18.162 -8.758 1.00 60.97 358 GLU A CA 1
ATOM 2678 C C . GLU A 1 358 ? -24.412 17.745 -7.626 1.00 60.97 358 GLU A C 1
ATOM 2680 O O . GLU A 1 358 ? -24.551 16.660 -7.057 1.00 60.97 358 GLU A O 1
ATOM 2685 N N . PHE A 1 359 ? -23.450 18.602 -7.274 1.00 65.62 359 PHE A N 1
ATOM 2686 C CA . PHE A 1 359 ? -22.435 18.372 -6.231 1.00 65.62 359 PHE A CA 1
ATOM 2687 C C . PHE A 1 359 ? -22.663 19.261 -5.001 1.00 65.62 359 PHE A C 1
ATOM 2689 O O . PHE A 1 359 ? -21.726 19.828 -4.433 1.00 65.62 359 PHE A O 1
ATOM 2696 N N . ALA A 1 360 ? -23.918 19.402 -4.565 1.00 62.09 360 ALA A N 1
ATOM 2697 C CA . ALA A 1 360 ? -24.319 20.353 -3.522 1.00 62.09 360 ALA A CA 1
ATOM 2698 C C . ALA A 1 360 ? -23.456 20.292 -2.238 1.00 62.09 360 ALA A C 1
ATOM 2700 O O . ALA A 1 360 ? -23.218 21.325 -1.600 1.00 62.09 360 ALA A O 1
ATOM 2701 N N . GLY A 1 361 ? -22.980 19.095 -1.873 1.00 66.50 361 GLY A N 1
ATOM 2702 C CA . GLY A 1 361 ? -22.166 18.837 -0.686 1.00 66.50 361 GLY A CA 1
ATOM 2703 C C . GLY A 1 361 ? -20.649 18.973 -0.853 1.00 66.50 361 GLY A C 1
ATOM 2704 O O . GLY A 1 361 ? -19.976 19.054 0.175 1.00 66.50 361 GLY A O 1
ATOM 2705 N N . LEU A 1 362 ? -20.107 19.017 -2.078 1.00 75.31 362 LEU A N 1
ATOM 2706 C CA . LEU A 1 362 ? -18.663 18.915 -2.317 1.00 75.31 362 LEU A CA 1
ATOM 2707 C C . LEU A 1 362 ? -17.943 20.167 -1.806 1.00 75.31 362 LEU A C 1
ATOM 2709 O O . LEU A 1 362 ? -18.250 21.291 -2.206 1.00 75.31 362 LEU A O 1
ATOM 2713 N N . GLN A 1 363 ? -17.002 19.970 -0.889 1.00 78.69 363 GLN A N 1
ATOM 2714 C CA . GLN A 1 363 ? -16.248 21.044 -0.240 1.00 78.69 363 GLN A CA 1
ATOM 2715 C C . GLN A 1 363 ? -14.768 20.987 -0.589 1.00 78.69 363 GLN A C 1
ATOM 2717 O O . GLN A 1 363 ? -14.162 22.040 -0.771 1.00 78.69 363 GLN A O 1
ATOM 2722 N N . SER A 1 364 ? -14.199 19.785 -0.690 1.00 80.19 364 SER A N 1
ATOM 2723 C CA . SER A 1 364 ? -12.769 19.609 -0.920 1.00 80.19 364 SER A CA 1
ATOM 2724 C C . SER A 1 364 ? -12.455 18.521 -1.939 1.00 80.19 364 SER A C 1
ATOM 2726 O O . SER A 1 364 ? -13.096 17.467 -1.998 1.00 80.19 364 SER A O 1
ATOM 2728 N N . LEU A 1 365 ? -11.413 18.790 -2.719 1.00 76.25 365 LEU A N 1
ATOM 2729 C CA . LEU A 1 365 ? -10.836 17.883 -3.691 1.00 76.25 365 LEU A CA 1
ATOM 2730 C C . LEU A 1 365 ? -9.318 17.851 -3.506 1.00 76.25 365 LEU A C 1
ATOM 2732 O O . LEU A 1 365 ? -8.642 18.875 -3.610 1.00 76.25 365 LEU A O 1
ATOM 2736 N N . MET A 1 366 ? -8.781 16.666 -3.234 1.00 78.69 366 MET A N 1
ATOM 2737 C CA . MET A 1 366 ? -7.344 16.441 -3.110 1.00 78.69 366 MET A CA 1
ATOM 2738 C C . MET A 1 366 ? -6.845 15.567 -4.249 1.00 78.69 366 MET A C 1
ATOM 2740 O O . MET A 1 366 ? -7.370 14.477 -4.473 1.00 78.69 366 MET A O 1
ATOM 2744 N N . LEU A 1 367 ? -5.820 16.046 -4.952 1.00 77.88 367 LEU A N 1
ATOM 2745 C CA . LEU A 1 367 ? -5.228 15.353 -6.091 1.00 77.88 367 LEU A CA 1
ATOM 2746 C C . LEU A 1 367 ? -3.719 15.263 -5.939 1.00 77.88 367 LEU A C 1
ATOM 2748 O O . LEU A 1 367 ? -3.051 16.224 -5.555 1.00 77.88 367 LEU A O 1
ATOM 2752 N N . THR A 1 368 ? -3.163 14.123 -6.327 1.00 78.06 368 THR A N 1
ATOM 2753 C CA . THR A 1 368 ? -1.746 14.040 -6.690 1.00 78.06 368 THR A CA 1
ATOM 2754 C C . THR A 1 368 ? -1.646 13.703 -8.168 1.00 78.06 368 THR A C 1
ATOM 2756 O O . THR A 1 368 ? -2.216 12.708 -8.592 1.00 78.06 368 THR A O 1
ATOM 2759 N N . VAL A 1 369 ? -0.940 14.513 -8.951 1.00 76.94 369 VAL A N 1
ATOM 2760 C CA . VAL A 1 369 ? -0.777 14.358 -10.403 1.00 76.94 369 VAL A CA 1
ATOM 2761 C C . VAL A 1 369 ? 0.666 13.991 -10.693 1.00 76.94 369 VAL A C 1
ATOM 2763 O O . VAL A 1 369 ? 1.575 14.716 -10.287 1.00 76.94 369 VAL A O 1
ATOM 2766 N N . THR A 1 370 ? 0.892 12.895 -11.413 1.00 77.94 370 THR A N 1
ATOM 2767 C CA . THR A 1 370 ? 2.219 12.566 -11.942 1.00 77.94 370 THR A CA 1
ATOM 2768 C C . THR A 1 370 ? 2.222 12.818 -13.442 1.00 77.94 370 THR A C 1
ATOM 2770 O O . THR A 1 370 ? 1.476 12.186 -14.185 1.00 77.94 370 THR A O 1
ATOM 2773 N N . LEU A 1 371 ? 3.058 13.758 -13.879 1.00 76.50 371 LEU A N 1
ATOM 2774 C CA . LEU A 1 371 ? 3.232 14.094 -15.289 1.00 76.50 371 LEU A CA 1
ATOM 2775 C C . LEU A 1 371 ? 4.164 13.081 -15.982 1.00 76.50 371 LEU A C 1
ATOM 2777 O O . LEU A 1 371 ? 5.009 12.472 -15.313 1.00 76.50 371 LEU A O 1
ATOM 2781 N N . PRO A 1 372 ? 4.080 12.923 -17.317 1.00 73.88 372 PRO A N 1
ATOM 2782 C CA . PRO A 1 372 ? 4.995 12.068 -18.069 1.00 73.88 372 PRO A CA 1
ATOM 2783 C C . PRO A 1 372 ? 6.465 12.459 -17.851 1.00 73.88 372 PRO A C 1
ATOM 2785 O O . PRO A 1 372 ? 6.761 13.655 -17.799 1.00 73.88 372 PRO A O 1
ATOM 2788 N N . PRO A 1 373 ? 7.413 11.506 -17.7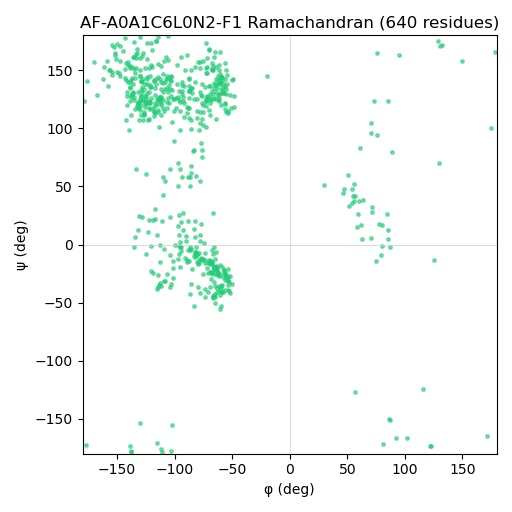71 1.00 80.75 373 PRO A N 1
ATOM 2789 C CA . PRO A 1 373 ? 8.828 11.827 -17.616 1.00 80.75 373 PRO A CA 1
ATOM 2790 C C . PRO A 1 373 ? 9.359 12.707 -18.753 1.00 80.75 373 PRO A C 1
ATOM 2792 O O . PRO A 1 373 ? 9.188 12.384 -19.928 1.00 80.75 373 PRO A O 1
ATOM 2795 N N . ILE A 1 374 ? 10.074 13.780 -18.413 1.00 77.38 374 ILE A N 1
ATOM 2796 C CA . ILE A 1 374 ? 10.735 14.649 -19.397 1.00 77.38 374 ILE A CA 1
ATOM 2797 C C . ILE A 1 374 ? 12.238 14.372 -19.461 1.00 77.38 374 ILE A C 1
ATOM 2799 O O . ILE A 1 374 ? 12.883 14.101 -18.447 1.00 77.38 374 ILE A O 1
ATOM 2803 N N . THR A 1 375 ? 12.817 14.467 -20.658 1.00 76.19 375 THR A N 1
ATOM 2804 C CA . THR A 1 375 ? 14.274 14.438 -20.860 1.00 76.19 375 THR A CA 1
ATOM 2805 C C . THR A 1 375 ? 14.743 15.822 -21.288 1.00 76.19 375 THR A C 1
ATOM 2807 O O . THR A 1 375 ? 14.238 16.350 -22.274 1.00 76.19 375 THR A O 1
ATOM 2810 N N . PHE A 1 376 ? 15.698 16.411 -20.570 1.00 69.31 376 PHE A N 1
ATOM 2811 C CA . PHE A 1 376 ? 16.031 17.830 -20.710 1.00 69.31 376 PHE A CA 1
ATOM 2812 C C . PHE A 1 376 ? 17.509 18.095 -21.038 1.00 69.31 376 PHE A C 1
ATOM 2814 O O . PHE A 1 376 ? 18.394 17.413 -20.517 1.00 69.31 376 PHE A O 1
ATOM 2821 N N . ASP A 1 377 ? 17.772 19.098 -21.884 1.00 64.12 377 ASP A N 1
ATOM 2822 C CA . ASP A 1 377 ? 19.104 19.514 -22.359 1.00 64.12 377 ASP A CA 1
ATOM 2823 C C . ASP A 1 377 ? 19.373 21.039 -22.338 1.00 64.12 377 ASP A C 1
ATOM 2825 O O . ASP A 1 377 ? 20.433 21.465 -22.794 1.00 64.12 377 ASP A O 1
ATOM 2829 N N . GLY A 1 378 ? 18.465 21.858 -21.785 1.00 59.88 378 GLY A N 1
ATOM 2830 C CA . GLY A 1 378 ? 18.571 23.329 -21.736 1.00 59.88 378 GLY A CA 1
ATOM 2831 C C . GLY A 1 378 ? 19.006 23.923 -20.379 1.00 59.88 378 GLY A C 1
ATOM 2832 O O . GLY A 1 378 ? 19.652 23.262 -19.571 1.00 59.88 378 GLY A O 1
ATOM 2833 N N . ALA A 1 379 ? 18.634 25.187 -20.110 1.00 59.00 379 ALA A N 1
ATOM 2834 C CA . ALA A 1 379 ? 19.046 25.951 -18.914 1.00 59.00 379 ALA A CA 1
ATOM 2835 C C . ALA A 1 379 ? 18.001 26.059 -17.772 1.00 59.00 379 ALA A C 1
ATOM 2837 O O . ALA A 1 379 ? 18.359 26.453 -16.661 1.00 59.00 379 ALA A O 1
ATOM 2838 N N . ALA A 1 380 ? 16.727 25.728 -18.010 1.00 62.78 380 ALA A N 1
ATOM 2839 C CA . ALA A 1 380 ? 15.661 25.722 -16.999 1.00 62.78 380 ALA A CA 1
ATOM 2840 C C . ALA A 1 380 ? 14.500 24.798 -17.405 1.00 62.78 380 ALA A C 1
ATOM 2842 O O . ALA A 1 380 ? 14.226 24.641 -18.593 1.00 62.78 380 ALA A O 1
ATOM 2843 N N . ILE A 1 381 ? 13.801 24.224 -16.425 1.00 68.44 381 ILE A N 1
ATOM 2844 C CA . ILE A 1 381 ? 12.625 23.368 -16.635 1.00 68.44 381 ILE A CA 1
ATOM 2845 C C . ILE A 1 381 ? 11.378 24.171 -16.267 1.00 68.44 381 ILE A C 1
ATOM 2847 O O . ILE A 1 381 ? 11.276 24.619 -15.128 1.00 68.44 381 ILE A O 1
ATOM 2851 N N . ALA A 1 382 ? 10.438 24.335 -17.198 1.00 71.75 382 ALA A N 1
ATOM 2852 C CA . ALA A 1 382 ? 9.140 24.963 -16.951 1.00 71.75 382 ALA A CA 1
ATOM 2853 C C . ALA A 1 382 ? 8.027 23.908 -17.015 1.00 71.75 382 ALA A C 1
ATOM 2855 O O . ALA A 1 382 ? 7.980 23.115 -17.955 1.00 71.75 382 ALA A O 1
ATOM 2856 N N . VAL A 1 383 ? 7.150 23.884 -16.013 1.00 71.75 383 VAL A N 1
ATOM 2857 C CA . VAL A 1 383 ? 5.979 22.999 -15.957 1.00 71.75 383 VAL A CA 1
ATOM 2858 C C . VAL A 1 383 ? 4.736 23.867 -15.845 1.00 71.75 383 VAL A C 1
ATOM 2860 O O . VAL A 1 383 ? 4.616 24.649 -14.900 1.00 71.75 383 VAL A O 1
ATOM 2863 N N . LYS A 1 384 ? 3.812 23.723 -16.799 1.00 72.56 384 LYS A N 1
ATOM 2864 C CA . LYS A 1 384 ? 2.514 24.406 -16.771 1.00 72.56 384 LYS A CA 1
ATOM 2865 C C . LYS A 1 384 ? 1.713 24.009 -15.533 1.00 72.56 384 LYS A C 1
ATOM 2867 O O . LYS A 1 384 ? 1.728 22.854 -15.103 1.00 72.56 384 LYS A O 1
ATOM 2872 N N . VAL A 1 385 ? 1.030 24.995 -14.970 1.00 68.62 385 VAL A N 1
ATOM 2873 C CA . VAL A 1 385 ? 0.151 24.854 -13.815 1.00 68.62 385 VAL A CA 1
ATOM 2874 C C . VAL A 1 385 ? -1.264 24.602 -14.324 1.00 68.62 385 VAL A C 1
ATOM 2876 O O . VAL A 1 385 ? -1.743 25.364 -15.161 1.00 68.62 385 VAL A O 1
ATOM 2879 N N . PRO A 1 386 ? -1.934 23.537 -13.864 1.00 58.81 386 PRO A N 1
ATOM 2880 C CA . PRO A 1 386 ? -3.222 23.140 -14.411 1.00 58.81 386 PRO A CA 1
ATOM 2881 C C . PRO A 1 386 ? -4.374 23.886 -13.750 1.00 58.81 386 PRO A C 1
ATOM 2883 O O . PRO A 1 386 ? -5.131 23.290 -12.989 1.00 58.81 386 PRO A O 1
ATOM 2886 N N . THR A 1 387 ? -4.472 25.197 -13.980 1.00 58.69 387 THR A N 1
ATOM 2887 C CA . THR A 1 387 ? -5.536 26.010 -13.377 1.00 58.69 387 THR A CA 1
ATOM 2888 C C . THR A 1 387 ? -6.149 27.018 -14.350 1.00 58.69 387 THR A C 1
ATOM 2890 O O . THR A 1 387 ? -5.465 27.628 -15.175 1.00 58.69 387 THR A O 1
ATOM 2893 N N . LYS A 1 388 ? -7.475 27.178 -14.243 1.00 54.31 388 LYS A N 1
ATOM 2894 C CA . LYS A 1 388 ? -8.355 27.931 -15.152 1.00 54.31 388 LYS A CA 1
ATOM 2895 C C . LYS A 1 388 ? -8.570 29.373 -14.675 1.00 54.31 388 LYS A C 1
ATOM 2897 O O . LYS A 1 388 ? -9.692 29.778 -14.430 1.00 54.31 388 LYS A O 1
ATOM 2902 N N . ASP A 1 389 ? -7.498 30.143 -14.519 1.00 54.88 389 ASP A N 1
ATOM 2903 C CA . ASP A 1 389 ? -7.515 31.495 -13.934 1.00 54.88 389 ASP A CA 1
ATOM 2904 C C . ASP A 1 389 ? -7.660 31.516 -12.399 1.00 54.88 389 ASP A C 1
ATOM 2906 O O . ASP A 1 389 ? -8.752 31.589 -11.834 1.00 54.88 389 ASP A O 1
ATOM 2910 N N . SER A 1 390 ? -6.532 31.582 -11.683 1.00 48.53 390 SER A N 1
ATOM 2911 C CA . SER A 1 390 ? -6.516 32.261 -10.383 1.00 48.53 390 SER A CA 1
ATOM 2912 C C . SER A 1 390 ? -5.184 32.945 -10.056 1.00 48.53 390 SER A C 1
ATOM 2914 O O . SER A 1 390 ? -4.117 32.480 -10.475 1.00 48.53 390 SER A O 1
ATOM 2916 N N . PRO A 1 391 ? -5.244 34.101 -9.363 1.00 46.38 391 PRO A N 1
ATOM 2917 C CA . PRO A 1 391 ? -4.099 34.933 -9.034 1.00 46.38 391 PRO A CA 1
ATOM 2918 C C . PRO A 1 391 ? -3.413 34.400 -7.769 1.00 46.38 391 PRO A C 1
ATOM 2920 O O . PRO A 1 391 ? -4.033 34.285 -6.718 1.00 46.38 391 PRO A O 1
ATOM 2923 N N . ALA A 1 392 ? -2.114 34.131 -7.878 1.00 51.44 392 ALA A N 1
ATOM 2924 C CA . ALA A 1 392 ? -1.216 33.676 -6.814 1.00 51.44 392 ALA A CA 1
ATOM 2925 C C . ALA A 1 392 ? -1.426 32.232 -6.306 1.00 51.44 392 ALA A C 1
ATOM 2927 O O . ALA A 1 392 ? -2.282 31.947 -5.470 1.00 51.44 392 ALA A O 1
ATOM 2928 N N . MET A 1 393 ? -0.515 31.340 -6.719 1.00 53.78 393 MET A N 1
ATOM 2929 C CA . MET A 1 393 ? -0.219 30.102 -5.991 1.00 53.78 393 MET A CA 1
ATOM 2930 C C . MET A 1 393 ? -0.012 30.399 -4.499 1.00 53.78 393 MET A C 1
ATOM 2932 O O . MET A 1 393 ? 0.944 31.078 -4.125 1.00 53.78 393 MET A O 1
ATOM 2936 N N . GLN A 1 394 ? -0.853 29.828 -3.640 1.00 54.56 394 GLN A N 1
ATOM 2937 C CA . GLN A 1 394 ? -0.564 29.687 -2.215 1.00 54.56 394 GLN A CA 1
ATOM 2938 C C . GLN A 1 394 ? -0.095 28.251 -1.973 1.00 54.56 394 GLN A C 1
ATOM 2940 O O . GLN A 1 394 ? -0.896 27.347 -1.746 1.00 54.56 394 GLN A O 1
ATOM 2945 N N . GLY A 1 395 ? 1.210 28.010 -2.097 1.00 54.06 395 GLY A N 1
ATOM 2946 C CA . GLY A 1 395 ? 1.758 26.668 -1.938 1.00 54.06 395 GLY A CA 1
ATOM 2947 C C . GLY A 1 395 ? 3.279 26.630 -1.875 1.00 54.06 395 GLY A C 1
ATOM 2948 O O . GLY A 1 395 ? 3.970 27.540 -2.333 1.00 54.06 395 GLY A O 1
ATOM 2949 N N . ASN A 1 396 ? 3.804 25.564 -1.273 1.00 54.56 396 ASN A N 1
ATOM 2950 C CA . ASN A 1 396 ? 5.239 25.332 -1.196 1.00 54.56 396 ASN A CA 1
ATOM 2951 C C . ASN A 1 396 ? 5.738 24.841 -2.559 1.00 54.56 396 ASN A C 1
ATOM 2953 O O . ASN A 1 396 ? 5.493 23.700 -2.958 1.00 54.56 396 ASN A O 1
ATOM 2957 N N . ILE A 1 397 ? 6.464 25.701 -3.270 1.00 60.03 397 ILE A N 1
ATOM 2958 C CA . ILE A 1 397 ? 7.224 25.298 -4.450 1.00 60.03 397 ILE A CA 1
ATOM 2959 C C . ILE A 1 397 ? 8.593 24.833 -3.970 1.00 60.03 397 ILE A C 1
ATOM 2961 O O . ILE A 1 397 ? 9.432 25.630 -3.547 1.00 60.03 397 ILE A O 1
ATOM 2965 N N . TYR A 1 398 ? 8.840 23.529 -4.030 1.00 59.88 398 TYR A N 1
ATOM 2966 C CA . TYR A 1 398 ? 10.142 22.991 -3.662 1.00 59.88 398 TYR A CA 1
ATOM 2967 C C . TYR A 1 398 ? 11.126 23.215 -4.818 1.00 59.88 398 TYR A C 1
ATOM 2969 O O . TYR A 1 398 ? 11.160 22.466 -5.793 1.00 59.88 398 TYR A O 1
ATOM 2977 N N . GLY A 1 399 ? 11.929 24.278 -4.704 1.00 60.56 399 GLY A N 1
ATOM 2978 C CA . GLY A 1 399 ? 13.089 24.537 -5.566 1.00 60.56 399 GLY A CA 1
ATOM 2979 C C . GLY A 1 399 ? 12.820 25.259 -6.893 1.00 60.56 399 GLY A C 1
ATOM 2980 O O . GLY A 1 399 ? 13.718 25.279 -7.734 1.00 60.56 399 GLY A O 1
ATOM 2981 N N . GLY A 1 400 ? 11.632 25.836 -7.093 1.00 70.12 400 GLY A N 1
ATOM 2982 C CA . GLY A 1 400 ? 11.245 26.557 -8.313 1.00 70.12 400 GLY A CA 1
ATOM 2983 C C . GLY A 1 400 ? 10.523 27.876 -8.021 1.00 70.12 400 GLY A C 1
ATOM 2984 O O . GLY A 1 400 ? 10.205 28.173 -6.870 1.00 70.12 400 GLY A O 1
ATOM 2985 N N . THR A 1 401 ? 10.248 28.652 -9.067 1.00 75.88 401 THR A N 1
ATOM 2986 C CA . THR A 1 401 ? 9.566 29.953 -9.001 1.00 75.88 401 THR A CA 1
ATOM 2987 C C . THR A 1 401 ? 8.341 29.937 -9.908 1.00 75.88 401 THR A C 1
ATOM 2989 O O . THR A 1 401 ? 8.444 29.565 -11.075 1.00 75.88 401 THR A O 1
ATOM 2992 N N . TYR A 1 402 ? 7.185 30.353 -9.394 1.00 78.00 402 TYR A N 1
ATOM 2993 C CA . TYR A 1 402 ? 5.968 30.483 -10.195 1.00 78.00 402 TYR A CA 1
ATOM 2994 C C . TYR A 1 402 ? 6.003 31.754 -11.056 1.00 78.00 402 TYR A C 1
ATOM 2996 O O . TYR A 1 402 ? 6.253 32.852 -10.558 1.00 78.00 402 TYR A O 1
ATOM 3004 N N . ASN A 1 403 ? 5.752 31.590 -12.351 1.00 75.38 403 ASN A N 1
ATOM 3005 C CA . ASN A 1 403 ? 5.601 32.644 -13.339 1.00 75.38 403 ASN A CA 1
ATOM 3006 C C . ASN A 1 403 ? 4.110 32.843 -13.632 1.00 75.38 403 ASN A C 1
ATOM 3008 O O . ASN A 1 403 ? 3.495 32.055 -14.349 1.00 75.38 403 ASN A O 1
ATOM 3012 N N . ASP A 1 404 ? 3.550 33.927 -13.102 1.00 71.44 404 ASP A N 1
ATOM 3013 C CA . ASP A 1 404 ? 2.122 34.226 -13.215 1.00 71.44 404 ASP A CA 1
ATOM 3014 C C . ASP A 1 404 ? 1.681 34.654 -14.627 1.00 71.44 404 ASP A C 1
ATOM 3016 O O . ASP A 1 404 ? 0.504 34.533 -14.960 1.00 71.44 404 ASP A O 1
ATOM 3020 N N . VAL A 1 405 ? 2.612 35.111 -15.476 1.00 75.44 405 VAL A N 1
ATOM 3021 C CA . VAL A 1 405 ? 2.316 35.509 -16.866 1.00 75.44 405 VAL A CA 1
ATOM 3022 C C . VAL A 1 405 ? 2.077 34.280 -17.735 1.00 75.44 405 VAL A C 1
ATOM 3024 O O . VAL A 1 405 ? 1.115 34.236 -18.494 1.00 75.44 405 VAL A O 1
ATOM 3027 N N . ASN A 1 406 ? 2.941 33.273 -17.595 1.00 71.12 406 ASN A N 1
ATOM 3028 C CA . ASN A 1 406 ? 2.872 32.046 -18.391 1.00 71.12 406 ASN A CA 1
ATOM 3029 C C . ASN A 1 406 ? 2.101 30.919 -17.688 1.00 71.12 406 ASN A C 1
ATOM 3031 O O . ASN A 1 406 ? 1.897 29.871 -18.293 1.00 71.12 406 ASN A O 1
ATOM 3035 N N . LYS A 1 407 ? 1.697 31.120 -16.423 1.00 74.44 407 LYS A N 1
ATOM 3036 C CA . LYS A 1 407 ? 1.063 30.107 -15.562 1.00 74.44 407 LYS A CA 1
ATOM 3037 C C . LYS A 1 407 ? 1.912 28.833 -15.462 1.00 74.44 407 LYS A C 1
ATOM 3039 O O . LYS A 1 407 ? 1.431 27.715 -15.612 1.00 74.44 407 LYS A O 1
ATOM 3044 N N . GLU A 1 408 ? 3.207 29.005 -15.208 1.00 77.56 408 GLU A N 1
ATOM 3045 C CA . GLU A 1 408 ? 4.202 27.924 -15.166 1.00 77.56 408 GLU A CA 1
ATOM 3046 C C . GLU A 1 408 ? 5.039 28.003 -13.891 1.00 77.56 408 GLU A C 1
ATOM 3048 O O . GLU A 1 408 ? 5.387 29.089 -13.435 1.00 77.56 408 GLU A O 1
ATOM 3053 N N . VAL A 1 409 ? 5.433 26.861 -13.332 1.00 76.38 409 VAL A N 1
ATOM 3054 C CA . VAL A 1 409 ? 6.508 26.805 -12.337 1.00 76.38 409 VAL A CA 1
ATOM 3055 C C . VAL A 1 409 ? 7.818 26.517 -13.054 1.00 76.38 409 VAL A C 1
ATOM 3057 O O . VAL A 1 409 ? 7.907 25.580 -13.845 1.00 76.38 409 VAL A O 1
ATOM 3060 N N . VAL A 1 410 ? 8.838 27.326 -12.781 1.00 77.44 410 VAL A N 1
ATOM 3061 C CA . VAL A 1 410 ? 10.153 27.231 -13.416 1.00 77.44 410 VAL A CA 1
ATOM 3062 C C . VAL A 1 410 ? 11.202 26.833 -12.384 1.00 77.44 410 VAL A C 1
ATOM 3064 O O . VAL A 1 410 ? 11.379 27.513 -11.375 1.00 77.44 410 VAL A O 1
ATOM 3067 N N . TRP A 1 411 ? 11.940 25.758 -12.647 1.00 77.31 411 TRP A N 1
ATOM 3068 C CA . TRP A 1 411 ? 13.092 25.326 -11.856 1.00 77.31 411 TRP A CA 1
ATOM 3069 C C . TRP A 1 411 ? 14.389 25.587 -12.618 1.00 77.31 411 TRP A C 1
ATOM 3071 O O . TRP A 1 411 ? 14.481 25.367 -13.829 1.00 77.31 411 TRP A O 1
ATOM 3081 N N . ALA A 1 412 ? 15.430 25.987 -11.888 1.00 71.94 412 ALA A N 1
ATOM 3082 C CA . ALA A 1 412 ? 16.796 25.884 -12.393 1.00 71.94 412 ALA A CA 1
ATOM 3083 C C . ALA A 1 412 ? 17.167 24.405 -12.603 1.00 71.94 412 ALA A C 1
ATOM 3085 O O . ALA A 1 412 ? 16.638 23.532 -11.911 1.00 71.94 412 ALA A O 1
ATOM 3086 N N . VAL A 1 413 ? 18.090 24.114 -13.528 1.00 67.06 413 VAL A N 1
ATOM 3087 C CA . VAL A 1 413 ? 18.500 22.726 -13.811 1.00 67.06 413 VAL A CA 1
ATOM 3088 C C . VAL A 1 413 ? 18.993 22.039 -12.531 1.00 67.06 413 VAL A C 1
ATOM 3090 O O . VAL A 1 413 ? 19.953 22.509 -11.909 1.00 67.06 413 VAL A O 1
ATOM 3093 N N . PRO A 1 414 ? 18.379 20.915 -12.125 1.00 68.56 414 PRO A N 1
ATOM 3094 C CA . PRO A 1 414 ? 18.833 20.177 -10.958 1.00 68.56 414 PRO A CA 1
ATOM 3095 C C . PRO A 1 414 ? 20.242 19.609 -11.164 1.00 68.56 414 PRO A C 1
ATOM 3097 O O . PRO A 1 414 ? 20.569 19.091 -12.226 1.00 68.56 414 PRO A O 1
ATOM 3100 N N . LYS A 1 415 ? 21.071 19.613 -10.111 1.00 67.56 415 LYS A N 1
ATOM 3101 C CA . LYS A 1 415 ? 22.421 19.006 -10.148 1.00 67.56 415 LYS A CA 1
ATOM 3102 C C . LYS A 1 415 ? 22.405 17.480 -10.327 1.00 67.56 415 LYS A C 1
ATOM 3104 O O . LYS A 1 415 ? 23.429 16.892 -10.659 1.00 67.56 415 LYS A O 1
ATOM 3109 N N . ARG A 1 416 ? 21.277 16.827 -10.034 1.00 74.75 416 ARG A N 1
ATOM 3110 C CA . ARG A 1 416 ? 21.111 15.373 -10.159 1.00 74.75 416 ARG A CA 1
ATOM 3111 C C . ARG A 1 416 ? 20.658 15.020 -11.573 1.00 74.75 416 ARG A C 1
ATOM 3113 O O . ARG A 1 416 ? 19.741 15.655 -12.081 1.00 74.75 416 ARG A O 1
ATOM 3120 N N . LEU A 1 417 ? 21.254 13.973 -12.149 1.00 77.19 417 LEU A N 1
ATOM 3121 C CA . LEU A 1 417 ? 20.964 13.490 -13.508 1.00 77.19 417 LEU A CA 1
ATOM 3122 C C . LEU A 1 417 ? 19.538 12.954 -13.686 1.00 77.19 417 LEU A C 1
ATOM 3124 O O . LEU A 1 417 ? 19.041 12.908 -14.805 1.00 77.19 417 LEU A O 1
ATOM 3128 N N . SER A 1 418 ? 18.867 12.577 -12.605 1.00 81.69 418 SER A N 1
ATOM 3129 C CA . SER A 1 418 ? 17.448 12.240 -12.603 1.00 81.69 418 SER A CA 1
ATOM 3130 C C . SER A 1 418 ? 16.837 12.545 -11.239 1.00 81.69 418 SER A C 1
ATOM 3132 O O . SER A 1 418 ? 17.544 12.686 -10.232 1.00 81.69 418 SER A O 1
ATOM 3134 N N . GLY A 1 419 ? 15.517 12.688 -11.206 1.00 83.12 419 GLY A N 1
ATOM 3135 C CA . GLY A 1 419 ? 14.781 12.992 -9.989 1.00 83.12 419 GLY A CA 1
ATOM 3136 C C . GLY A 1 419 ? 13.318 13.301 -10.266 1.00 83.12 419 GLY A C 1
ATOM 3137 O O . GLY A 1 419 ? 12.798 13.029 -11.346 1.00 83.12 419 GLY A O 1
ATOM 3138 N N . ASN A 1 420 ? 12.660 13.887 -9.268 1.00 82.25 420 ASN A N 1
ATOM 3139 C CA . ASN A 1 420 ? 11.302 14.397 -9.386 1.00 82.25 420 ASN A CA 1
ATOM 3140 C C . ASN A 1 420 ? 11.291 15.859 -8.952 1.00 82.25 420 ASN A C 1
ATOM 3142 O O . ASN A 1 420 ? 11.775 16.176 -7.865 1.00 82.25 420 ASN A O 1
ATOM 3146 N N . LEU A 1 421 ? 10.743 16.728 -9.794 1.00 82.06 421 LEU A N 1
ATOM 3147 C CA . LEU A 1 421 ? 10.346 18.073 -9.395 1.00 82.06 421 LEU A CA 1
ATOM 3148 C C . LEU A 1 421 ? 8.922 18.000 -8.860 1.00 82.06 421 LEU A C 1
ATOM 3150 O O . LEU A 1 421 ? 8.108 17.234 -9.376 1.00 82.06 421 LEU A O 1
ATOM 3154 N N . SER A 1 422 ? 8.619 18.773 -7.825 1.00 79.94 422 SER A N 1
ATOM 3155 C CA . SER A 1 422 ? 7.276 18.799 -7.260 1.00 79.94 422 SER A CA 1
ATOM 3156 C C . SER A 1 422 ? 6.884 20.186 -6.798 1.00 79.94 422 SER A C 1
ATOM 3158 O O . SER A 1 422 ? 7.695 20.913 -6.220 1.00 79.94 422 SER A O 1
ATOM 3160 N N . TYR A 1 423 ? 5.618 20.516 -6.994 1.00 78.25 423 TYR A N 1
ATOM 3161 C CA . TYR A 1 423 ? 4.996 21.697 -6.421 1.00 78.25 423 TYR A CA 1
ATOM 3162 C C . TYR A 1 423 ? 3.602 21.345 -5.928 1.00 78.25 423 TYR A C 1
ATOM 3164 O O . TYR A 1 423 ? 2.970 20.406 -6.414 1.00 78.25 423 TYR A O 1
ATOM 3172 N N . GLN A 1 424 ? 3.143 22.103 -4.944 1.00 78.44 424 GLN A N 1
ATOM 3173 C CA . GLN A 1 424 ? 1.788 22.008 -4.435 1.00 78.44 424 GLN A CA 1
ATOM 3174 C C . GLN A 1 424 ? 1.114 23.356 -4.594 1.00 78.44 424 GLN A C 1
ATOM 3176 O O . GLN A 1 424 ? 1.760 24.392 -4.432 1.00 78.44 424 GLN A O 1
ATOM 3181 N N . PHE A 1 425 ? -0.177 23.341 -4.885 1.00 74.75 425 PHE A N 1
ATOM 3182 C CA . PHE A 1 425 ? -0.988 24.544 -4.898 1.00 74.75 425 PHE A CA 1
ATOM 3183 C C . PHE A 1 425 ? -2.363 24.265 -4.313 1.00 74.75 425 PHE A C 1
ATOM 3185 O O . PHE A 1 425 ? -2.854 23.133 -4.323 1.00 74.75 425 PHE A O 1
ATOM 3192 N N . LYS A 1 426 ? -2.960 25.331 -3.789 1.00 76.69 426 LYS A N 1
ATOM 3193 C CA . LYS A 1 426 ? -4.347 25.356 -3.365 1.00 76.69 426 LYS A CA 1
ATOM 3194 C C . LYS A 1 426 ? -5.071 26.470 -4.086 1.00 76.69 426 LYS A C 1
ATOM 3196 O O . LYS A 1 426 ? -4.531 27.569 -4.211 1.00 76.69 426 LYS A O 1
ATOM 3201 N N . GLU A 1 427 ? -6.280 26.182 -4.527 1.00 74.56 427 GLU A N 1
ATOM 3202 C CA . GLU A 1 427 ? -7.154 27.161 -5.153 1.00 74.56 427 GLU A CA 1
ATOM 3203 C C . GLU A 1 427 ? -8.623 26.835 -4.896 1.00 74.56 427 GLU A C 1
ATOM 3205 O O . GLU A 1 427 ? -8.972 25.800 -4.329 1.00 74.56 427 GLU A O 1
ATOM 3210 N N . THR A 1 428 ? -9.496 27.752 -5.290 1.00 79.19 428 THR A N 1
ATOM 3211 C CA . THR A 1 428 ? -10.941 27.574 -5.210 1.00 79.19 428 THR A CA 1
ATOM 3212 C C . THR A 1 428 ? -11.497 27.483 -6.622 1.00 79.19 428 THR A C 1
ATOM 3214 O O . THR A 1 428 ? -11.356 28.429 -7.391 1.00 79.19 428 THR A O 1
ATOM 3217 N N . ILE A 1 429 ? -12.137 26.360 -6.949 1.00 74.69 429 ILE A N 1
ATOM 3218 C CA . ILE A 1 429 ? -12.671 26.074 -8.286 1.00 74.69 429 ILE A CA 1
ATOM 3219 C C . ILE A 1 429 ? -14.187 25.870 -8.262 1.00 74.69 429 ILE A C 1
ATOM 3221 O O . ILE A 1 429 ? -14.810 25.712 -7.207 1.00 74.69 429 ILE A O 1
ATOM 3225 N N . ASN A 1 430 ? -14.779 25.860 -9.453 1.00 76.44 430 ASN A N 1
ATOM 3226 C CA . ASN A 1 430 ? -16.169 25.478 -9.667 1.00 76.44 430 ASN A CA 1
ATOM 3227 C C . ASN A 1 430 ? -16.199 24.116 -10.377 1.00 76.44 430 ASN A C 1
ATOM 3229 O O . ASN A 1 430 ? -15.462 23.924 -11.342 1.00 76.44 430 ASN A O 1
ATOM 3233 N N . ILE A 1 431 ? -17.042 23.192 -9.913 1.00 74.62 431 ILE A N 1
ATOM 3234 C CA . ILE A 1 431 ? -17.225 21.852 -10.492 1.00 74.62 431 ILE A CA 1
ATOM 3235 C C . ILE A 1 431 ? -18.726 21.615 -10.672 1.00 74.62 431 ILE A C 1
ATOM 3237 O O . ILE A 1 431 ? -19.466 21.616 -9.689 1.00 74.62 431 ILE A O 1
ATOM 3241 N N . GLY A 1 432 ? -19.188 21.409 -11.908 1.00 72.94 432 GLY A N 1
ATOM 3242 C CA . GLY A 1 432 ? -20.618 21.271 -12.197 1.00 72.94 432 GLY A CA 1
ATOM 3243 C C . GLY A 1 432 ? -21.433 22.477 -11.714 1.00 72.94 432 GLY A C 1
ATOM 3244 O O . GLY A 1 432 ? -21.117 23.621 -12.044 1.00 72.94 432 GLY A O 1
ATOM 3245 N N . ASP A 1 433 ? -22.480 22.229 -10.922 1.00 73.94 433 ASP A N 1
ATOM 3246 C CA . ASP A 1 433 ? -23.304 23.270 -10.288 1.00 73.94 433 ASP A CA 1
ATOM 3247 C C . ASP A 1 433 ? -22.683 23.874 -9.012 1.00 73.94 433 ASP A C 1
ATOM 3249 O O . ASP A 1 433 ? -23.191 24.862 -8.467 1.00 73.94 433 ASP A O 1
ATOM 3253 N N . LYS A 1 434 ? -21.580 23.301 -8.518 1.00 77.56 434 LYS A N 1
ATOM 3254 C CA . LYS A 1 434 ? -20.982 23.666 -7.240 1.00 77.56 434 LYS A CA 1
ATOM 3255 C C . LYS A 1 434 ? -19.865 24.687 -7.416 1.00 77.56 434 LYS A C 1
ATOM 3257 O O . LYS A 1 434 ? -18.796 24.390 -7.944 1.00 77.56 434 LYS A O 1
ATOM 3262 N N . SER A 1 435 ? -20.084 25.885 -6.875 1.00 81.00 435 SER A N 1
ATOM 3263 C CA . SER A 1 435 ? -19.046 26.909 -6.737 1.00 81.00 435 SER A CA 1
ATOM 3264 C C . SER A 1 435 ? -18.311 26.821 -5.401 1.00 81.00 435 SER A C 1
ATOM 3266 O O . SER A 1 435 ? -18.928 26.516 -4.372 1.00 81.00 435 SER A O 1
ATOM 3268 N N . GLY A 1 436 ? -17.038 27.216 -5.386 1.00 79.56 436 GLY A N 1
ATOM 3269 C CA . GLY A 1 436 ? -16.290 27.408 -4.142 1.00 79.56 436 GLY A CA 1
ATOM 3270 C C . GLY A 1 436 ? -15.655 26.136 -3.571 1.00 79.56 436 GLY A C 1
ATOM 3271 O O . GLY A 1 436 ? -15.498 26.046 -2.356 1.00 79.56 436 GLY A O 1
ATOM 3272 N N . VAL A 1 437 ? -15.349 25.144 -4.411 1.00 77.62 437 VAL A N 1
ATOM 3273 C CA . VAL A 1 437 ? -14.693 23.896 -3.989 1.00 77.62 437 VAL A CA 1
ATOM 3274 C C . VAL A 1 437 ? -13.211 24.168 -3.745 1.00 77.62 437 VAL A C 1
ATOM 3276 O O . VAL A 1 437 ? -12.536 24.709 -4.619 1.00 77.62 437 VAL A O 1
ATOM 3279 N N . GLU A 1 438 ? -12.689 23.784 -2.579 1.00 82.31 438 GLU A N 1
ATOM 3280 C CA . GLU A 1 438 ? -11.254 23.860 -2.299 1.00 82.31 438 GLU A CA 1
ATOM 3281 C C . GLU A 1 438 ? -10.524 22.730 -3.039 1.00 82.31 438 GLU A C 1
ATOM 3283 O O . GLU A 1 438 ? -10.703 21.551 -2.729 1.00 82.31 438 GLU A O 1
ATOM 3288 N N . LEU A 1 439 ? -9.685 23.086 -4.010 1.00 78.19 439 LEU A N 1
ATOM 3289 C CA . LEU A 1 439 ? -8.768 22.168 -4.674 1.00 78.19 439 LEU A CA 1
ATOM 3290 C C . LEU A 1 439 ? -7.397 22.265 -4.006 1.00 78.19 439 LEU A C 1
ATOM 3292 O O . LEU A 1 439 ? -6.793 23.334 -3.961 1.00 78.19 439 LEU A O 1
ATOM 3296 N N . SER A 1 440 ? -6.876 21.131 -3.543 1.00 80.00 440 SER A N 1
ATOM 3297 C CA . SER A 1 440 ? -5.488 20.979 -3.113 1.00 80.00 440 SER A CA 1
ATOM 3298 C C . SER A 1 440 ? -4.798 19.963 -4.014 1.00 80.00 440 SER A C 1
ATOM 3300 O O . SER A 1 440 ? -5.118 18.775 -3.984 1.00 80.00 440 SER A O 1
ATOM 3302 N N . CYS A 1 441 ? -3.828 20.416 -4.802 1.00 77.81 441 CYS A N 1
ATOM 3303 C CA . CYS A 1 441 ? -3.162 19.590 -5.800 1.00 77.81 441 CYS A CA 1
ATOM 3304 C C . CYS A 1 441 ? -1.654 19.512 -5.547 1.00 77.81 441 CYS A C 1
ATOM 3306 O O . CYS A 1 441 ? -0.996 20.518 -5.276 1.00 77.81 441 CYS A O 1
ATOM 3308 N N . SER A 1 442 ? -1.103 18.303 -5.652 1.00 79.62 442 SER A N 1
ATOM 3309 C CA . SER A 1 442 ? 0.331 18.029 -5.624 1.00 79.62 442 SER A CA 1
ATOM 3310 C C . SER A 1 442 ? 0.770 17.499 -6.980 1.00 79.62 442 SER A C 1
ATOM 3312 O O . SER A 1 442 ? 0.375 16.407 -7.371 1.00 79.62 442 SER A O 1
ATOM 3314 N N . VAL A 1 443 ? 1.620 18.232 -7.690 1.00 78.69 443 VAL A N 1
ATOM 3315 C CA . VAL A 1 443 ? 2.110 17.838 -9.015 1.00 78.69 443 VAL A CA 1
ATOM 3316 C C . VAL A 1 443 ? 3.540 17.328 -8.904 1.00 78.69 443 VAL A C 1
ATOM 3318 O O . VAL A 1 443 ? 4.386 17.956 -8.265 1.00 78.69 443 VAL A O 1
ATOM 3321 N N . LYS A 1 444 ? 3.814 16.191 -9.542 1.00 82.06 444 LYS A N 1
ATOM 3322 C CA . LYS A 1 444 ? 5.120 15.537 -9.615 1.00 82.06 444 LYS A CA 1
ATOM 3323 C C . LYS A 1 444 ? 5.537 15.396 -11.076 1.00 82.06 444 LYS A C 1
ATOM 3325 O O . LYS A 1 444 ? 4.843 14.769 -11.866 1.00 82.06 444 LYS A O 1
ATOM 3330 N N . GLN A 1 445 ? 6.694 15.947 -11.420 1.00 81.94 445 GLN A N 1
ATOM 3331 C CA . GLN A 1 445 ? 7.305 15.873 -12.744 1.00 81.94 445 GLN A CA 1
ATOM 3332 C C . GLN A 1 445 ? 8.603 15.055 -12.653 1.00 81.94 445 GLN A C 1
ATOM 3334 O O . GLN A 1 445 ? 9.634 15.584 -12.215 1.00 81.94 445 GLN A O 1
ATOM 3339 N N . PRO A 1 446 ? 8.593 13.772 -13.052 1.00 84.25 446 PRO A N 1
ATOM 3340 C CA . PRO A 1 446 ? 9.816 13.003 -13.230 1.00 84.25 446 PRO A CA 1
ATOM 3341 C C . PRO A 1 446 ? 10.667 13.629 -14.338 1.00 84.25 446 PRO A C 1
ATOM 3343 O O . PRO A 1 446 ? 10.138 14.040 -15.375 1.00 84.25 446 PRO A O 1
ATOM 3346 N N . TYR A 1 447 ? 11.982 13.702 -14.138 1.00 83.69 447 TYR A N 1
ATOM 3347 C CA . TYR A 1 447 ? 12.903 14.229 -15.144 1.00 83.69 447 TYR A CA 1
ATOM 3348 C C . TYR A 1 447 ? 14.189 13.404 -15.238 1.00 83.69 447 TYR A C 1
ATOM 3350 O O . TYR A 1 447 ? 14.662 12.824 -14.257 1.00 83.69 447 TYR A O 1
ATOM 3358 N N . THR A 1 448 ? 14.783 13.419 -16.429 1.00 83.56 448 THR A N 1
ATOM 3359 C CA . THR A 1 448 ? 16.155 12.979 -16.697 1.00 83.56 448 THR A CA 1
ATOM 3360 C C . THR A 1 448 ? 16.903 14.104 -17.409 1.00 83.56 448 THR A C 1
ATOM 3362 O O . THR A 1 448 ? 16.392 14.705 -18.351 1.00 83.56 448 THR A O 1
ATOM 3365 N N . VAL A 1 449 ? 18.119 14.413 -16.971 1.00 78.00 449 VAL A N 1
ATOM 3366 C CA . VAL A 1 449 ? 19.011 15.353 -17.658 1.00 78.00 449 VAL A CA 1
ATOM 3367 C C . VAL A 1 449 ? 19.799 14.555 -18.687 1.00 78.00 449 VAL A C 1
ATOM 3369 O O . VAL A 1 449 ? 20.422 13.550 -18.335 1.00 78.00 449 VAL A O 1
ATOM 3372 N N . LYS A 1 450 ? 19.785 14.978 -19.959 1.00 69.50 450 LYS A N 1
ATOM 3373 C CA . LYS A 1 450 ? 20.663 14.362 -20.960 1.00 69.50 450 LYS A CA 1
ATOM 3374 C C . LYS A 1 450 ? 22.105 14.478 -20.466 1.00 69.50 450 LYS A C 1
ATOM 3376 O O . LYS A 1 450 ? 22.492 15.560 -20.013 1.00 69.50 450 LYS A O 1
ATOM 3381 N N . PRO A 1 451 ? 22.923 13.420 -20.580 1.00 61.19 451 PRO A N 1
ATOM 3382 C CA . PRO A 1 451 ? 24.354 13.562 -20.387 1.00 61.19 451 PRO A CA 1
ATOM 3383 C C . PRO A 1 451 ? 24.837 14.677 -21.317 1.00 61.19 451 PRO A C 1
ATOM 3385 O O . PRO A 1 451 ? 24.734 14.554 -22.538 1.00 61.19 451 PRO A O 1
ATOM 3388 N N . GLN A 1 452 ? 25.314 15.786 -20.753 1.00 54.00 452 GLN A N 1
ATOM 3389 C CA . GLN A 1 452 ? 26.085 16.739 -21.541 1.00 54.00 452 GLN A CA 1
ATOM 3390 C C . GLN A 1 452 ? 27.284 15.960 -22.095 1.00 54.00 452 GLN A C 1
ATOM 3392 O O . GLN A 1 452 ? 27.868 15.174 -21.337 1.00 54.00 452 GLN A O 1
ATOM 3397 N N . PRO A 1 453 ? 27.652 16.111 -23.379 1.00 48.03 453 PRO A N 1
ATOM 3398 C CA . PRO A 1 453 ? 28.882 15.515 -23.863 1.00 48.03 453 PRO A CA 1
ATOM 3399 C C . PRO A 1 453 ? 30.007 16.022 -22.958 1.00 48.03 453 PRO A C 1
ATOM 3401 O O . PRO A 1 453 ? 30.279 17.220 -22.890 1.00 48.03 453 PRO A O 1
ATOM 3404 N N . SER A 1 454 ? 30.615 15.106 -22.200 1.00 47.19 454 SER A N 1
ATOM 3405 C CA . SER A 1 454 ? 31.888 15.366 -21.529 1.00 47.19 454 SER A CA 1
ATOM 3406 C C . SER A 1 454 ? 32.835 15.946 -22.585 1.00 47.19 454 SER A C 1
ATOM 3408 O O . SER A 1 454 ? 32.738 15.498 -23.734 1.00 47.19 454 SER A O 1
ATOM 3410 N N . PRO A 1 455 ? 33.711 16.928 -22.287 1.00 46.00 455 PRO A N 1
ATOM 3411 C CA . PRO A 1 455 ? 34.690 17.354 -23.277 1.00 46.00 455 PRO A CA 1
ATOM 3412 C C . PRO A 1 455 ? 35.429 16.100 -23.734 1.00 46.00 455 PRO A C 1
ATOM 3414 O O . PRO A 1 455 ? 36.082 15.438 -22.925 1.00 46.00 455 PRO A O 1
ATOM 3417 N N . SER A 1 456 ? 35.233 15.721 -25.000 1.00 49.91 456 SER A N 1
ATOM 3418 C CA . SER A 1 456 ? 35.859 14.538 -25.572 1.00 49.91 456 SER A CA 1
ATOM 3419 C C . SER A 1 456 ? 37.342 14.599 -25.226 1.00 49.91 456 SER A C 1
ATOM 3421 O O . SER A 1 456 ? 37.955 15.646 -25.471 1.00 49.91 456 SER A O 1
ATOM 3423 N N . PRO A 1 457 ? 37.942 13.545 -24.644 1.00 51.69 457 PRO A N 1
ATOM 3424 C CA . PRO A 1 457 ? 39.382 13.535 -24.500 1.00 51.69 457 PRO A CA 1
ATOM 3425 C C . PRO A 1 457 ? 39.951 13.714 -25.906 1.00 51.69 457 PRO A C 1
ATOM 3427 O O . PRO A 1 457 ? 39.619 12.953 -26.819 1.00 51.69 457 PRO A O 1
ATOM 3430 N N . LEU A 1 458 ? 40.738 14.774 -26.098 1.00 66.88 458 LEU A N 1
ATOM 3431 C CA . LEU A 1 458 ? 41.457 14.979 -27.346 1.00 66.88 458 LEU A CA 1
ATOM 3432 C C . LEU A 1 458 ? 42.234 13.688 -27.643 1.00 66.88 458 LEU A C 1
ATOM 3434 O O . LEU A 1 458 ? 42.915 13.144 -26.772 1.00 66.88 458 LEU A O 1
ATOM 3438 N N . GLY A 1 459 ? 42.071 13.163 -28.850 1.00 72.88 459 GLY A N 1
ATOM 3439 C CA . GLY A 1 459 ? 42.654 11.897 -29.269 1.00 72.88 459 GLY A CA 1
ATOM 3440 C C . GLY A 1 459 ? 43.044 11.944 -30.736 1.00 72.88 459 GLY A C 1
ATOM 3441 O O . GLY A 1 459 ? 42.657 12.854 -31.470 1.00 72.88 459 GLY A O 1
ATOM 3442 N N . SER A 1 460 ? 43.825 10.961 -31.163 1.00 82.31 460 SER A N 1
ATOM 3443 C CA . SER A 1 460 ? 44.257 10.810 -32.547 1.00 82.31 460 SER A CA 1
ATOM 3444 C C . SER A 1 460 ? 44.013 9.414 -33.074 1.00 82.31 460 SER A C 1
ATOM 3446 O O . SER A 1 460 ? 43.840 8.453 -32.324 1.00 82.31 460 SER A O 1
ATOM 3448 N N . ILE A 1 461 ? 43.998 9.334 -34.399 1.00 89.69 461 ILE A N 1
ATOM 3449 C CA . ILE A 1 461 ? 43.867 8.091 -35.142 1.00 89.69 461 ILE A CA 1
ATOM 3450 C C . ILE A 1 461 ? 45.260 7.607 -35.538 1.00 89.69 461 ILE A C 1
ATOM 3452 O O . ILE A 1 461 ? 46.057 8.370 -36.086 1.00 89.69 461 ILE A O 1
ATOM 3456 N N . ILE A 1 462 ? 45.521 6.328 -35.290 1.00 94.25 462 ILE A N 1
ATOM 3457 C CA . ILE A 1 462 ? 46.636 5.586 -35.867 1.00 94.25 462 ILE A CA 1
ATOM 3458 C C . ILE A 1 462 ? 46.060 4.662 -36.934 1.00 94.25 462 ILE A C 1
ATOM 3460 O O . ILE A 1 462 ? 45.132 3.906 -36.650 1.00 94.25 462 ILE A O 1
ATOM 3464 N N . THR A 1 463 ? 46.583 4.730 -38.153 1.00 94.25 463 THR A N 1
ATOM 3465 C CA . THR A 1 463 ? 46.196 3.805 -39.228 1.00 94.25 463 THR A CA 1
ATOM 3466 C C . THR A 1 463 ? 47.246 2.712 -39.331 1.00 94.25 463 THR A C 1
ATOM 3468 O O . THR A 1 463 ? 48.407 3.014 -39.589 1.00 94.25 463 THR A O 1
ATOM 3471 N N . ALA A 1 464 ? 46.839 1.470 -39.089 1.00 95.50 464 ALA A N 1
ATOM 3472 C CA . ALA A 1 464 ? 47.707 0.302 -39.087 1.00 95.50 464 ALA A CA 1
ATOM 3473 C C . ALA A 1 464 ? 47.344 -0.643 -40.234 1.00 95.50 464 ALA A C 1
ATOM 3475 O O . ALA A 1 464 ? 46.180 -1.033 -40.349 1.00 95.50 464 ALA A O 1
ATOM 3476 N N . SER A 1 465 ? 48.317 -1.026 -41.059 1.00 93.94 465 SER A N 1
ATOM 3477 C CA . SER A 1 465 ? 48.102 -1.981 -42.148 1.00 93.94 465 SER A CA 1
ATOM 3478 C C . SER A 1 465 ? 49.211 -3.030 -42.238 1.00 93.94 465 SER A C 1
ATOM 3480 O O . SER A 1 465 ? 50.355 -2.799 -41.836 1.00 93.94 465 SER A O 1
ATOM 3482 N N . ALA A 1 466 ? 48.856 -4.212 -42.737 1.00 95.12 466 ALA A N 1
ATOM 3483 C CA . ALA A 1 466 ? 49.786 -5.296 -43.016 1.00 95.12 466 ALA A CA 1
ATOM 3484 C C . ALA A 1 466 ? 49.717 -5.688 -44.496 1.00 95.12 466 ALA A C 1
ATOM 3486 O O . ALA A 1 466 ? 48.641 -5.781 -45.085 1.00 95.12 466 ALA A O 1
ATOM 3487 N N . GLY A 1 467 ? 50.883 -5.914 -45.099 1.00 89.94 467 GLY A N 1
ATOM 3488 C CA . GLY A 1 467 ? 51.003 -6.546 -46.409 1.00 89.94 467 GLY A CA 1
ATOM 3489 C C . GLY A 1 467 ? 50.709 -8.048 -46.357 1.00 89.94 467 GLY A C 1
ATOM 3490 O O . GLY A 1 467 ? 50.563 -8.630 -45.285 1.00 89.94 467 GLY A O 1
ATOM 3491 N N . GLU A 1 468 ? 50.658 -8.684 -47.528 1.00 90.81 468 GLU A N 1
ATOM 3492 C CA . GLU A 1 468 ? 50.426 -10.129 -47.654 1.00 90.81 468 GLU A CA 1
ATOM 3493 C C . GLU A 1 468 ? 51.442 -10.956 -46.841 1.00 90.81 468 GLU A C 1
ATOM 3495 O O . GLU A 1 468 ? 52.600 -10.559 -46.689 1.00 90.81 468 GLU A O 1
ATOM 3500 N N . HIS A 1 469 ? 51.014 -12.134 -46.377 1.00 93.12 469 HIS A N 1
ATOM 3501 C CA . HIS A 1 469 ? 51.828 -13.120 -45.651 1.00 93.12 469 HIS A CA 1
ATOM 3502 C C . HIS A 1 469 ? 52.241 -12.754 -44.217 1.00 93.12 469 HIS A C 1
ATOM 3504 O O . HIS A 1 469 ? 53.251 -13.231 -43.692 1.00 93.12 469 HIS A O 1
ATOM 3510 N N . GLY A 1 470 ? 51.431 -11.935 -43.551 1.00 93.12 470 GLY A N 1
ATOM 3511 C CA . GLY A 1 470 ? 51.520 -11.709 -42.116 1.00 93.12 470 GLY A CA 1
ATOM 3512 C C . GLY A 1 470 ? 50.418 -10.783 -41.617 1.00 93.12 470 GLY A C 1
ATOM 3513 O O . GLY A 1 470 ? 49.495 -10.435 -42.347 1.00 93.12 470 GLY A O 1
ATOM 3514 N N . SER A 1 471 ? 50.497 -10.397 -40.346 1.00 94.12 471 SER A N 1
ATOM 3515 C CA . SER A 1 471 ? 49.483 -9.562 -39.697 1.00 94.12 471 SER A CA 1
ATOM 3516 C C . SER A 1 471 ? 50.087 -8.522 -38.755 1.00 94.12 471 SER A C 1
ATOM 3518 O O . SER A 1 471 ? 51.205 -8.680 -38.252 1.00 94.12 471 SER A O 1
ATOM 3520 N N . ILE A 1 472 ? 49.317 -7.459 -38.506 1.00 97.44 472 ILE A N 1
ATOM 3521 C CA . ILE A 1 472 ? 49.573 -6.420 -37.504 1.00 97.44 472 ILE A CA 1
ATOM 3522 C C . ILE A 1 472 ? 48.436 -6.417 -36.478 1.00 97.44 472 ILE A C 1
ATOM 3524 O O . ILE A 1 472 ? 47.275 -6.577 -36.839 1.00 97.44 472 ILE A O 1
ATOM 3528 N N . SER A 1 473 ? 48.740 -6.232 -35.191 1.00 93.69 473 SER A N 1
ATOM 3529 C CA . SER A 1 473 ? 47.714 -6.155 -34.142 1.00 93.69 473 SER A CA 1
ATOM 3530 C C . SER A 1 473 ? 47.970 -5.000 -33.171 1.00 93.69 473 SER A C 1
ATOM 3532 O O . SER A 1 473 ? 49.049 -4.965 -32.568 1.00 93.69 473 SER A O 1
ATOM 3534 N N . PRO A 1 474 ? 47.003 -4.078 -32.968 1.00 94.50 474 PRO A N 1
ATOM 3535 C CA . PRO A 1 474 ? 45.696 -3.988 -33.645 1.00 94.50 474 PRO A CA 1
ATOM 3536 C C . PRO A 1 474 ? 45.797 -3.508 -35.111 1.00 94.50 474 PRO A C 1
ATOM 3538 O O . PRO A 1 474 ? 46.654 -2.689 -35.424 1.00 94.50 474 PRO A O 1
ATOM 3541 N N . GLU A 1 475 ? 44.908 -3.981 -35.990 1.00 90.12 475 GLU A N 1
ATOM 3542 C CA . GLU A 1 475 ? 44.836 -3.585 -37.411 1.00 90.12 475 GLU A CA 1
ATOM 3543 C C . GLU A 1 475 ? 43.772 -2.497 -37.659 1.00 90.12 475 GLU A C 1
ATOM 3545 O O . GLU A 1 475 ? 42.787 -2.387 -36.924 1.00 90.12 475 GLU A O 1
ATOM 3550 N N . GLY A 1 476 ? 43.953 -1.700 -38.715 1.00 89.88 476 GLY A N 1
ATOM 3551 C CA . GLY A 1 476 ? 42.981 -0.726 -39.201 1.00 89.88 476 GLY A CA 1
ATOM 3552 C C . GLY A 1 476 ? 43.070 0.635 -38.512 1.00 89.88 476 GLY A C 1
ATOM 3553 O O . GLY A 1 476 ? 44.136 1.091 -38.099 1.00 89.88 476 GLY A O 1
ATOM 3554 N N . THR A 1 477 ? 41.934 1.327 -38.427 1.00 90.00 477 THR A N 1
ATOM 3555 C CA . THR A 1 477 ? 41.829 2.636 -37.772 1.00 90.00 477 THR A CA 1
ATOM 3556 C C . THR A 1 477 ? 41.717 2.467 -36.259 1.00 90.00 477 THR A C 1
ATOM 3558 O O . THR A 1 477 ? 40.686 2.049 -35.736 1.00 90.00 477 THR A O 1
ATOM 3561 N N . VAL A 1 478 ? 42.779 2.831 -35.543 1.00 90.44 478 VAL A N 1
ATOM 3562 C CA . VAL A 1 478 ? 42.914 2.641 -34.098 1.00 90.44 478 VAL A CA 1
ATOM 3563 C C . VAL A 1 478 ? 42.901 3.991 -33.389 1.00 90.44 478 VAL A C 1
ATOM 3565 O O . VAL A 1 478 ? 43.747 4.847 -33.634 1.00 90.44 478 VAL A O 1
ATOM 3568 N N . TRP A 1 479 ? 41.949 4.183 -32.476 1.00 88.06 479 T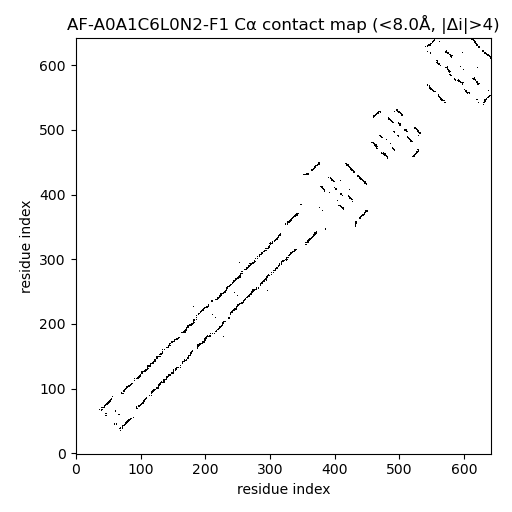RP A N 1
ATOM 3569 C CA . TRP A 1 479 ? 41.869 5.396 -31.660 1.00 88.06 479 TRP A CA 1
ATOM 3570 C C . TRP A 1 479 ? 42.816 5.334 -30.449 1.00 88.06 479 T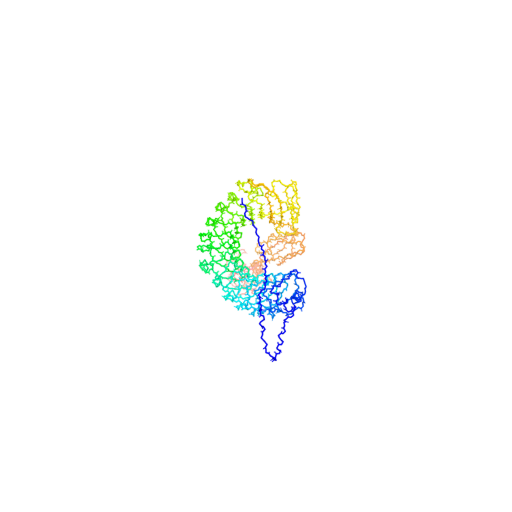RP A C 1
ATOM 3572 O O . TRP A 1 479 ? 42.928 4.293 -29.787 1.00 88.06 479 TRP A O 1
ATOM 3582 N N . ALA A 1 480 ? 43.466 6.460 -30.140 1.00 85.69 480 ALA A N 1
ATOM 3583 C CA . ALA A 1 480 ? 44.290 6.647 -28.947 1.00 85.69 480 ALA A CA 1
ATOM 3584 C C . ALA A 1 480 ? 44.103 8.048 -28.338 1.00 85.69 480 ALA A C 1
ATOM 3586 O O . ALA A 1 480 ? 44.038 9.049 -29.054 1.00 85.69 480 ALA A O 1
ATOM 3587 N N . ALA A 1 481 ? 44.052 8.129 -27.006 1.00 82.81 481 ALA A N 1
ATOM 3588 C CA . ALA A 1 481 ? 43.962 9.397 -26.282 1.00 82.81 481 ALA A CA 1
ATOM 3589 C C . ALA A 1 481 ? 45.292 10.169 -26.345 1.00 82.81 481 ALA A C 1
ATOM 3591 O O . ALA A 1 481 ? 46.365 9.555 -26.334 1.00 82.81 481 ALA A O 1
ATOM 3592 N N . TYR A 1 482 ? 45.252 11.504 -26.358 1.00 85.00 482 TYR A N 1
ATOM 3593 C CA . TYR A 1 482 ? 46.479 12.294 -26.283 1.00 85.00 482 TYR A CA 1
ATOM 3594 C C . TYR A 1 482 ? 47.255 12.035 -24.986 1.00 85.00 482 TYR A C 1
ATOM 3596 O O . TYR A 1 482 ? 46.675 11.925 -23.909 1.00 85.00 482 TYR A O 1
ATOM 3604 N N . GLY A 1 483 ? 48.579 11.921 -25.102 1.00 83.12 483 GLY A N 1
ATOM 3605 C CA . GLY A 1 483 ? 49.490 11.596 -24.004 1.00 83.12 483 GLY A CA 1
ATOM 3606 C C . GLY A 1 483 ? 49.564 10.108 -23.642 1.00 83.12 483 GLY A C 1
ATOM 3607 O O . GLY A 1 483 ? 50.345 9.761 -22.761 1.00 83.12 483 GLY A O 1
ATOM 3608 N N . SER A 1 484 ? 48.794 9.235 -24.304 1.00 88.56 484 SER A N 1
ATOM 3609 C CA . SER A 1 484 ? 48.854 7.780 -24.095 1.00 88.56 484 SER A CA 1
ATOM 3610 C C . SER A 1 484 ? 49.875 7.089 -25.007 1.00 88.56 484 SER A C 1
ATOM 3612 O O . SER A 1 484 ? 50.287 7.648 -26.027 1.00 88.56 484 SER A O 1
ATOM 3614 N N . ASP A 1 485 ? 50.248 5.859 -24.644 1.00 93.25 485 ASP A N 1
ATOM 3615 C CA . ASP A 1 485 ? 51.112 4.981 -25.436 1.00 93.25 485 ASP A CA 1
ATOM 3616 C C . ASP A 1 485 ? 50.276 3.895 -26.140 1.00 93.25 485 ASP A C 1
ATOM 3618 O O . ASP A 1 485 ? 49.303 3.381 -25.577 1.00 93.25 485 ASP A O 1
ATOM 3622 N N . LYS A 1 486 ? 50.667 3.490 -27.355 1.00 95.00 486 LYS A N 1
ATOM 3623 C CA . LYS A 1 486 ? 50.010 2.405 -28.105 1.00 95.00 486 LYS A CA 1
ATOM 3624 C C . LYS A 1 486 ? 51.027 1.479 -28.762 1.00 95.00 486 LYS A C 1
ATOM 3626 O O . LYS A 1 486 ? 51.910 1.940 -29.475 1.00 95.00 486 LYS A O 1
ATOM 3631 N N . THR A 1 487 ? 50.873 0.173 -28.547 1.00 96.00 487 THR A N 1
ATOM 3632 C CA . THR A 1 487 ? 51.780 -0.861 -29.074 1.00 96.00 487 THR A CA 1
ATOM 3633 C C . THR A 1 487 ? 51.123 -1.673 -30.184 1.00 96.00 487 THR A C 1
ATOM 3635 O O . THR A 1 487 ? 49.955 -2.040 -30.060 1.00 96.00 487 THR A O 1
ATOM 3638 N N . PHE A 1 488 ? 51.907 -1.975 -31.218 1.00 96.75 488 PHE A N 1
ATOM 3639 C CA . PHE A 1 488 ? 51.572 -2.812 -32.364 1.00 96.75 488 PHE A CA 1
ATOM 3640 C C . PHE A 1 488 ? 52.540 -3.995 -32.441 1.00 96.75 488 PHE A C 1
ATOM 3642 O O . PHE A 1 488 ? 53.748 -3.828 -32.260 1.00 96.75 488 PHE A O 1
ATOM 3649 N N . GLN A 1 489 ? 52.005 -5.189 -32.679 1.00 95.50 489 GLN A N 1
ATOM 3650 C CA . GLN A 1 489 ? 52.763 -6.437 -32.819 1.00 95.50 489 GLN A CA 1
ATOM 3651 C C . GLN A 1 489 ? 52.657 -6.949 -34.254 1.00 95.50 489 GLN A C 1
ATOM 3653 O O . GLN A 1 489 ? 51.579 -6.852 -34.843 1.00 95.50 489 GLN A O 1
ATOM 3658 N N . PHE A 1 490 ? 53.744 -7.510 -34.790 1.00 96.75 490 PHE A N 1
ATOM 3659 C CA . PHE A 1 490 ? 53.797 -8.040 -36.155 1.00 96.75 490 PHE A CA 1
ATOM 3660 C C . PHE A 1 490 ? 54.063 -9.541 -36.135 1.00 96.75 490 PHE A C 1
ATOM 3662 O O . PHE A 1 490 ? 55.016 -10.002 -35.504 1.00 96.75 490 PHE A O 1
ATOM 3669 N N . VAL A 1 491 ? 53.235 -10.300 -36.846 1.00 94.94 491 VAL A N 1
ATOM 3670 C CA . VAL A 1 491 ? 53.315 -11.764 -36.876 1.00 94.94 491 VAL A CA 1
ATOM 3671 C C . VAL A 1 491 ? 53.379 -12.229 -38.333 1.00 94.94 491 VAL A C 1
ATOM 3673 O O . VAL A 1 491 ? 52.362 -12.135 -39.024 1.00 94.94 491 VAL A O 1
ATOM 3676 N N . PRO A 1 492 ? 54.547 -12.690 -38.819 1.00 94.12 492 PRO A N 1
ATOM 3677 C CA . PRO A 1 492 ? 54.673 -13.323 -40.133 1.00 94.12 492 PRO A CA 1
ATOM 3678 C C . PRO A 1 492 ? 53.935 -14.668 -40.203 1.00 94.12 492 PRO A C 1
ATOM 3680 O O . PRO A 1 492 ? 53.840 -15.372 -39.197 1.00 94.12 492 PRO A O 1
ATOM 3683 N N . GLU A 1 493 ? 53.457 -15.040 -41.391 1.00 93.62 493 GLU A N 1
ATOM 3684 C CA . GLU A 1 493 ? 53.023 -16.412 -41.689 1.00 93.62 493 GLU A CA 1
ATOM 3685 C C . GLU A 1 493 ? 54.225 -17.375 -41.797 1.00 93.62 493 GLU A C 1
ATOM 3687 O O . GLU A 1 493 ? 55.365 -16.958 -42.021 1.00 93.62 493 GLU A O 1
ATOM 3692 N N . ASP A 1 494 ? 53.978 -18.682 -41.660 1.00 87.75 494 ASP A N 1
ATOM 3693 C CA . ASP A 1 494 ? 55.018 -19.715 -41.763 1.00 87.75 494 ASP A CA 1
ATOM 3694 C C . ASP A 1 494 ? 55.780 -19.635 -43.102 1.00 87.75 494 ASP A C 1
ATOM 3696 O O . ASP A 1 494 ? 55.188 -19.631 -44.182 1.00 87.75 494 ASP A O 1
ATOM 3700 N N . GLY A 1 495 ? 57.116 -19.616 -43.034 1.00 82.94 495 GLY A N 1
ATOM 3701 C CA . GLY A 1 495 ? 57.998 -19.493 -44.204 1.00 82.94 495 GLY A CA 1
ATOM 3702 C C . GLY A 1 495 ? 58.269 -18.052 -44.651 1.00 82.94 495 GLY A C 1
ATOM 3703 O O . GLY A 1 495 ? 58.946 -17.847 -45.661 1.00 82.94 495 GLY A O 1
ATOM 3704 N N . TYR A 1 496 ? 57.776 -17.061 -43.904 1.00 90.12 496 TYR A N 1
ATOM 3705 C CA . TYR A 1 496 ? 58.001 -15.639 -44.139 1.00 90.12 496 TYR A CA 1
ATOM 3706 C C . TYR A 1 496 ? 58.602 -14.966 -42.903 1.00 90.12 496 TYR A C 1
ATOM 3708 O O . TYR A 1 496 ? 58.490 -15.431 -41.771 1.00 90.12 496 TYR A O 1
ATOM 3716 N N . LYS A 1 497 ? 59.234 -13.815 -43.122 1.00 90.94 497 LYS A N 1
ATOM 3717 C CA . LYS A 1 497 ? 59.778 -12.947 -42.071 1.00 90.94 497 LYS A CA 1
ATOM 3718 C C . LYS A 1 497 ? 59.392 -11.496 -42.340 1.00 90.94 497 LYS A C 1
ATOM 3720 O O . LYS A 1 497 ? 59.077 -11.130 -43.474 1.00 90.94 497 LYS A O 1
ATOM 3725 N N . VAL A 1 498 ? 59.446 -10.652 -41.307 1.00 95.06 498 VAL A N 1
ATOM 3726 C CA . VAL A 1 498 ? 59.255 -9.205 -41.484 1.00 95.06 498 VAL A CA 1
ATOM 3727 C C . VAL A 1 498 ? 60.355 -8.677 -42.399 1.00 95.06 498 VAL A C 1
ATOM 3729 O O . VAL A 1 498 ? 61.543 -8.847 -42.121 1.00 95.06 498 VAL A O 1
ATOM 3732 N N . LYS A 1 499 ? 59.944 -8.039 -43.491 1.00 94.31 499 LYS A N 1
ATOM 3733 C CA . LYS A 1 499 ? 60.835 -7.359 -44.424 1.00 94.31 499 LYS A CA 1
ATOM 3734 C C . LYS A 1 499 ? 61.163 -5.961 -43.916 1.00 94.31 499 LYS A C 1
ATOM 3736 O O . LYS A 1 499 ? 62.333 -5.602 -43.820 1.00 94.31 499 LYS A O 1
ATOM 3741 N N . ASP A 1 500 ? 60.124 -5.188 -43.611 1.00 96.06 500 ASP A N 1
ATOM 3742 C CA . ASP A 1 500 ? 60.236 -3.810 -43.143 1.00 96.06 500 ASP A CA 1
ATOM 3743 C C . ASP A 1 500 ? 58.947 -3.349 -42.449 1.00 96.06 500 ASP A C 1
ATOM 3745 O O . ASP A 1 500 ? 57.855 -3.818 -42.787 1.00 96.06 500 ASP A O 1
ATOM 3749 N N . VAL A 1 501 ? 59.087 -2.405 -41.520 1.00 96.62 501 VAL A N 1
ATOM 3750 C CA . VAL A 1 501 ? 57.991 -1.688 -40.857 1.00 96.62 501 VAL A CA 1
ATOM 3751 C C . VAL A 1 501 ? 58.185 -0.199 -41.107 1.00 96.62 501 VAL A C 1
ATOM 3753 O O . VAL A 1 501 ? 59.225 0.352 -40.759 1.00 96.62 501 VAL A O 1
ATOM 3756 N N . VAL A 1 502 ? 57.190 0.463 -41.686 1.00 96.00 502 VAL A N 1
ATOM 3757 C CA . VAL A 1 502 ? 57.214 1.889 -42.018 1.00 96.00 502 VAL A CA 1
ATOM 3758 C C . VAL A 1 502 ? 56.323 2.645 -41.036 1.00 96.00 502 VAL A C 1
ATOM 3760 O O . VAL A 1 502 ? 55.139 2.343 -40.929 1.00 96.00 502 VAL A O 1
ATOM 3763 N N . ILE A 1 503 ? 56.878 3.625 -40.320 1.00 96.19 503 ILE A N 1
ATOM 3764 C CA . ILE A 1 503 ? 56.146 4.513 -39.406 1.00 96.19 503 ILE A CA 1
ATOM 3765 C C . ILE A 1 503 ? 56.171 5.928 -39.973 1.00 96.19 503 ILE A C 1
ATOM 3767 O O . ILE A 1 503 ? 57.241 6.479 -40.213 1.00 96.19 503 ILE A O 1
ATOM 3771 N N . ASP A 1 504 ? 54.999 6.526 -40.186 1.00 93.44 504 ASP A N 1
ATOM 3772 C CA . ASP A 1 504 ? 54.859 7.884 -40.743 1.00 93.44 504 ASP A CA 1
ATOM 3773 C C . ASP A 1 504 ? 55.650 8.115 -42.048 1.00 93.44 504 ASP A C 1
ATOM 3775 O O . ASP A 1 504 ? 56.122 9.218 -42.325 1.00 93.44 504 ASP A O 1
ATOM 3779 N N . GLY A 1 505 ? 55.783 7.066 -42.866 1.00 89.88 505 GLY A N 1
ATOM 3780 C CA . GLY A 1 505 ? 56.527 7.087 -44.129 1.00 89.88 505 GLY A CA 1
ATOM 3781 C C . GLY A 1 505 ? 58.029 6.795 -44.013 1.00 89.88 505 GLY A C 1
ATOM 3782 O O . GLY A 1 505 ? 58.696 6.710 -45.044 1.00 89.88 505 GLY A O 1
ATOM 3783 N N . GLU A 1 506 ? 58.567 6.594 -42.806 1.00 92.50 506 GLU A N 1
ATOM 3784 C CA . GLU A 1 506 ? 59.976 6.251 -42.576 1.00 92.50 506 GLU A CA 1
ATOM 3785 C C . GLU A 1 506 ? 60.158 4.779 -42.175 1.00 92.50 506 GLU A C 1
ATOM 3787 O O . GLU A 1 506 ? 59.443 4.250 -41.327 1.00 92.50 506 GLU A O 1
ATOM 3792 N N . SER A 1 507 ? 61.141 4.109 -42.781 1.00 94.44 507 SER A N 1
ATOM 3793 C CA . SER A 1 507 ? 61.476 2.711 -42.483 1.00 94.44 507 SER A CA 1
ATOM 3794 C C . SER A 1 507 ? 62.148 2.576 -41.111 1.00 94.44 507 SER A C 1
ATOM 3796 O O . SER A 1 507 ? 63.163 3.219 -40.835 1.00 94.44 507 SER A O 1
ATOM 3798 N N . ALA A 1 508 ? 61.604 1.696 -40.271 1.00 92.06 508 ALA A N 1
ATOM 3799 C CA . ALA A 1 508 ? 62.179 1.267 -38.997 1.00 92.06 508 ALA A CA 1
ATOM 3800 C C . ALA A 1 508 ? 62.899 -0.092 -39.087 1.00 92.06 508 ALA A C 1
ATOM 3802 O O . ALA A 1 508 ? 63.471 -0.555 -38.097 1.00 92.06 508 ALA A O 1
ATOM 3803 N N . GLY A 1 509 ? 62.913 -0.720 -40.266 1.00 92.19 509 GLY A N 1
ATOM 3804 C CA . GLY A 1 509 ? 63.562 -1.998 -40.519 1.00 92.19 509 GLY A CA 1
ATOM 3805 C C . GLY A 1 509 ? 62.739 -3.208 -40.073 1.00 92.19 509 GLY A C 1
ATOM 3806 O O . GLY A 1 509 ? 61.578 -3.117 -39.674 1.00 92.19 509 GLY A O 1
ATOM 3807 N N . ALA A 1 510 ? 63.369 -4.382 -40.136 1.00 93.31 510 ALA A N 1
ATOM 3808 C CA . ALA A 1 510 ? 62.764 -5.657 -39.760 1.00 93.31 510 ALA A CA 1
ATOM 3809 C C . ALA A 1 510 ? 62.696 -5.826 -38.229 1.00 93.31 510 ALA A C 1
ATOM 3811 O O . ALA A 1 510 ? 63.548 -6.470 -37.614 1.00 93.31 510 ALA A O 1
ATOM 3812 N N . ILE A 1 511 ? 61.678 -5.223 -37.614 1.00 95.38 511 ILE A N 1
ATOM 3813 C CA . ILE A 1 511 ? 61.355 -5.327 -36.183 1.00 95.38 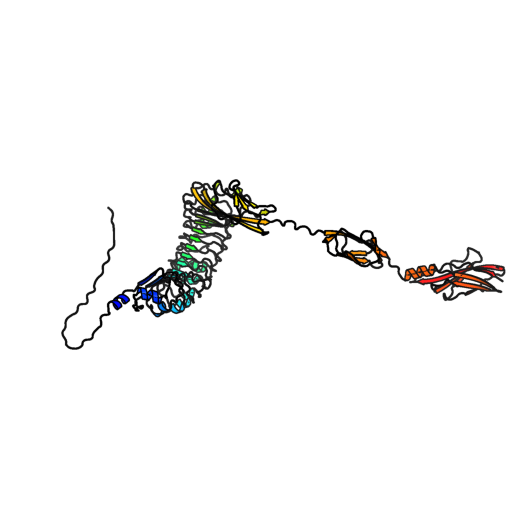511 ILE A CA 1
ATOM 3814 C C . ILE A 1 511 ? 60.076 -6.151 -35.974 1.00 95.38 511 ILE A C 1
ATOM 3816 O O . ILE A 1 511 ? 59.261 -6.265 -36.881 1.00 95.38 511 ILE A O 1
ATOM 3820 N N . SER A 1 512 ? 59.882 -6.726 -34.782 1.00 92.06 512 SER A N 1
ATOM 3821 C CA . SER A 1 512 ? 58.709 -7.565 -34.457 1.00 92.06 512 SER A CA 1
ATOM 3822 C C . SER A 1 512 ? 57.580 -6.829 -33.721 1.00 92.06 512 SER A C 1
ATOM 3824 O O . SER A 1 512 ? 56.472 -7.350 -33.614 1.00 92.06 512 SER A O 1
ATOM 3826 N N . SER A 1 513 ? 57.835 -5.615 -33.221 1.00 95.19 513 SER A N 1
ATOM 3827 C CA . SER A 1 513 ? 56.828 -4.774 -32.561 1.00 95.19 513 SER A CA 1
ATOM 3828 C C . SER A 1 513 ? 57.235 -3.303 -32.555 1.00 95.19 513 SER A C 1
ATOM 3830 O O . SER A 1 513 ? 58.429 -3.002 -32.623 1.00 95.19 513 SER A O 1
ATOM 3832 N N . TYR A 1 514 ? 56.266 -2.398 -32.415 1.00 96.38 514 TYR A N 1
ATOM 3833 C CA . TYR A 1 514 ? 56.506 -0.960 -32.289 1.00 96.38 514 TYR A CA 1
ATOM 3834 C C . TYR A 1 514 ? 55.537 -0.301 -31.300 1.00 96.38 514 TYR A C 1
ATOM 3836 O O . TYR A 1 514 ? 54.351 -0.627 -31.278 1.00 96.38 514 TYR A O 1
ATOM 3844 N N . THR A 1 515 ? 56.019 0.661 -30.507 1.00 96.38 515 THR A N 1
ATOM 3845 C CA . THR A 1 515 ? 55.197 1.427 -29.555 1.00 96.38 515 THR A CA 1
ATOM 3846 C C . THR A 1 515 ? 55.276 2.920 -29.855 1.00 96.38 515 THR A C 1
ATOM 3848 O O . THR A 1 515 ? 56.335 3.528 -29.698 1.00 96.38 515 THR A O 1
ATOM 3851 N N . PHE A 1 516 ? 54.140 3.529 -30.195 1.00 95.06 516 PHE A N 1
ATOM 3852 C CA . PHE A 1 516 ? 53.985 4.981 -30.170 1.00 95.06 516 PHE A CA 1
ATOM 3853 C C . PHE A 1 516 ? 53.913 5.440 -28.717 1.00 95.06 516 PHE A C 1
ATOM 3855 O O . PHE A 1 516 ? 53.046 4.972 -27.977 1.00 95.06 516 PHE A O 1
ATOM 3862 N N . LYS A 1 517 ? 54.808 6.344 -28.311 1.00 91.81 517 LYS A N 1
ATOM 3863 C CA . LYS A 1 517 ? 54.796 6.945 -26.973 1.00 91.81 517 LYS A CA 1
ATOM 3864 C C . LYS A 1 517 ? 54.229 8.353 -27.011 1.00 91.81 517 LYS A C 1
ATOM 3866 O O . LYS A 1 517 ? 54.563 9.107 -27.922 1.00 91.81 517 LYS A O 1
ATOM 3871 N N . THR A 1 518 ? 53.436 8.712 -26.007 1.00 86.81 518 THR A N 1
ATOM 3872 C CA . THR A 1 518 ? 52.913 10.072 -25.815 1.00 86.81 518 THR A CA 1
ATOM 3873 C C . THR A 1 518 ? 52.268 10.630 -27.091 1.00 86.81 518 THR A C 1
ATOM 3875 O O . THR A 1 518 ? 52.695 11.642 -27.652 1.00 86.81 518 THR A O 1
ATOM 3878 N N . ILE A 1 519 ? 51.237 9.947 -27.584 1.00 89.75 519 ILE A N 1
ATOM 3879 C CA . ILE A 1 519 ? 50.573 10.286 -28.850 1.00 89.75 519 ILE A CA 1
ATOM 3880 C C . ILE A 1 519 ? 49.962 11.686 -28.756 1.00 89.75 519 ILE A C 1
ATOM 3882 O O . ILE A 1 519 ? 49.227 11.983 -27.823 1.00 89.75 519 ILE A O 1
ATOM 3886 N N . THR A 1 520 ? 50.251 12.562 -29.713 1.00 89.19 520 THR A N 1
ATOM 3887 C CA . THR A 1 520 ? 49.735 13.952 -29.735 1.00 89.19 520 THR A CA 1
ATOM 3888 C C . THR A 1 520 ? 49.235 14.390 -31.112 1.00 89.19 520 THR A C 1
ATOM 3890 O O . THR A 1 520 ? 48.729 15.500 -31.262 1.00 89.19 520 THR A O 1
ATOM 3893 N N . LYS A 1 521 ? 49.357 13.519 -32.119 1.00 89.12 521 LYS A N 1
ATOM 3894 C CA . LYS A 1 521 ? 48.932 13.732 -33.505 1.00 89.12 521 LYS A CA 1
ATOM 3895 C C . LYS A 1 521 ? 48.597 12.385 -34.174 1.00 89.12 521 LYS A C 1
ATOM 3897 O O . LYS A 1 521 ? 48.900 11.344 -33.584 1.00 89.12 521 LYS A O 1
ATOM 3902 N N . PRO A 1 522 ? 47.994 12.384 -35.377 1.00 89.88 522 PRO A N 1
ATOM 3903 C CA . PRO A 1 522 ? 47.738 11.154 -36.115 1.00 89.88 522 PRO A CA 1
ATOM 3904 C C . PRO A 1 522 ? 49.037 10.497 -36.583 1.00 89.88 522 PRO A C 1
ATOM 3906 O O . PRO A 1 522 ? 50.010 11.199 -36.871 1.00 89.88 522 PRO A O 1
ATOM 3909 N N . HIS A 1 523 ? 49.020 9.169 -36.692 1.00 94.56 523 HIS A N 1
ATOM 3910 C CA . HIS A 1 523 ? 50.163 8.369 -37.134 1.00 94.56 523 HIS A CA 1
ATOM 3911 C C . HIS A 1 523 ? 49.750 7.273 -38.126 1.00 94.56 523 HIS A C 1
ATOM 3913 O O . HIS A 1 523 ? 48.581 6.882 -38.203 1.00 94.56 523 HIS A O 1
ATOM 3919 N N . THR A 1 524 ? 50.723 6.750 -38.862 1.00 95.06 524 THR A N 1
ATOM 3920 C CA . THR A 1 524 ? 50.575 5.597 -39.764 1.00 95.06 524 THR A CA 1
ATOM 3921 C C . THR A 1 524 ? 51.635 4.547 -39.453 1.00 95.06 524 THR A C 1
ATOM 3923 O O . THR A 1 524 ? 52.762 4.900 -39.100 1.00 95.06 524 THR A O 1
ATOM 3926 N N . ILE A 1 525 ? 51.268 3.269 -39.543 1.00 97.25 525 ILE A N 1
ATOM 3927 C CA . ILE A 1 525 ? 52.188 2.144 -39.391 1.00 97.25 525 ILE A CA 1
ATOM 3928 C C . ILE A 1 525 ? 51.843 1.026 -40.374 1.00 97.25 525 ILE A C 1
ATOM 3930 O O . ILE A 1 525 ? 50.752 0.462 -40.329 1.00 97.25 525 ILE A O 1
ATOM 3934 N N . ASP A 1 526 ? 52.793 0.685 -41.235 1.00 95.38 526 ASP A N 1
ATOM 3935 C CA . ASP A 1 526 ? 52.622 -0.317 -42.283 1.00 95.38 526 ASP A CA 1
ATOM 3936 C C . ASP A 1 526 ? 53.714 -1.382 -42.164 1.00 95.38 526 ASP A C 1
ATOM 3938 O O . ASP A 1 526 ? 54.900 -1.057 -42.114 1.00 95.38 526 ASP A O 1
ATOM 3942 N N . VAL A 1 527 ? 53.345 -2.662 -42.120 1.00 96.88 527 VAL A N 1
ATOM 3943 C CA . VAL A 1 527 ? 54.306 -3.779 -42.079 1.00 96.88 527 VAL A CA 1
ATOM 3944 C C . VAL A 1 527 ? 54.270 -4.589 -43.370 1.00 96.88 527 VAL A C 1
ATOM 3946 O O . VAL A 1 527 ? 53.205 -4.863 -43.915 1.00 96.88 527 VAL A O 1
ATOM 3949 N N . THR A 1 528 ? 55.439 -5.004 -43.860 1.00 95.62 528 THR A N 1
ATOM 3950 C CA . THR A 1 528 ? 55.572 -5.878 -45.036 1.00 95.62 528 THR A CA 1
ATOM 3951 C C . THR A 1 528 ? 56.409 -7.114 -44.729 1.00 95.62 528 THR A C 1
ATOM 3953 O O . THR A 1 528 ? 57.311 -7.079 -43.887 1.00 95.62 528 THR A O 1
ATOM 3956 N N . PHE A 1 529 ? 56.134 -8.206 -45.442 1.00 95.25 529 PHE A N 1
ATOM 3957 C CA . PHE A 1 529 ? 56.758 -9.512 -45.231 1.00 95.25 529 PHE A CA 1
ATOM 3958 C C . PHE A 1 529 ? 57.484 -9.990 -46.498 1.00 95.25 529 PHE A C 1
ATOM 3960 O O . PHE A 1 529 ? 57.165 -9.573 -47.614 1.00 95.25 529 PHE A O 1
ATOM 3967 N N . GLU A 1 530 ? 58.498 -10.841 -46.335 1.00 90.56 530 GLU A N 1
ATOM 3968 C CA . GLU A 1 530 ? 59.213 -11.494 -47.439 1.00 90.56 530 GLU A CA 1
ATOM 3969 C C . GLU A 1 530 ? 59.477 -12.979 -47.140 1.00 90.56 530 GLU A C 1
ATOM 3971 O O . GLU A 1 530 ? 59.590 -13.338 -45.964 1.00 90.56 530 GLU A O 1
ATOM 3976 N N . PRO A 1 531 ? 59.595 -13.842 -48.171 1.00 85.75 531 PRO A N 1
ATOM 3977 C CA . PRO A 1 531 ? 59.922 -15.252 -47.976 1.00 85.75 531 PRO A CA 1
ATOM 3978 C C . PRO A 1 531 ? 61.260 -15.448 -47.255 1.00 85.75 531 PRO A C 1
ATOM 3980 O O . PRO A 1 531 ? 62.235 -14.728 -47.496 1.00 85.75 531 PRO A O 1
ATOM 3983 N N . GLU A 1 532 ? 61.332 -16.462 -46.402 1.00 82.00 532 GLU A N 1
ATOM 3984 C CA . GLU A 1 532 ? 62.561 -16.872 -45.733 1.00 82.00 532 GLU A CA 1
ATOM 3985 C C . GLU A 1 532 ? 63.326 -17.904 -46.590 1.00 82.00 532 GLU A C 1
ATOM 3987 O O . GLU A 1 532 ? 62.818 -18.981 -46.890 1.00 82.00 532 GLU A O 1
ATOM 3992 N N . GLU A 1 533 ? 64.554 -17.579 -47.025 1.00 74.81 533 GLU A N 1
ATOM 3993 C CA . GLU A 1 533 ? 65.370 -18.490 -47.851 1.00 74.81 533 GLU A CA 1
ATOM 3994 C C . GLU A 1 533 ? 65.845 -19.720 -47.064 1.00 74.81 533 GLU A C 1
ATOM 3996 O O . GLU A 1 533 ? 66.492 -19.596 -46.016 1.00 74.81 533 GLU A O 1
ATOM 4001 N N . THR A 1 534 ? 65.635 -20.912 -47.629 1.00 74.25 534 THR A N 1
ATOM 4002 C CA . THR A 1 534 ? 66.058 -22.164 -46.994 1.00 74.25 534 THR A CA 1
ATOM 4003 C C . THR A 1 534 ? 67.570 -22.421 -47.155 1.00 74.25 534 THR A C 1
ATOM 4005 O O . THR A 1 534 ? 68.202 -21.999 -48.136 1.00 74.25 534 THR A O 1
ATOM 4008 N N . PRO A 1 535 ? 68.213 -23.146 -46.217 1.00 73.44 535 PRO A N 1
ATOM 4009 C CA . PRO A 1 535 ? 69.587 -23.626 -46.384 1.00 73.44 535 PRO A CA 1
ATOM 4010 C C . PRO A 1 535 ? 69.811 -24.432 -47.680 1.00 73.44 535 PRO A C 1
ATOM 4012 O O . PRO A 1 535 ? 70.906 -24.390 -48.255 1.00 73.44 535 PRO A O 1
ATOM 4015 N N . GLU A 1 536 ? 68.791 -25.149 -48.150 1.00 76.38 536 GLU A N 1
ATOM 4016 C CA . GLU A 1 536 ? 68.789 -25.961 -49.366 1.00 76.38 536 GLU A CA 1
ATOM 4017 C C . GLU A 1 536 ? 68.907 -25.103 -50.635 1.00 76.38 536 GLU A C 1
ATOM 4019 O O . GLU A 1 536 ? 69.759 -25.397 -51.486 1.00 76.38 536 GLU A O 1
ATOM 4024 N N . ASP A 1 537 ? 68.157 -24.000 -50.729 1.00 75.44 537 ASP A N 1
ATOM 4025 C CA . ASP A 1 537 ? 68.197 -23.071 -51.871 1.00 75.44 537 ASP A CA 1
ATOM 4026 C C . ASP A 1 537 ? 69.602 -22.488 -52.070 1.00 75.44 537 ASP A C 1
ATOM 4028 O O . ASP A 1 537 ? 70.153 -22.451 -53.181 1.00 75.44 537 ASP A O 1
ATOM 4032 N N . ARG A 1 538 ? 70.264 -22.142 -50.960 1.00 79.75 538 ARG A N 1
ATOM 4033 C CA . ARG A 1 538 ? 71.650 -21.655 -50.964 1.00 79.75 538 ARG A CA 1
ATOM 4034 C C . ARG A 1 538 ? 72.636 -22.707 -51.480 1.00 79.75 538 ARG A C 1
ATOM 4036 O O . ARG A 1 538 ? 73.606 -22.376 -52.174 1.00 79.75 538 ARG A O 1
ATOM 4043 N N . LEU A 1 539 ? 72.426 -23.982 -51.146 1.00 83.19 539 LEU A N 1
ATOM 4044 C CA . LEU A 1 539 ? 73.280 -25.077 -51.609 1.00 83.19 539 LEU A CA 1
ATOM 4045 C C . LEU A 1 539 ? 73.100 -25.351 -53.107 1.00 83.19 539 LEU A C 1
ATOM 4047 O O . LEU A 1 539 ? 74.108 -25.571 -53.790 1.00 83.19 539 LEU A O 1
ATOM 4051 N N . ILE A 1 540 ? 71.865 -25.317 -53.617 1.00 85.75 540 ILE A N 1
ATOM 4052 C CA . ILE A 1 540 ? 71.555 -25.506 -55.043 1.00 85.75 540 ILE A CA 1
ATOM 4053 C C . ILE A 1 540 ? 72.245 -24.417 -55.870 1.00 85.75 540 ILE A C 1
ATOM 4055 O O . ILE A 1 540 ? 73.091 -24.735 -56.717 1.00 85.75 540 ILE A O 1
ATOM 4059 N N . ALA A 1 541 ? 71.994 -23.143 -55.546 1.00 83.69 541 ALA A N 1
ATOM 4060 C CA . ALA A 1 541 ? 72.586 -22.002 -56.246 1.00 83.69 541 ALA A CA 1
ATOM 4061 C C . ALA A 1 541 ? 74.127 -22.060 -56.250 1.00 83.69 541 ALA A C 1
ATOM 4063 O O . ALA A 1 541 ? 74.794 -21.802 -57.260 1.00 83.69 541 ALA A O 1
ATOM 4064 N N . GLY A 1 542 ? 74.721 -22.480 -55.130 1.00 87.06 542 GLY A N 1
ATOM 4065 C CA . GLY A 1 542 ? 76.163 -22.641 -54.998 1.00 87.06 542 GLY A CA 1
ATOM 4066 C C . GLY A 1 542 ? 76.779 -23.728 -55.888 1.00 87.06 542 GLY A C 1
ATOM 4067 O O . GLY A 1 542 ? 77.850 -23.537 -56.488 1.00 87.06 542 GLY A O 1
ATOM 4068 N N . VAL A 1 543 ? 76.125 -24.888 -55.999 1.00 90.75 543 VAL A N 1
ATOM 4069 C CA . VAL A 1 543 ? 76.587 -25.974 -56.879 1.00 90.75 543 VAL A CA 1
ATOM 4070 C C . VAL A 1 543 ? 76.505 -25.542 -58.342 1.00 90.75 543 VAL A C 1
ATOM 4072 O O . VAL A 1 543 ? 77.471 -25.745 -59.083 1.00 90.75 543 VAL A O 1
ATOM 4075 N N . GLU A 1 544 ? 75.418 -24.894 -58.757 1.00 91.25 544 GLU A N 1
ATOM 4076 C CA . GLU A 1 544 ? 75.246 -24.418 -60.134 1.00 91.25 544 GLU A CA 1
ATOM 4077 C C . GLU A 1 544 ? 76.259 -23.335 -60.515 1.00 91.25 544 GLU A C 1
ATOM 4079 O O . GLU A 1 544 ? 76.792 -23.333 -61.628 1.00 91.25 544 GLU A O 1
ATOM 4084 N N . ALA A 1 545 ? 76.620 -22.457 -59.575 1.00 89.06 545 ALA A N 1
ATOM 4085 C CA . ALA A 1 545 ? 77.640 -21.433 -59.784 1.00 89.06 545 ALA A CA 1
ATOM 4086 C C . ALA A 1 545 ? 79.072 -21.998 -59.905 1.00 89.06 545 ALA A C 1
ATOM 4088 O O . ALA A 1 545 ? 79.973 -21.322 -60.415 1.00 89.06 545 ALA A O 1
ATOM 4089 N N . THR A 1 546 ? 79.305 -23.242 -59.476 1.00 92.62 546 THR A N 1
ATOM 4090 C CA . THR A 1 546 ? 80.637 -23.857 -59.446 1.00 92.62 546 THR A CA 1
ATOM 4091 C C . THR A 1 546 ? 81.211 -24.055 -60.857 1.00 92.62 546 THR A C 1
ATOM 4093 O O . THR A 1 546 ? 80.547 -24.559 -61.763 1.00 92.62 546 THR A O 1
ATOM 4096 N N . THR A 1 547 ? 82.486 -23.696 -61.057 1.00 93.69 547 THR A N 1
ATOM 4097 C CA . THR A 1 547 ? 83.171 -23.793 -62.362 1.00 93.69 547 THR A CA 1
ATOM 4098 C C . THR A 1 547 ? 84.265 -24.859 -62.372 1.00 93.69 547 THR A C 1
ATOM 4100 O O . THR A 1 547 ? 84.855 -25.193 -61.342 1.00 93.69 547 THR A O 1
ATOM 4103 N N . ILE A 1 548 ? 84.560 -25.409 -63.557 1.00 96.06 548 ILE A N 1
ATOM 4104 C CA . ILE A 1 548 ? 85.585 -26.446 -63.752 1.00 96.06 548 ILE A CA 1
ATOM 4105 C C . ILE A 1 548 ? 86.534 -26.036 -64.880 1.00 96.06 548 ILE A C 1
ATOM 4107 O O . ILE A 1 548 ? 86.103 -25.678 -65.973 1.00 96.06 548 ILE A O 1
ATOM 4111 N N . LYS A 1 549 ? 87.845 -26.150 -64.653 1.00 96.06 549 LYS A N 1
ATOM 4112 C CA . LYS A 1 549 ? 88.868 -25.983 -65.695 1.00 96.06 549 LYS A CA 1
ATOM 4113 C C . LYS A 1 549 ? 89.520 -27.321 -66.023 1.00 96.06 549 LYS A C 1
ATOM 4115 O O . LYS A 1 549 ? 90.150 -27.917 -65.157 1.00 96.06 549 LYS A O 1
ATOM 4120 N N . ALA A 1 550 ? 89.377 -27.788 -67.259 1.00 96.19 550 ALA A N 1
ATOM 4121 C CA . ALA A 1 550 ? 89.889 -29.051 -67.772 1.00 96.19 550 ALA A CA 1
ATOM 4122 C C . ALA A 1 550 ? 91.094 -28.871 -68.712 1.00 96.19 550 ALA A C 1
ATOM 4124 O O . ALA A 1 550 ? 91.157 -27.943 -69.524 1.00 96.19 550 ALA A O 1
ATOM 4125 N N . SER A 1 551 ? 92.026 -29.819 -68.657 1.00 95.88 551 SER A N 1
ATOM 4126 C CA . SER A 1 551 ? 93.193 -29.936 -69.532 1.00 95.88 551 SER A CA 1
ATOM 4127 C C . SER A 1 551 ? 93.380 -31.384 -69.992 1.00 95.88 551 SER A C 1
ATOM 4129 O O . SER A 1 551 ? 92.804 -32.317 -69.431 1.00 95.88 551 SER A O 1
ATOM 4131 N N . SER A 1 552 ? 94.147 -31.590 -71.065 1.00 94.50 552 SER A N 1
ATOM 4132 C CA . SER A 1 552 ? 94.400 -32.935 -71.595 1.00 94.50 552 SER A CA 1
ATOM 4133 C C . SER A 1 552 ? 95.823 -33.104 -72.119 1.00 94.50 552 SER A C 1
ATOM 4135 O O . SER A 1 552 ? 96.447 -32.145 -72.577 1.00 94.50 552 SER A O 1
ATOM 4137 N N . GLN A 1 553 ? 96.326 -34.336 -72.059 1.00 94.88 553 GLN A N 1
ATOM 4138 C CA . GLN A 1 553 ? 97.661 -34.732 -72.497 1.00 94.88 553 GLN A CA 1
ATOM 4139 C C . GLN A 1 553 ? 97.596 -36.069 -73.247 1.00 94.88 553 GLN A C 1
ATOM 4141 O O . GLN A 1 553 ? 97.059 -37.048 -72.730 1.00 94.88 553 GLN A O 1
ATOM 4146 N N . ALA A 1 554 ? 98.176 -36.120 -74.448 1.00 91.62 554 ALA A N 1
ATOM 4147 C CA . ALA A 1 554 ? 98.265 -37.339 -75.251 1.00 91.62 554 ALA A CA 1
ATOM 4148 C C . ALA A 1 554 ? 99.591 -38.071 -74.999 1.00 91.62 554 ALA A C 1
ATOM 4150 O O . ALA A 1 554 ? 100.661 -37.463 -75.056 1.00 91.62 554 ALA A O 1
ATOM 4151 N N . LYS A 1 555 ? 99.518 -39.381 -74.761 1.00 91.62 555 LYS A N 1
ATOM 4152 C CA . LYS A 1 555 ? 100.650 -40.319 -74.727 1.00 91.62 555 LYS A CA 1
ATOM 4153 C C . LYS A 1 555 ? 100.339 -41.491 -75.672 1.00 91.62 555 LYS A C 1
ATOM 4155 O O . LYS A 1 555 ? 99.185 -41.654 -76.063 1.00 91.62 555 LYS A O 1
ATOM 4160 N N . LYS A 1 556 ? 101.341 -42.302 -76.036 1.00 89.06 556 LYS A N 1
ATOM 4161 C CA . LYS A 1 556 ? 101.152 -43.466 -76.926 1.00 89.06 556 LYS A CA 1
ATOM 4162 C C . LYS A 1 556 ? 100.001 -44.341 -76.407 1.00 89.06 556 LYS A C 1
ATOM 4164 O O . LYS A 1 556 ? 100.057 -44.808 -75.270 1.00 89.06 556 LYS A O 1
ATOM 4169 N N . GLY A 1 557 ? 98.938 -44.475 -77.204 1.00 87.50 557 GLY A N 1
ATOM 4170 C CA . GLY A 1 557 ? 97.756 -45.288 -76.881 1.00 87.50 557 GLY A CA 1
ATOM 4171 C C . GLY A 1 557 ? 96.837 -44.770 -75.759 1.00 87.50 557 GLY A C 1
ATOM 4172 O O . GLY A 1 557 ? 95.901 -45.474 -75.385 1.00 87.50 557 GLY A O 1
ATOM 4173 N N . LYS A 1 558 ? 97.056 -43.567 -75.197 1.00 91.62 558 LYS A N 1
ATOM 4174 C CA . LYS A 1 558 ? 96.208 -43.038 -74.108 1.00 91.62 558 LYS A CA 1
ATOM 4175 C C . LYS A 1 558 ? 96.082 -41.517 -74.068 1.00 91.62 558 LYS A C 1
ATOM 4177 O O . LYS A 1 558 ? 97.017 -40.779 -74.374 1.00 91.62 558 LYS A O 1
ATOM 4182 N N . MET A 1 559 ? 94.929 -41.043 -73.605 1.00 93.88 559 MET A N 1
ATOM 4183 C CA . MET A 1 559 ? 94.638 -39.630 -73.366 1.00 93.88 559 MET A CA 1
ATOM 4184 C C . MET A 1 559 ? 94.364 -39.397 -71.882 1.00 93.88 559 MET A C 1
ATOM 4186 O O . MET A 1 559 ? 93.447 -39.989 -71.326 1.00 93.88 559 MET A O 1
ATOM 4190 N N . ILE A 1 560 ? 95.133 -38.525 -71.240 1.00 95.50 560 ILE A N 1
ATOM 4191 C CA . ILE A 1 560 ? 94.952 -38.171 -69.828 1.00 95.50 560 ILE A CA 1
ATOM 4192 C C . ILE A 1 560 ? 94.214 -36.839 -69.760 1.00 95.50 560 ILE A C 1
ATOM 4194 O O . ILE A 1 560 ? 94.661 -35.867 -70.365 1.00 95.50 560 ILE A O 1
ATOM 4198 N N . ILE A 1 561 ? 93.092 -36.791 -69.048 1.00 96.25 561 ILE A N 1
ATOM 4199 C CA . ILE A 1 561 ? 92.252 -35.606 -68.872 1.00 96.25 561 ILE A CA 1
ATOM 4200 C C . ILE A 1 561 ? 92.313 -35.247 -67.395 1.00 96.25 561 ILE A C 1
ATOM 4202 O O . ILE A 1 561 ? 92.027 -36.095 -66.555 1.00 96.25 561 ILE A O 1
ATOM 4206 N N . ARG A 1 562 ? 92.692 -34.010 -67.078 1.00 97.19 562 ARG A N 1
ATOM 4207 C CA . ARG A 1 562 ? 92.757 -33.480 -65.709 1.00 97.19 562 ARG A CA 1
ATOM 4208 C C . ARG A 1 562 ? 91.825 -32.291 -65.579 1.00 97.19 562 ARG A C 1
ATOM 4210 O O . ARG A 1 562 ? 91.587 -31.600 -66.566 1.00 97.19 562 ARG A O 1
ATOM 4217 N N . TRP A 1 563 ? 91.316 -32.030 -64.385 1.00 97.00 563 TRP A N 1
ATOM 4218 C CA . TRP A 1 563 ? 90.496 -30.852 -64.133 1.00 97.00 563 TRP A CA 1
ATOM 4219 C C . TRP A 1 563 ? 90.651 -30.306 -62.718 1.00 97.00 563 TRP A C 1
ATOM 4221 O O . TRP A 1 563 ? 91.042 -31.021 -61.803 1.00 97.00 563 TRP A O 1
ATOM 4231 N N . LYS A 1 564 ? 90.330 -29.024 -62.540 1.00 95.25 564 LYS A N 1
ATOM 4232 C CA . LYS A 1 564 ? 90.286 -28.338 -61.246 1.00 95.25 564 LYS A CA 1
ATOM 4233 C C . LYS A 1 564 ? 88.943 -27.622 -61.099 1.00 95.25 564 LYS A C 1
ATOM 4235 O O . LYS A 1 564 ? 88.551 -26.879 -61.997 1.00 95.25 564 LYS A O 1
ATOM 4240 N N . LYS A 1 565 ? 88.246 -27.869 -59.989 1.00 94.00 565 LYS A N 1
ATOM 4241 C CA . LYS A 1 565 ? 86.992 -27.201 -59.603 1.00 94.00 565 LYS A CA 1
ATOM 4242 C C . LYS A 1 565 ? 87.304 -25.899 -58.852 1.00 94.00 565 LYS A C 1
ATOM 4244 O O . LYS A 1 565 ? 88.334 -25.837 -58.179 1.00 94.00 565 LYS A O 1
ATOM 4249 N N . SER A 1 566 ? 86.442 -24.886 -58.948 1.00 91.06 566 SER A N 1
ATOM 4250 C CA . SER A 1 566 ? 86.523 -23.694 -58.092 1.00 91.06 566 SER A CA 1
ATOM 4251 C C . SER A 1 566 ? 86.361 -24.051 -56.605 1.00 91.06 566 SER A C 1
ATOM 4253 O O . SER A 1 566 ? 85.772 -25.085 -56.254 1.00 91.06 566 SER A O 1
ATOM 4255 N N . TRP A 1 567 ? 86.925 -23.204 -55.738 1.00 81.94 567 TRP A N 1
ATOM 4256 C CA . TRP A 1 567 ? 86.776 -23.304 -54.283 1.00 81.94 567 TRP A CA 1
ATOM 4257 C C . TRP A 1 567 ? 85.293 -23.184 -53.894 1.00 81.94 567 TRP A C 1
ATOM 4259 O O . TRP A 1 567 ? 84.546 -22.485 -54.574 1.00 81.94 567 TRP A O 1
ATOM 4269 N N . GLY A 1 568 ? 84.864 -23.881 -52.837 1.00 81.62 568 GLY A N 1
ATOM 4270 C CA . GLY A 1 568 ? 83.493 -23.818 -52.316 1.00 81.62 568 GLY A CA 1
ATOM 4271 C C . GLY A 1 568 ? 82.755 -25.153 -52.426 1.00 81.62 568 GLY A C 1
ATOM 4272 O O . GLY A 1 568 ? 83.238 -26.179 -51.949 1.00 81.62 568 GLY A O 1
ATOM 4273 N N . TYR A 1 569 ? 81.596 -25.150 -53.080 1.00 88.19 569 TYR A N 1
ATOM 4274 C CA . TYR A 1 569 ? 80.583 -26.206 -53.003 1.00 88.19 569 TYR A CA 1
ATOM 4275 C C . TYR A 1 569 ? 81.071 -27.593 -53.445 1.00 88.19 569 TYR A C 1
ATOM 4277 O O . TYR A 1 569 ? 81.693 -27.762 -54.501 1.00 88.19 569 TYR A O 1
ATOM 4285 N N . LYS A 1 570 ? 80.811 -28.605 -52.607 1.00 89.31 570 LYS A N 1
ATOM 4286 C CA . LYS A 1 570 ? 81.140 -30.013 -52.885 1.00 89.31 570 LYS A CA 1
ATOM 4287 C C . LYS A 1 570 ? 80.299 -30.537 -54.056 1.00 89.31 570 LYS A C 1
ATOM 4289 O O . LYS A 1 570 ? 79.199 -30.047 -54.289 1.00 89.31 570 LYS A O 1
ATOM 4294 N N . VAL A 1 571 ? 80.831 -31.533 -54.762 1.00 93.44 571 VAL A N 1
ATOM 4295 C CA . VAL A 1 571 ? 80.131 -32.331 -55.782 1.00 93.44 571 VAL A CA 1
ATOM 4296 C C . VAL A 1 571 ? 80.359 -33.807 -55.468 1.00 93.44 571 VAL A C 1
ATOM 4298 O O . VAL A 1 571 ? 81.408 -34.155 -54.923 1.00 93.44 571 VAL A O 1
ATOM 4301 N N . ASP A 1 572 ? 79.414 -34.663 -55.826 1.00 95.31 572 ASP A N 1
ATOM 4302 C CA . ASP A 1 572 ? 79.429 -36.092 -55.502 1.00 95.31 572 ASP A CA 1
ATOM 4303 C C . ASP A 1 572 ? 80.215 -36.896 -56.533 1.00 95.31 572 ASP A C 1
ATOM 4305 O O . ASP A 1 572 ? 80.912 -37.847 -56.184 1.00 95.31 572 ASP A O 1
ATOM 4309 N N . CYS A 1 573 ? 80.175 -36.495 -57.808 1.00 95.88 573 CYS A N 1
ATOM 4310 C CA . CYS A 1 573 ? 80.979 -37.089 -58.875 1.00 95.88 573 CYS A CA 1
ATOM 4311 C C . CYS A 1 573 ? 81.229 -36.125 -60.044 1.00 95.88 573 CYS A C 1
ATOM 4313 O O . CYS A 1 573 ? 80.656 -35.039 -60.117 1.00 95.88 573 CYS A O 1
ATOM 4315 N N . PHE A 1 574 ? 82.096 -36.527 -60.978 1.00 97.44 574 PHE A N 1
ATOM 4316 C CA . PHE A 1 574 ? 82.305 -35.840 -62.250 1.00 97.44 574 PHE A CA 1
ATOM 4317 C C . PHE A 1 574 ? 81.923 -36.732 -63.420 1.00 97.44 574 PHE A C 1
ATOM 4319 O O . PHE A 1 574 ? 82.343 -37.886 -63.511 1.00 97.44 574 PHE A O 1
ATOM 4326 N N . GLN A 1 575 ? 81.190 -36.153 -64.360 1.00 97.62 575 GLN A N 1
ATOM 4327 C CA . GLN A 1 575 ? 80.826 -36.777 -65.621 1.00 97.62 575 GLN A CA 1
ATOM 4328 C C . GLN A 1 575 ? 81.697 -36.219 -66.744 1.00 97.62 575 GLN A C 1
ATOM 4330 O O . GLN A 1 575 ? 81.782 -35.006 -66.934 1.00 97.62 575 GLN A O 1
ATOM 4335 N N . ILE A 1 576 ? 82.330 -37.109 -67.503 1.00 96.38 576 ILE A N 1
ATOM 4336 C CA . ILE A 1 576 ? 83.226 -36.786 -68.610 1.00 96.38 576 ILE A CA 1
ATOM 4337 C C . ILE A 1 576 ? 82.575 -37.209 -69.917 1.00 96.38 576 ILE A C 1
ATOM 4339 O O . ILE A 1 576 ? 82.203 -38.365 -70.103 1.00 96.38 576 ILE A O 1
ATOM 4343 N N . PHE A 1 577 ? 82.493 -36.271 -70.849 1.00 96.31 577 PHE A N 1
ATOM 4344 C CA . PHE A 1 577 ? 81.933 -36.462 -72.179 1.00 96.31 577 PHE A CA 1
ATOM 4345 C C . PHE A 1 577 ? 83.034 -36.300 -73.218 1.00 96.31 577 PHE A C 1
ATOM 4347 O O . PHE A 1 577 ? 83.916 -35.454 -73.063 1.00 96.31 577 PHE A O 1
ATOM 4354 N N . ARG A 1 578 ? 82.977 -37.092 -74.292 1.00 93.94 578 ARG A N 1
ATOM 4355 C CA . ARG A 1 578 ? 83.997 -37.130 -75.347 1.00 93.94 578 ARG A CA 1
ATOM 4356 C C . ARG A 1 578 ? 83.356 -36.973 -76.721 1.00 93.94 578 ARG A C 1
ATOM 4358 O O . ARG A 1 578 ? 82.345 -37.607 -76.989 1.00 93.94 578 ARG A O 1
ATOM 4365 N N . SER A 1 579 ? 83.997 -36.216 -77.605 1.00 93.88 579 SER A N 1
ATOM 4366 C CA . SER A 1 579 ? 83.627 -36.119 -79.020 1.00 93.88 579 SER A CA 1
ATOM 4367 C C . SER A 1 579 ? 84.863 -36.015 -79.914 1.00 93.88 579 SER A C 1
ATOM 4369 O O . SER A 1 579 ? 85.921 -35.566 -79.476 1.00 93.88 579 SER A O 1
ATOM 4371 N N . THR A 1 580 ? 84.740 -36.405 -81.180 1.00 92.50 580 THR A N 1
ATOM 4372 C CA . THR A 1 580 ? 85.713 -36.081 -82.239 1.00 92.50 580 THR A CA 1
ATOM 4373 C C . THR A 1 580 ? 85.363 -34.777 -82.967 1.00 92.50 580 THR A C 1
ATOM 4375 O O . THR A 1 580 ? 86.197 -34.224 -83.679 1.00 92.50 580 THR A O 1
ATOM 4378 N N . LYS A 1 581 ? 84.158 -34.232 -82.745 1.00 91.62 581 LYS A N 1
ATOM 4379 C CA . LYS A 1 581 ? 83.704 -32.937 -83.269 1.00 91.62 581 LYS A CA 1
ATOM 4380 C C . LYS A 1 581 ? 83.867 -31.848 -82.202 1.00 91.62 581 LYS A C 1
ATOM 4382 O O . LYS A 1 581 ? 83.541 -32.040 -81.033 1.00 91.62 581 LYS A O 1
ATOM 4387 N N . LYS A 1 582 ? 84.346 -30.667 -82.605 1.00 86.44 582 LYS A N 1
ATOM 4388 C CA . LYS A 1 582 ? 84.709 -29.567 -81.684 1.00 86.44 582 LYS A CA 1
ATOM 4389 C C . LYS A 1 582 ? 83.538 -29.039 -80.845 1.00 86.44 582 LYS A C 1
ATOM 4391 O O . LYS A 1 582 ? 83.758 -28.616 -79.707 1.00 86.44 582 LYS A O 1
ATOM 4396 N N . ASN A 1 583 ? 82.331 -29.005 -81.412 1.00 85.50 583 ASN A N 1
ATOM 4397 C CA . ASN A 1 583 ? 81.164 -28.327 -80.829 1.00 85.50 583 ASN A CA 1
ATOM 4398 C C . ASN A 1 583 ? 79.928 -29.227 -80.663 1.00 85.50 583 ASN A C 1
ATOM 4400 O O . ASN A 1 583 ? 78.974 -28.808 -80.023 1.00 85.50 583 ASN A O 1
ATOM 4404 N N . SER A 1 584 ? 79.940 -30.452 -81.185 1.00 86.25 584 SER A N 1
ATOM 4405 C CA . SER A 1 584 ? 78.784 -31.360 -81.192 1.00 86.25 584 SER A CA 1
ATOM 4406 C C . SER A 1 584 ? 79.228 -32.809 -80.973 1.00 86.25 584 SER A C 1
ATOM 4408 O O . SER A 1 584 ? 80.420 -33.072 -80.824 1.00 86.25 584 SER A O 1
ATOM 4410 N N . GLY A 1 585 ? 78.296 -33.763 -80.913 1.00 84.94 585 GLY A N 1
ATOM 4411 C CA . GLY A 1 585 ? 78.621 -35.198 -80.893 1.00 84.94 585 GLY A CA 1
ATOM 4412 C C . GLY A 1 585 ? 79.117 -35.766 -79.556 1.00 84.94 585 GLY A C 1
ATOM 4413 O O . GLY A 1 585 ? 79.696 -36.844 -79.546 1.00 84.94 585 GLY A O 1
ATOM 4414 N N . PHE A 1 586 ? 78.904 -35.070 -78.434 1.00 86.75 586 PHE A N 1
ATOM 4415 C CA . PHE A 1 586 ? 79.305 -35.538 -77.094 1.00 86.75 586 PHE A CA 1
ATOM 4416 C C . PHE A 1 586 ? 78.386 -36.623 -76.496 1.00 86.75 586 PHE A C 1
ATOM 4418 O O . PHE A 1 586 ? 78.761 -37.240 -75.504 1.00 86.75 586 PHE A O 1
ATOM 4425 N N . GLY A 1 587 ? 77.219 -36.873 -77.103 1.00 84.12 587 GLY A N 1
ATOM 4426 C CA . GLY A 1 587 ? 76.210 -37.817 -76.607 1.00 84.12 587 GLY A CA 1
ATOM 4427 C C . GLY A 1 587 ? 75.403 -37.284 -75.414 1.00 84.12 587 GLY A C 1
ATOM 4428 O O . GLY A 1 587 ? 75.776 -36.295 -74.789 1.00 84.12 587 GLY A O 1
ATOM 4429 N N . LYS A 1 588 ? 74.274 -37.941 -75.106 1.00 86.44 588 LYS A N 1
ATOM 4430 C CA . LYS A 1 588 ? 73.427 -37.620 -73.935 1.00 86.44 588 LYS A CA 1
ATOM 4431 C C . LYS A 1 588 ? 73.904 -38.303 -72.644 1.00 86.44 588 LYS A C 1
ATOM 4433 O O . LYS A 1 588 ? 73.578 -37.845 -71.556 1.00 86.44 588 LYS A O 1
ATOM 4438 N N . LYS A 1 589 ? 74.687 -39.383 -72.758 1.00 90.56 589 LYS A N 1
ATOM 4439 C CA . LYS A 1 589 ? 75.259 -40.126 -71.624 1.00 90.56 589 LYS A CA 1
ATOM 4440 C C . LYS A 1 589 ? 76.756 -39.833 -71.492 1.00 90.56 589 LYS A C 1
ATOM 4442 O O . LYS A 1 589 ? 77.425 -39.694 -72.520 1.00 90.56 589 LYS A O 1
ATOM 4447 N N . PRO A 1 590 ? 77.289 -39.744 -70.263 1.00 93.56 590 PRO A N 1
ATOM 4448 C CA . PRO A 1 590 ? 78.710 -39.522 -70.064 1.00 93.56 590 PRO A CA 1
ATOM 4449 C C . PRO A 1 590 ? 79.513 -40.686 -70.636 1.00 93.56 590 PRO A C 1
ATOM 4451 O O . PRO A 1 590 ? 79.144 -41.850 -70.505 1.00 93.56 590 PRO A O 1
ATOM 4454 N N . PHE A 1 591 ? 80.647 -40.359 -71.243 1.00 93.38 591 PHE A N 1
ATOM 4455 C CA . PHE A 1 591 ? 81.623 -41.355 -71.670 1.00 93.38 591 PHE A CA 1
ATOM 4456 C C . PHE A 1 591 ? 82.249 -42.068 -70.462 1.00 93.38 591 PHE A C 1
ATOM 4458 O O . PHE A 1 591 ? 82.593 -43.245 -70.541 1.00 93.38 591 PHE A O 1
ATOM 4465 N N . PHE A 1 592 ? 82.394 -41.354 -69.343 1.00 94.38 592 PHE A N 1
ATOM 4466 C CA . PHE A 1 592 ? 82.829 -41.906 -68.066 1.00 94.38 592 PHE A CA 1
ATOM 4467 C C . PHE A 1 592 ? 82.299 -41.062 -66.902 1.00 94.38 592 PHE A C 1
ATOM 4469 O O . PHE A 1 592 ? 82.244 -39.839 -67.016 1.00 94.38 592 PHE A O 1
ATOM 4476 N N . THR A 1 593 ? 81.986 -41.693 -65.773 1.00 95.62 593 THR A N 1
ATOM 4477 C CA . THR A 1 593 ? 81.621 -41.010 -64.522 1.00 95.62 593 THR A CA 1
ATOM 4478 C C . THR A 1 593 ? 82.577 -41.448 -63.421 1.00 95.62 593 THR A C 1
ATOM 4480 O O . THR A 1 593 ? 82.844 -42.640 -63.265 1.00 95.62 593 THR A O 1
ATOM 4483 N N . THR A 1 594 ? 83.133 -40.501 -62.667 1.00 96.19 594 THR A N 1
ATOM 4484 C CA . THR A 1 594 ? 83.990 -40.831 -61.523 1.00 96.19 594 THR A CA 1
ATOM 4485 C C . THR A 1 594 ? 83.163 -41.390 -60.368 1.00 96.19 594 THR A C 1
ATOM 4487 O O . THR A 1 594 ? 82.003 -41.042 -60.201 1.00 96.19 594 THR A O 1
ATOM 4490 N N . LYS A 1 595 ? 83.775 -42.219 -59.516 1.00 92.25 595 LYS A N 1
ATOM 4491 C CA . LYS A 1 595 ? 83.117 -42.736 -58.300 1.00 92.25 595 LYS A CA 1
ATOM 4492 C C . LYS A 1 595 ? 82.970 -41.693 -57.179 1.00 92.25 595 LYS A C 1
ATOM 4494 O O . LYS A 1 595 ? 82.314 -41.962 -56.189 1.00 92.25 595 LYS A O 1
ATOM 4499 N N . SER A 1 596 ? 83.660 -40.556 -57.291 1.00 91.69 596 SER A N 1
ATOM 4500 C CA . SER A 1 596 ? 83.674 -39.494 -56.279 1.00 91.69 596 SER A CA 1
ATOM 4501 C C . SER A 1 596 ? 84.038 -38.147 -56.908 1.00 91.69 596 SER A C 1
ATOM 4503 O O . SER A 1 596 ? 84.804 -38.091 -57.882 1.00 91.69 596 SER A O 1
ATOM 4505 N N . GLY A 1 597 ? 83.520 -37.062 -56.337 1.00 90.25 597 GLY A N 1
ATOM 4506 C CA . GLY A 1 597 ? 83.762 -35.675 -56.725 1.00 90.25 597 GLY A CA 1
ATOM 4507 C C . GLY A 1 597 ? 85.054 -35.077 -56.170 1.00 90.25 597 GLY A C 1
ATOM 4508 O O . GLY A 1 597 ? 85.336 -33.902 -56.384 1.00 90.25 597 GLY A O 1
ATOM 4509 N N . THR A 1 598 ? 85.884 -35.884 -55.507 1.00 91.44 598 THR A N 1
ATOM 4510 C CA . THR A 1 598 ? 87.276 -35.528 -55.178 1.00 91.44 598 THR A CA 1
ATOM 4511 C C . THR A 1 598 ? 88.254 -35.885 -56.301 1.00 91.44 598 THR A C 1
ATOM 4513 O O . THR A 1 598 ? 89.393 -35.419 -56.319 1.00 91.44 598 THR A O 1
ATOM 4516 N N . LYS A 1 599 ? 87.833 -36.708 -57.273 1.00 94.25 599 LYS A N 1
ATOM 4517 C CA . LYS A 1 599 ? 88.678 -37.096 -58.409 1.00 94.25 599 LYS A CA 1
ATOM 4518 C C . LYS A 1 599 ? 88.888 -35.912 -59.349 1.00 94.25 599 LYS A C 1
ATOM 4520 O O . LYS A 1 599 ? 87.945 -35.223 -59.713 1.00 94.25 599 LYS A O 1
ATOM 4525 N N . ASN A 1 600 ? 90.125 -35.729 -59.800 1.00 93.25 600 ASN A N 1
ATOM 4526 C CA . ASN A 1 600 ? 90.534 -34.614 -60.657 1.00 93.25 600 ASN A CA 1
ATOM 4527 C C . ASN A 1 600 ? 91.177 -35.072 -61.979 1.00 93.25 600 ASN A C 1
ATOM 4529 O O . ASN A 1 600 ? 91.791 -34.272 -62.688 1.00 93.25 600 ASN A O 1
ATOM 4533 N N . MET A 1 601 ? 91.088 -36.368 -62.298 1.00 94.62 601 MET A N 1
ATOM 4534 C CA . MET A 1 601 ? 91.707 -36.950 -63.483 1.00 94.62 601 MET A CA 1
ATOM 4535 C C . MET A 1 601 ? 90.993 -38.213 -63.962 1.00 94.62 601 MET A C 1
ATOM 4537 O O . MET A 1 601 ? 90.502 -39.012 -63.166 1.00 94.62 601 MET A O 1
ATOM 4541 N N . TYR A 1 602 ? 91.023 -38.424 -65.277 1.00 95.31 602 TYR A N 1
ATOM 4542 C CA . TYR A 1 602 ? 90.630 -39.653 -65.953 1.00 95.31 602 TYR A CA 1
ATOM 4543 C C . TYR A 1 602 ? 91.615 -39.980 -67.086 1.00 95.31 602 TYR A C 1
ATOM 4545 O O . TYR A 1 602 ? 92.044 -39.089 -67.819 1.00 95.31 602 TYR A O 1
ATOM 4553 N N . THR A 1 603 ? 91.966 -41.258 -67.253 1.00 95.06 603 THR A N 1
ATOM 4554 C CA . THR A 1 603 ? 92.800 -41.724 -68.372 1.00 95.06 603 THR A CA 1
ATOM 4555 C C . THR A 1 603 ? 91.953 -42.545 -69.335 1.00 95.06 603 THR A C 1
ATOM 4557 O O . THR A 1 603 ? 91.482 -43.624 -68.991 1.00 95.06 603 THR A O 1
ATOM 4560 N N . ASN A 1 604 ? 91.788 -42.046 -70.557 1.00 92.19 604 ASN A N 1
ATOM 4561 C CA . ASN A 1 604 ? 91.123 -42.751 -71.638 1.00 92.19 604 ASN A CA 1
ATOM 4562 C C . ASN A 1 604 ? 92.122 -43.607 -72.426 1.00 92.19 604 ASN A C 1
ATOM 4564 O O . ASN A 1 604 ? 93.027 -43.071 -73.064 1.00 92.19 604 ASN A O 1
ATOM 4568 N N . THR A 1 605 ? 91.922 -44.919 -72.428 1.00 90.31 605 THR A N 1
ATOM 4569 C CA . THR A 1 605 ? 92.658 -45.897 -73.250 1.00 90.31 605 THR A CA 1
ATOM 4570 C C . THR A 1 605 ? 91.773 -46.552 -74.318 1.00 90.31 605 THR A C 1
ATOM 4572 O O . THR A 1 605 ? 92.242 -47.389 -75.081 1.00 90.31 605 THR A O 1
ATOM 4575 N N . LYS A 1 606 ? 90.483 -46.193 -74.394 1.00 84.50 606 LYS A N 1
ATOM 4576 C CA . LYS A 1 606 ? 89.478 -46.891 -75.205 1.00 84.50 606 LYS A CA 1
ATOM 4577 C C . LYS A 1 606 ? 89.176 -46.143 -76.506 1.00 84.50 606 LYS A C 1
ATOM 4579 O O . LYS A 1 606 ? 88.864 -44.949 -76.495 1.00 84.50 606 LYS A O 1
ATOM 4584 N N . GLN A 1 607 ? 89.161 -46.871 -77.626 1.00 85.94 607 GLN A N 1
ATOM 4585 C CA . GLN A 1 607 ? 88.696 -46.384 -78.937 1.00 85.94 607 GLN A CA 1
ATOM 4586 C C . GLN A 1 607 ? 89.409 -45.100 -79.412 1.00 85.94 607 GLN A C 1
ATOM 4588 O O . GLN A 1 607 ? 88.770 -44.166 -79.907 1.00 85.94 607 GLN A O 1
ATOM 4593 N N . LEU A 1 608 ? 90.728 -45.026 -79.210 1.00 90.00 608 LEU A N 1
ATOM 4594 C CA . LEU A 1 608 ? 91.562 -43.939 -79.720 1.00 90.00 608 LEU A CA 1
ATOM 4595 C C . LEU A 1 608 ? 92.144 -44.329 -81.079 1.00 90.00 608 LEU A C 1
ATOM 4597 O O . LEU A 1 608 ? 92.833 -45.338 -81.188 1.00 90.00 608 LEU A O 1
ATOM 4601 N N . LYS A 1 609 ? 91.894 -43.513 -82.105 1.00 91.44 609 LYS A N 1
ATOM 4602 C CA . LYS A 1 609 ? 92.515 -43.655 -83.428 1.00 91.44 609 LYS A CA 1
ATOM 4603 C C . LYS A 1 609 ? 93.683 -42.675 -83.552 1.00 91.44 609 LYS A C 1
ATOM 4605 O O . LYS A 1 609 ? 93.500 -41.478 -83.317 1.00 91.44 609 LYS A O 1
ATOM 4610 N N . LYS A 1 610 ? 94.878 -43.167 -83.901 1.00 91.00 610 LYS A N 1
ATOM 4611 C CA . LYS A 1 610 ? 96.081 -42.334 -84.087 1.00 91.00 610 LYS A CA 1
ATOM 4612 C C . LYS A 1 610 ? 95.801 -41.216 -85.098 1.00 91.00 610 LYS A C 1
ATOM 4614 O O . LYS A 1 610 ? 95.105 -41.434 -86.083 1.00 91.00 610 LYS A O 1
ATOM 4619 N N . GLY A 1 611 ? 96.275 -40.003 -84.817 1.00 90.31 611 GLY A N 1
ATOM 4620 C CA . GLY A 1 611 ? 96.024 -38.824 -85.656 1.00 90.31 611 GLY A CA 1
ATOM 4621 C C . GLY A 1 611 ? 94.643 -38.177 -85.471 1.00 90.31 611 GLY A C 1
ATOM 4622 O O . GLY A 1 611 ? 94.428 -37.060 -85.935 1.00 90.31 611 GLY A O 1
ATOM 4623 N N . THR A 1 612 ? 93.716 -38.796 -84.728 1.00 93.19 612 THR A N 1
ATOM 4624 C CA . THR A 1 612 ? 92.385 -38.217 -84.474 1.00 93.19 612 THR A CA 1
ATOM 4625 C C . THR A 1 612 ? 92.403 -37.263 -83.279 1.00 93.19 612 THR A C 1
ATOM 4627 O O . THR A 1 612 ? 92.950 -37.571 -82.215 1.00 93.19 612 THR A O 1
ATOM 4630 N N . ARG A 1 613 ? 91.767 -36.095 -83.429 1.00 94.88 613 ARG A N 1
ATOM 4631 C CA . ARG A 1 613 ? 91.569 -35.124 -82.345 1.00 94.88 613 ARG A CA 1
ATOM 4632 C C . ARG A 1 613 ? 90.330 -35.473 -81.527 1.00 94.88 613 ARG A C 1
ATOM 4634 O O . ARG A 1 613 ? 89.246 -35.639 -82.077 1.00 94.88 613 ARG A O 1
ATOM 4641 N N . TYR A 1 614 ? 90.486 -35.510 -80.208 1.00 94.69 614 TYR A N 1
ATOM 4642 C CA . TYR A 1 614 ? 89.383 -35.723 -79.274 1.00 94.69 614 TYR A CA 1
ATOM 4643 C C . TYR A 1 614 ? 89.189 -34.499 -78.389 1.00 94.69 614 TYR A C 1
ATOM 4645 O O . TYR A 1 614 ? 90.162 -33.934 -77.889 1.00 94.69 614 TYR A O 1
ATOM 4653 N N . TYR A 1 615 ? 87.930 -34.135 -78.179 1.00 95.94 615 TYR A N 1
ATOM 4654 C CA . TYR A 1 615 ? 87.466 -33.065 -77.308 1.00 95.94 615 TYR A CA 1
ATOM 4655 C C . TYR A 1 615 ? 86.763 -33.665 -76.093 1.00 95.94 615 TYR A C 1
ATOM 4657 O O . TYR A 1 615 ? 85.982 -34.605 -76.233 1.00 95.94 615 TYR A O 1
ATOM 4665 N N . TYR A 1 616 ? 87.008 -33.092 -74.917 1.00 96.12 616 TYR A N 1
ATOM 4666 C CA . TYR A 1 616 ? 86.418 -33.500 -73.649 1.00 96.12 616 TYR A CA 1
ATOM 4667 C C . TYR A 1 616 ? 85.748 -32.317 -72.952 1.00 96.12 616 TYR A C 1
ATOM 4669 O O . TYR A 1 616 ? 86.309 -31.218 -72.911 1.00 96.12 616 TYR A O 1
ATOM 4677 N N . LYS A 1 617 ? 84.563 -32.568 -72.389 1.00 96.00 617 LYS A N 1
ATOM 4678 C CA . LYS A 1 617 ? 83.846 -31.671 -71.474 1.00 96.00 617 LYS A CA 1
ATOM 4679 C C . LYS A 1 617 ? 83.548 -32.406 -70.178 1.00 96.00 617 LYS A C 1
ATOM 4681 O O . LYS A 1 617 ? 83.270 -33.604 -70.203 1.00 96.00 617 LYS A O 1
ATOM 4686 N N . ILE A 1 618 ? 83.612 -31.685 -69.067 1.00 96.62 618 ILE A N 1
ATOM 4687 C CA . ILE A 1 618 ? 83.424 -32.236 -67.729 1.00 96.62 618 ILE A CA 1
ATOM 4688 C C . ILE A 1 618 ? 82.398 -31.381 -66.994 1.00 96.62 618 ILE A C 1
ATOM 4690 O O . ILE A 1 618 ? 82.428 -30.161 -67.120 1.00 96.62 618 ILE A O 1
ATOM 4694 N N . ARG A 1 619 ? 81.513 -32.005 -66.222 1.00 96.56 619 ARG A N 1
ATOM 4695 C CA . ARG A 1 619 ? 80.671 -31.321 -65.230 1.00 96.56 619 ARG A CA 1
ATOM 4696 C C . ARG A 1 619 ? 80.679 -32.094 -63.919 1.00 96.56 619 ARG A C 1
ATOM 4698 O O . ARG A 1 619 ? 80.821 -33.319 -63.938 1.00 96.56 619 ARG A O 1
ATOM 4705 N N . GLY A 1 620 ? 80.567 -31.384 -62.806 1.00 96.62 620 GLY A N 1
ATOM 4706 C CA . GLY A 1 620 ? 80.308 -31.967 -61.498 1.00 96.62 620 GLY A CA 1
ATOM 4707 C C . GLY A 1 620 ? 78.815 -32.218 -61.324 1.00 96.62 620 GLY A C 1
ATOM 4708 O O . GLY A 1 620 ? 77.994 -31.550 -61.953 1.00 96.62 620 GLY A O 1
ATOM 4709 N N . VAL A 1 621 ? 78.483 -33.195 -60.495 1.00 96.19 621 VAL A N 1
ATOM 4710 C CA . VAL A 1 621 ? 77.111 -33.586 -60.165 1.00 96.19 621 VAL A CA 1
ATOM 4711 C C . VAL A 1 621 ? 76.987 -33.623 -58.652 1.00 96.19 621 VAL A C 1
ATOM 4713 O O . VAL A 1 621 ? 77.879 -34.181 -58.013 1.00 96.19 621 VAL A O 1
ATOM 4716 N N . ARG A 1 622 ? 75.913 -33.072 -58.090 1.00 94.88 622 ARG A N 1
ATOM 4717 C CA . ARG A 1 622 ? 75.544 -33.240 -56.683 1.00 94.88 622 ARG A CA 1
ATOM 4718 C C . ARG A 1 622 ? 74.060 -33.553 -56.555 1.00 94.88 622 ARG A C 1
ATOM 4720 O O . ARG A 1 622 ? 73.279 -33.004 -57.320 1.00 94.88 622 ARG A O 1
ATOM 4727 N N . VAL A 1 623 ? 73.686 -34.403 -55.610 1.00 92.12 623 VAL A N 1
ATOM 4728 C CA . VAL A 1 623 ? 72.286 -34.642 -55.254 1.00 92.12 623 VAL A CA 1
ATOM 4729 C C . VAL A 1 623 ? 71.961 -33.876 -53.973 1.00 92.12 623 VAL A C 1
ATOM 4731 O O . VAL A 1 623 ? 72.673 -34.009 -52.977 1.00 92.12 623 VAL A O 1
ATOM 4734 N N . ILE A 1 624 ? 70.930 -33.035 -54.019 1.00 88.38 624 ILE A N 1
ATOM 4735 C CA . ILE A 1 624 ? 70.387 -32.288 -52.876 1.00 88.38 624 ILE A CA 1
ATOM 4736 C C . ILE A 1 624 ? 68.901 -32.624 -52.842 1.00 88.38 624 ILE A C 1
ATOM 4738 O O . ILE A 1 624 ? 68.235 -32.475 -53.861 1.00 88.38 624 ILE A O 1
ATOM 4742 N N . ASP A 1 625 ? 68.442 -33.182 -51.724 1.00 84.81 625 ASP A N 1
ATOM 4743 C CA . ASP A 1 625 ? 67.062 -33.642 -51.522 1.0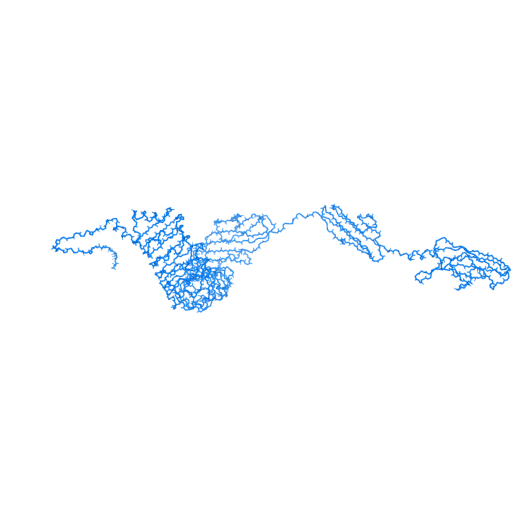0 84.81 625 ASP A CA 1
ATOM 4744 C C . ASP A 1 625 ? 66.487 -34.486 -52.684 1.00 84.81 625 ASP A C 1
ATOM 4746 O O . ASP A 1 625 ? 65.438 -34.226 -53.261 1.00 84.81 625 ASP A O 1
ATOM 4750 N N . GLY A 1 626 ? 67.260 -35.479 -53.140 1.00 84.25 626 GLY A N 1
ATOM 4751 C CA . GLY A 1 626 ? 66.874 -36.344 -54.264 1.00 84.25 626 GLY A CA 1
ATOM 4752 C C . GLY A 1 626 ? 66.971 -35.701 -55.658 1.00 84.25 626 GLY A C 1
ATOM 4753 O O . GLY A 1 626 ? 67.022 -36.427 -56.656 1.00 84.25 626 GLY A O 1
ATOM 4754 N N . GLN A 1 627 ? 67.104 -34.375 -55.768 1.00 88.38 627 GLN A N 1
ATOM 4755 C CA . GLN A 1 627 ? 67.285 -33.675 -57.039 1.00 88.38 627 GLN A CA 1
ATOM 4756 C C . GLN A 1 627 ? 68.757 -33.644 -57.467 1.00 88.38 627 GLN A C 1
ATOM 4758 O O . GLN A 1 627 ? 69.662 -33.340 -56.692 1.00 88.38 627 GLN A O 1
ATOM 4763 N N . THR A 1 628 ? 69.022 -33.940 -58.743 1.00 92.81 628 THR A N 1
ATOM 4764 C CA . THR A 1 628 ? 70.382 -33.899 -59.298 1.00 92.81 628 THR A CA 1
ATOM 4765 C C . THR A 1 628 ? 70.720 -32.516 -59.855 1.00 92.81 628 THR A C 1
ATOM 4767 O O . THR A 1 628 ? 70.200 -32.122 -60.897 1.00 92.81 628 THR A O 1
ATOM 4770 N N . ILE A 1 629 ? 71.670 -31.834 -59.220 1.00 94.81 629 ILE A N 1
ATOM 4771 C CA . ILE A 1 629 ? 72.171 -30.506 -59.584 1.00 94.81 629 ILE A CA 1
ATOM 4772 C C . ILE A 1 629 ? 73.541 -30.618 -60.259 1.00 94.81 629 ILE A C 1
ATOM 4774 O O . ILE A 1 629 ? 74.393 -31.438 -59.892 1.00 94.81 629 ILE A O 1
ATOM 4778 N N . TYR A 1 630 ? 73.778 -29.785 -61.271 1.00 95.38 630 TYR A N 1
ATOM 4779 C CA . TYR A 1 630 ? 74.996 -29.821 -62.075 1.00 95.38 630 TYR A CA 1
ATOM 4780 C C . TYR A 1 630 ? 75.790 -28.528 -61.955 1.00 95.38 630 TYR A C 1
ATOM 4782 O O . TYR A 1 630 ? 75.241 -27.436 -62.008 1.00 95.38 630 TYR A O 1
ATOM 4790 N N . THR A 1 631 ? 77.115 -28.647 -61.907 1.00 96.06 631 THR A N 1
ATOM 4791 C CA . THR A 1 631 ? 77.983 -27.472 -62.055 1.00 96.06 631 THR A CA 1
ATOM 4792 C C . THR A 1 631 ? 77.952 -26.949 -63.489 1.00 96.06 631 THR A C 1
ATOM 4794 O O . THR A 1 631 ? 77.629 -27.687 -64.431 1.00 96.06 631 THR A O 1
ATOM 4797 N N . LYS A 1 632 ? 78.478 -25.737 -63.704 1.00 93.69 632 LYS A N 1
ATOM 4798 C CA . LYS A 1 632 ? 78.824 -25.280 -65.057 1.00 93.69 632 LYS A CA 1
ATOM 4799 C C . LYS A 1 632 ? 79.755 -26.278 -65.744 1.00 93.69 632 LYS A C 1
ATOM 4801 O O . LYS A 1 632 ? 80.620 -26.910 -65.122 1.00 93.69 632 LYS A O 1
ATOM 4806 N N . TRP A 1 633 ? 79.590 -26.397 -67.058 1.00 94.88 633 TRP A N 1
ATOM 4807 C CA . TRP A 1 633 ? 80.483 -27.193 -67.892 1.00 94.88 633 TRP A CA 1
ATOM 4808 C C . TRP A 1 633 ? 81.905 -26.642 -67.859 1.00 94.88 633 TRP A C 1
ATOM 4810 O O . TRP A 1 633 ? 82.128 -25.432 -67.864 1.00 94.88 633 TRP A O 1
ATOM 4820 N N . SER A 1 634 ? 82.880 -27.544 -67.915 1.00 95.62 634 SER A N 1
ATOM 4821 C CA . SER A 1 634 ? 84.273 -27.162 -68.064 1.00 95.62 634 SER A CA 1
ATOM 4822 C C . SER A 1 634 ? 84.552 -26.512 -69.416 1.00 95.62 634 SER A C 1
ATOM 4824 O O . SER A 1 634 ? 83.853 -26.753 -70.409 1.00 95.62 634 SER A O 1
ATOM 4826 N N . ASN A 1 635 ? 85.675 -25.797 -69.513 1.00 93.62 635 ASN A N 1
ATOM 4827 C CA . ASN A 1 635 ? 86.267 -25.527 -70.821 1.00 93.62 635 ASN A CA 1
ATOM 4828 C C . ASN A 1 635 ? 86.548 -26.850 -71.561 1.00 93.62 635 ASN A C 1
ATOM 4830 O O . ASN A 1 635 ? 86.713 -27.918 -70.961 1.00 93.62 635 ASN A O 1
ATOM 4834 N N . LYS A 1 636 ? 86.615 -26.778 -72.892 1.00 93.69 636 LYS A N 1
ATOM 4835 C CA . LYS A 1 636 ? 86.893 -27.948 -73.729 1.00 93.69 636 LYS A CA 1
ATOM 4836 C C . LYS A 1 636 ? 88.381 -28.280 -73.706 1.00 93.69 636 LYS A C 1
ATOM 4838 O O . LYS A 1 636 ? 89.189 -27.532 -74.253 1.00 93.69 636 LYS A O 1
ATOM 4843 N N . ALA A 1 637 ? 88.733 -29.433 -73.150 1.00 92.38 637 ALA A N 1
ATOM 4844 C CA . ALA A 1 637 ? 90.081 -29.980 -73.243 1.00 92.38 637 ALA A CA 1
ATOM 4845 C C . ALA A 1 637 ? 90.212 -30.816 -74.524 1.00 92.38 637 ALA A C 1
ATOM 4847 O O . ALA A 1 637 ? 89.345 -31.640 -74.799 1.00 92.38 637 ALA A O 1
ATOM 4848 N N . TYR A 1 638 ? 91.265 -30.629 -75.324 1.00 93.69 638 TYR A N 1
ATOM 4849 C CA . TYR A 1 638 ? 91.456 -31.433 -76.536 1.00 93.69 638 TYR A CA 1
ATOM 4850 C C . TYR A 1 638 ? 92.919 -31.666 -76.902 1.00 93.69 638 TYR A C 1
ATOM 4852 O O . TYR A 1 638 ? 93.765 -30.791 -76.711 1.00 93.69 638 TYR A O 1
ATOM 4860 N N . ARG A 1 639 ? 93.207 -32.832 -77.489 1.00 94.69 639 ARG A N 1
ATOM 4861 C CA . ARG A 1 639 ? 94.512 -33.212 -78.059 1.00 94.69 639 ARG A CA 1
ATOM 4862 C C . ARG A 1 639 ? 94.324 -34.228 -79.191 1.00 94.69 639 ARG A C 1
ATOM 4864 O O . ARG A 1 639 ? 93.269 -34.853 -79.302 1.00 94.69 639 ARG A O 1
ATOM 4871 N N . ILE A 1 640 ? 95.355 -34.386 -80.019 1.00 92.00 640 ILE A N 1
ATOM 4872 C CA . ILE A 1 640 ? 95.439 -35.423 -81.058 1.00 92.00 640 ILE A CA 1
ATOM 4873 C C . ILE A 1 640 ? 96.032 -36.693 -80.439 1.00 92.00 640 ILE A C 1
ATOM 4875 O O . ILE A 1 640 ? 97.030 -36.613 -79.722 1.00 92.00 640 ILE A O 1
ATOM 4879 N N . ALA A 1 641 ? 95.405 -37.845 -80.673 1.00 89.62 641 ALA A N 1
ATOM 4880 C CA . ALA A 1 641 ? 95.899 -39.132 -80.190 1.00 89.62 641 ALA A CA 1
ATOM 4881 C C . ALA A 1 641 ? 97.216 -39.515 -80.894 1.00 89.62 641 ALA A C 1
ATOM 4883 O O . ALA A 1 641 ? 97.314 -39.414 -82.120 1.00 89.62 641 ALA A O 1
ATOM 4884 N N . ARG A 1 642 ? 98.213 -39.931 -80.101 1.00 82.38 642 ARG A N 1
ATOM 4885 C CA . ARG A 1 642 ? 99.571 -40.282 -80.547 1.00 82.38 642 ARG A CA 1
ATOM 4886 C C . ARG A 1 642 ? 99.757 -41.780 -80.732 1.00 82.38 642 ARG A C 1
ATOM 4888 O O . ARG A 1 642 ? 99.261 -42.537 -79.861 1.00 82.38 642 ARG A O 1
#

Radius of gyration: 57.44 Å; Cα contacts (8 Å, |Δi|>4): 1611; chains: 1; bounding box: 149×82×171 Å

Nearest PDB structures (foldseek):
  4u06-assembly1_A  TM=6.539E-01  e=2.802E-09  Leptospira interrogans serovar Copenhageni str. Fiocruz L1-130
  8b41-assembly1_B  TM=4.964E-01  e=1.538E-07  Mus musculus
  8ben-assembly1_A  TM=4.594E-01  e=9.230E-06  Mus musculus
  4tzh-assembly2_B  TM=5.379E-01  e=1.333E-04  Leptospira interrogans
  8b40-assembly1_F  TM=5.240E-01  e=2.717E-04  Mus musculus

Secondary structure (DSSP, 8-state):
------------------------------PPPPHHHHHHTT--EEEE-S--SS-HHHHHHHHHTS----TT--EEEE-S-PPS-BSHHHHHH-TT-SEEE-TTS--EEEGGGGGG-TT-SEEE--S-EEEEEGGGGTT-TT-SEEE-TTSTT-EEEEGGGGTT-TT-SEEE---TTEEEEGGGGGG-TT-SEEE-TTSEEEEEGGGGTTHHHH-TT--EEE-TTSEEEE--TT---TT--EEE-TTSEEEEES--GGG-TT--EEE--SSEEEE-SGGGGG-TT-SEEE-TTSEE-B-GGGGTT-TT--EEEEEGGGBSS-GGGGTT-TT--EEEEEEEE--S-GGGGTTTTT--S--TT--EEEEEEEPPPEEE-SSEEEEE---SS-S---S-EESEEEETTTTEEEEEPPSSSEEEEEEEEEEEEEETTEEEEEEEEEEEEEEEE------PPPEEEEEEEE-TTEEEES-EEEEEETT--EEEEEEEPTTEEEEEEEETTEE--S-SEEEE-S--S-EEEEEEEEEPPPHHHHHHHHHHH--EEEEEEEETTEEEEEEEEPSS---SEEEEEEESSSSS---SS-SEE-SSTT--EEEE-SSPPTT-EEEEEEEEEEEETTEEEEPPPPP-EEEE--